Protein AF-A0A9D4ZAB7-F1 (afdb_monomer)

Structure (mmCIF, N/CA/C/O backbone):
data_AF-A0A9D4ZAB7-F1
#
_entry.id   AF-A0A9D4ZAB7-F1
#
loop_
_atom_site.group_PDB
_atom_site.id
_atom_site.type_symbol
_atom_site.label_atom_id
_atom_site.label_alt_id
_atom_site.label_comp_id
_atom_site.label_asym_id
_atom_site.label_entity_id
_atom_site.label_seq_id
_atom_site.pdbx_PDB_ins_code
_atom_site.Cartn_x
_atom_site.Cartn_y
_atom_site.Cartn_z
_atom_site.occupancy
_atom_site.B_iso_or_equiv
_atom_site.auth_seq_id
_atom_site.auth_comp_id
_atom_site.auth_asym_id
_atom_site.auth_atom_id
_atom_site.pdbx_PDB_model_num
ATOM 1 N N . MET A 1 1 ? -41.994 -11.475 63.947 1.00 34.88 1 MET A N 1
ATOM 2 C CA . MET A 1 1 ? -40.880 -10.696 64.528 1.00 34.88 1 MET A CA 1
ATOM 3 C C . MET A 1 1 ? -40.278 -9.906 63.387 1.00 34.88 1 MET A C 1
ATOM 5 O O . MET A 1 1 ? -39.705 -10.512 62.496 1.00 34.88 1 MET A O 1
ATOM 9 N N . ALA A 1 2 ? -40.555 -8.603 63.349 1.00 31.44 2 ALA A N 1
ATOM 10 C CA . ALA A 1 2 ? -40.115 -7.706 62.288 1.00 31.44 2 ALA A CA 1
ATOM 11 C C . ALA A 1 2 ? -38.599 -7.490 62.389 1.00 31.44 2 ALA A C 1
ATOM 13 O O . ALA A 1 2 ? -38.132 -6.945 63.389 1.00 31.44 2 ALA A O 1
ATOM 14 N N . ASN A 1 3 ? -37.846 -7.922 61.377 1.00 30.77 3 ASN A N 1
ATOM 15 C CA . ASN A 1 3 ? -36.471 -7.477 61.186 1.00 30.77 3 ASN A CA 1
ATOM 16 C C . ASN A 1 3 ? -36.508 -6.229 60.305 1.00 30.77 3 ASN A C 1
ATOM 18 O O . ASN A 1 3 ? -36.827 -6.286 59.123 1.00 30.77 3 ASN A O 1
ATOM 22 N N . LEU A 1 4 ? -36.239 -5.096 60.947 1.00 33.44 4 LEU A N 1
ATOM 23 C CA . LEU A 1 4 ? -36.088 -3.780 60.345 1.00 33.44 4 LEU A CA 1
ATOM 24 C C . LEU A 1 4 ? -34.862 -3.783 59.420 1.00 33.44 4 LEU A C 1
ATOM 26 O O . LEU A 1 4 ? -33.733 -3.722 59.906 1.00 33.44 4 LEU A O 1
ATOM 30 N N . TYR A 1 5 ? -35.076 -3.811 58.105 1.00 29.80 5 TYR A N 1
ATOM 31 C CA . TYR A 1 5 ? -34.064 -3.368 57.148 1.00 29.80 5 TYR A CA 1
ATOM 32 C C . TYR A 1 5 ? -34.005 -1.840 57.202 1.00 29.80 5 TYR A C 1
ATOM 34 O O . TYR A 1 5 ? -34.910 -1.133 56.762 1.00 29.80 5 TYR A O 1
ATOM 42 N N . ARG A 1 6 ? -32.954 -1.326 57.837 1.00 33.47 6 ARG A N 1
ATOM 43 C CA . ARG A 1 6 ? -32.611 0.096 57.833 1.00 33.47 6 ARG A CA 1
ATOM 44 C C . ARG A 1 6 ? -32.004 0.418 56.459 1.00 33.47 6 ARG A C 1
ATOM 46 O O . ARG A 1 6 ? -31.072 -0.271 56.056 1.00 33.47 6 ARG A O 1
ATOM 53 N N . ARG A 1 7 ? -32.532 1.438 55.764 1.00 29.78 7 ARG A N 1
ATOM 54 C CA . ARG A 1 7 ? -31.947 1.995 54.525 1.00 29.78 7 ARG A CA 1
ATOM 55 C C . ARG A 1 7 ? -30.437 2.237 54.721 1.00 29.78 7 ARG A C 1
ATOM 57 O O . ARG A 1 7 ? -30.099 2.882 55.721 1.00 29.78 7 ARG A O 1
ATOM 64 N N . PRO A 1 8 ? -29.560 1.752 53.825 1.00 35.28 8 PRO A N 1
ATOM 65 C CA . PRO A 1 8 ? -28.149 2.124 53.828 1.00 35.28 8 PRO A CA 1
ATOM 66 C C . PRO A 1 8 ? -28.011 3.632 53.596 1.00 35.28 8 PRO A C 1
ATOM 68 O O . PRO A 1 8 ? -28.782 4.225 52.842 1.00 35.28 8 PRO A O 1
ATOM 71 N N . HIS A 1 9 ? -27.085 4.250 54.321 1.00 37.75 9 HIS A N 1
ATOM 72 C CA . HIS A 1 9 ? -26.728 5.657 54.175 1.00 37.75 9 HIS A CA 1
ATOM 73 C C . HIS A 1 9 ? -25.913 5.826 52.882 1.00 37.75 9 HIS A C 1
ATOM 75 O O . HIS A 1 9 ? -25.066 4.988 52.594 1.00 37.75 9 HIS A O 1
ATOM 81 N N . GLU A 1 10 ? -26.137 6.919 52.148 1.00 41.62 10 GLU A N 1
ATOM 82 C CA . GLU A 1 10 ? -25.509 7.282 50.856 1.00 41.62 10 GLU A CA 1
ATOM 83 C C . GLU A 1 10 ? -23.966 7.459 50.894 1.00 41.62 10 GLU A C 1
ATOM 85 O O . GLU A 1 10 ? -23.386 7.969 49.943 1.00 41.62 10 GLU A O 1
ATOM 90 N N . GLU A 1 11 ? -23.284 7.065 51.975 1.00 37.72 11 GLU A N 1
ATOM 91 C CA . GLU A 1 11 ? -21.828 7.217 52.145 1.00 37.72 11 GLU A CA 1
ATOM 92 C C . GLU A 1 11 ? -21.040 5.914 51.881 1.00 37.72 11 GLU A C 1
ATOM 94 O O . GLU A 1 11 ? -19.825 5.979 51.725 1.00 37.72 11 GLU A O 1
ATOM 99 N N . ASP A 1 12 ? -21.703 4.751 51.763 1.00 39.78 12 ASP A N 1
ATOM 100 C CA . ASP A 1 12 ? -21.044 3.442 51.553 1.00 39.78 12 ASP A CA 1
ATOM 101 C C . ASP A 1 12 ? -20.919 3.028 50.059 1.00 39.78 12 ASP A C 1
ATOM 103 O O . ASP A 1 12 ? -20.204 2.075 49.735 1.00 39.78 12 ASP A O 1
ATOM 107 N N . ASP A 1 13 ? -21.588 3.732 49.133 1.00 41.53 13 ASP A N 1
ATOM 108 C CA . ASP A 1 13 ? -21.605 3.394 47.694 1.00 41.53 13 ASP A CA 1
ATOM 109 C C . ASP A 1 13 ? -20.303 3.783 46.958 1.00 41.53 13 ASP A C 1
ATOM 111 O O . ASP A 1 13 ? -19.893 3.096 46.017 1.00 41.53 13 ASP A O 1
ATOM 115 N N . ASP A 1 14 ? -19.605 4.834 47.408 1.00 41.25 14 ASP A N 1
ATOM 116 C CA . ASP A 1 14 ? -18.337 5.283 46.803 1.00 41.25 14 ASP A CA 1
ATOM 117 C C . ASP A 1 14 ? -17.169 4.322 47.116 1.00 41.25 14 ASP A C 1
ATOM 119 O O . ASP A 1 14 ? -16.325 4.056 46.252 1.00 41.25 14 ASP A O 1
ATOM 123 N N . ASP A 1 15 ? -17.149 3.723 48.314 1.00 42.16 15 ASP A N 1
ATOM 124 C CA . ASP A 1 15 ? -16.131 2.738 48.714 1.00 42.16 15 ASP A CA 1
ATOM 125 C C . ASP A 1 15 ? -16.318 1.390 47.987 1.00 42.16 15 ASP A C 1
ATOM 127 O O . ASP A 1 15 ? -15.343 0.714 47.633 1.00 42.16 15 ASP A O 1
ATOM 131 N N . LEU A 1 16 ? -17.567 1.014 47.686 1.00 42.59 16 LEU A N 1
ATOM 132 C CA . LEU A 1 16 ? -17.892 -0.199 46.934 1.00 42.59 16 LEU A CA 1
ATOM 133 C C . LEU A 1 16 ? -17.507 -0.070 45.451 1.00 42.59 16 LEU A C 1
ATOM 135 O O . LEU A 1 16 ? -16.937 -1.003 44.881 1.00 42.59 16 LEU A O 1
ATOM 139 N N . TYR A 1 17 ? -17.751 1.095 44.841 1.00 40.97 17 TYR A N 1
ATOM 140 C CA . TYR A 1 17 ? -17.340 1.392 43.465 1.00 40.97 17 TYR A CA 1
ATOM 141 C C . TYR A 1 17 ? -15.807 1.456 43.330 1.00 40.97 17 TYR A C 1
ATOM 143 O O . TYR A 1 17 ? -15.235 0.939 42.365 1.00 40.97 17 TYR A O 1
ATOM 151 N N . GLY A 1 18 ? -15.117 2.004 44.337 1.00 41.97 18 GLY A N 1
ATOM 152 C CA . GLY A 1 18 ? -13.653 2.001 44.417 1.00 41.97 18 GLY A CA 1
ATOM 153 C C . GLY A 1 18 ? -13.039 0.597 44.496 1.00 41.97 18 GLY A C 1
ATOM 154 O O . GLY A 1 18 ? -12.065 0.304 43.797 1.00 41.97 18 GLY A O 1
ATOM 155 N N . SER A 1 19 ? -13.638 -0.308 45.279 1.00 43.97 19 SER A N 1
ATOM 156 C CA . SER A 1 19 ? -13.201 -1.710 45.359 1.00 43.97 19 SER A CA 1
ATOM 157 C C . SER A 1 19 ? -13.446 -2.472 44.045 1.00 43.97 19 SER A C 1
ATOM 159 O O . SER A 1 19 ? -12.606 -3.269 43.631 1.00 43.97 19 SER A O 1
ATOM 161 N N . GLN A 1 20 ? -14.547 -2.180 43.341 1.00 47.34 20 GLN A N 1
ATOM 162 C CA . GLN A 1 20 ? -14.883 -2.775 42.036 1.00 47.34 20 GLN A CA 1
ATOM 163 C C . GLN A 1 20 ? -13.917 -2.344 40.923 1.00 47.34 20 GLN A C 1
ATOM 165 O O . GLN A 1 20 ? -13.524 -3.167 40.096 1.00 47.34 20 GLN A O 1
ATOM 170 N N . MET A 1 21 ? -13.496 -1.074 40.918 1.00 45.97 21 MET A N 1
ATOM 171 C CA . MET A 1 21 ? -12.481 -0.582 39.981 1.00 45.97 21 MET A CA 1
ATOM 172 C C . MET A 1 21 ? -11.118 -1.238 40.244 1.00 45.97 21 MET A C 1
ATOM 174 O O . MET A 1 21 ? -10.445 -1.653 39.308 1.00 45.97 21 MET A O 1
ATOM 178 N N . SER A 1 22 ? -10.756 -1.426 41.517 1.00 43.94 22 SER A N 1
ATOM 179 C CA . SER A 1 22 ? -9.507 -2.084 41.929 1.00 43.94 22 SER A CA 1
ATOM 180 C C . SER A 1 22 ? -9.435 -3.567 41.518 1.00 43.94 22 SER A C 1
ATOM 182 O O . SER A 1 22 ? -8.392 -4.042 41.059 1.00 43.94 22 SER A O 1
ATOM 184 N N . GLU A 1 23 ? -10.542 -4.313 41.622 1.00 49.28 23 GLU A N 1
ATOM 185 C CA . GLU A 1 23 ? -10.611 -5.715 41.175 1.00 49.28 23 GLU A CA 1
ATOM 186 C C . GLU A 1 23 ? -10.553 -5.846 39.641 1.00 49.28 23 GLU A C 1
ATOM 188 O O . GLU A 1 23 ? -9.895 -6.751 39.120 1.00 49.28 23 GLU A O 1
ATOM 193 N N . LEU A 1 24 ? -11.175 -4.917 38.907 1.00 46.34 24 LEU A N 1
ATOM 194 C CA . LEU A 1 24 ? -11.111 -4.856 37.442 1.00 46.34 24 LEU A CA 1
ATOM 195 C C . LEU A 1 24 ? -9.728 -4.433 36.933 1.00 46.34 24 LEU A C 1
ATOM 197 O O . LEU A 1 24 ? -9.219 -5.037 35.986 1.00 46.34 24 LEU A O 1
ATOM 201 N N . ASP A 1 25 ? -9.089 -3.465 37.589 1.00 45.31 25 ASP A N 1
ATOM 202 C CA . ASP A 1 25 ? -7.707 -3.073 37.309 1.00 45.31 25 ASP A CA 1
ATOM 203 C C . ASP A 1 25 ? -6.749 -4.238 37.590 1.00 45.31 25 ASP A C 1
ATOM 205 O O . ASP A 1 25 ? -5.852 -4.504 36.792 1.00 45.31 25 ASP A O 1
ATOM 209 N N . SER A 1 26 ? -6.987 -5.016 38.651 1.00 48.25 26 SER A N 1
ATOM 210 C CA . SER A 1 26 ? -6.209 -6.226 38.956 1.00 48.25 26 SER A CA 1
ATOM 211 C C . SER A 1 26 ? -6.360 -7.306 37.877 1.00 48.25 26 SER A C 1
ATOM 213 O O . SER A 1 26 ? -5.376 -7.933 37.480 1.00 48.25 26 SER A O 1
ATOM 215 N N . ALA A 1 27 ? -7.569 -7.495 37.341 1.00 47.50 27 ALA A N 1
ATOM 216 C CA . ALA A 1 27 ? -7.814 -8.408 36.224 1.00 47.50 27 ALA A CA 1
ATOM 217 C C . ALA A 1 27 ? -7.171 -7.918 34.909 1.00 47.50 27 ALA A C 1
ATOM 219 O O . ALA A 1 27 ? -6.653 -8.722 34.130 1.00 47.50 27 ALA A O 1
ATOM 220 N N . PHE A 1 28 ? -7.147 -6.602 34.676 1.00 45.28 28 PHE A N 1
ATOM 221 C CA . PHE A 1 28 ? -6.477 -5.989 33.527 1.00 45.28 28 PHE A CA 1
ATOM 222 C C . PHE A 1 28 ? -4.947 -6.091 33.627 1.00 45.28 28 PHE A C 1
ATOM 224 O O . PHE A 1 28 ? -4.280 -6.425 32.644 1.00 45.28 28 PHE A O 1
ATOM 231 N N . MET A 1 29 ? -4.384 -5.886 34.822 1.00 45.59 29 MET A N 1
ATOM 232 C CA . MET A 1 29 ? -2.961 -6.109 35.090 1.00 45.59 29 MET A CA 1
ATOM 233 C C . MET A 1 29 ? -2.573 -7.574 34.867 1.00 45.59 29 MET A C 1
ATOM 235 O O . MET A 1 29 ? -1.572 -7.834 34.203 1.00 45.59 29 MET A O 1
ATOM 239 N N . ALA A 1 30 ? -3.411 -8.528 35.286 1.00 47.19 30 ALA A N 1
ATOM 240 C CA . ALA A 1 30 ? -3.191 -9.945 34.996 1.00 47.19 30 ALA A CA 1
ATOM 241 C C . ALA A 1 30 ? -3.172 -10.238 33.480 1.00 47.19 30 ALA A C 1
ATOM 243 O O . ALA A 1 30 ? -2.363 -11.038 33.013 1.00 47.19 30 ALA A O 1
ATOM 244 N N . GLN A 1 31 ? -4.002 -9.557 32.681 1.00 46.34 31 GLN A N 1
ATOM 245 C CA . GLN A 1 31 ? -3.993 -9.678 31.216 1.00 46.34 31 GLN A CA 1
ATOM 246 C C . GLN A 1 31 ? -2.713 -9.111 30.578 1.00 46.34 31 GLN A C 1
ATOM 248 O O . GLN A 1 31 ? -2.164 -9.715 29.654 1.00 46.34 31 GLN A O 1
ATOM 253 N N . SER A 1 32 ? -2.197 -7.998 31.107 1.00 54.28 32 SER A N 1
ATOM 254 C CA . SER A 1 32 ? -0.889 -7.444 30.729 1.00 54.28 32 SER A CA 1
ATOM 255 C C . SER A 1 32 ? 0.265 -8.389 31.095 1.00 54.28 32 SER A C 1
ATOM 257 O O . SER A 1 32 ? 1.216 -8.532 30.320 1.00 54.28 32 SER A O 1
ATOM 259 N N . ASP A 1 33 ? 0.171 -9.078 32.234 1.00 57.03 33 ASP A N 1
ATOM 260 C CA . ASP A 1 33 ? 1.158 -10.069 32.668 1.00 57.03 33 ASP A CA 1
ATOM 261 C C . ASP A 1 33 ? 1.167 -11.307 31.762 1.00 57.03 33 ASP A C 1
ATOM 263 O O . ASP A 1 33 ? 2.241 -11.830 31.455 1.00 57.03 33 ASP A O 1
ATOM 267 N N . PHE A 1 34 ? 0.010 -11.737 31.243 1.00 56.88 34 PHE A N 1
ATOM 268 C CA . PHE A 1 34 ? -0.057 -12.794 30.225 1.00 56.88 34 PHE A CA 1
ATOM 269 C C . PHE A 1 34 ? 0.621 -12.378 28.908 1.00 56.88 34 PHE A C 1
ATOM 271 O O . PHE A 1 34 ? 1.378 -13.165 28.333 1.00 56.88 34 PHE A O 1
ATOM 278 N N . ASP A 1 35 ? 0.424 -11.136 28.456 1.00 62.47 35 ASP A N 1
ATOM 279 C CA . ASP A 1 35 ? 1.089 -10.593 27.261 1.00 62.47 35 ASP A CA 1
ATOM 280 C C . ASP A 1 35 ? 2.603 -10.405 27.462 1.00 62.47 35 ASP A C 1
ATOM 282 O O . ASP A 1 35 ? 3.397 -10.536 26.522 1.00 62.47 35 ASP A O 1
ATOM 286 N N . LEU A 1 36 ? 3.037 -10.089 28.684 1.00 62.62 36 LEU A N 1
ATOM 287 C CA . LEU A 1 36 ? 4.451 -10.028 29.049 1.00 62.62 36 LEU A CA 1
ATOM 288 C C . LEU A 1 36 ? 5.075 -11.430 29.098 1.00 62.62 36 LEU A C 1
ATOM 290 O O . LEU A 1 36 ? 6.142 -11.636 28.518 1.00 62.62 36 LEU A O 1
ATOM 294 N N . ALA A 1 37 ? 4.397 -12.400 29.715 1.00 66.12 37 ALA A N 1
ATOM 295 C CA . ALA A 1 37 ? 4.835 -13.792 29.770 1.00 66.12 37 ALA A CA 1
ATOM 296 C C . ALA A 1 37 ? 4.964 -14.400 28.366 1.00 66.12 37 ALA A C 1
ATOM 298 O O . ALA A 1 37 ? 5.976 -15.029 28.059 1.00 66.12 37 ALA A O 1
ATOM 299 N N . TYR A 1 38 ? 3.997 -14.134 27.481 1.00 65.75 38 TYR A N 1
ATOM 300 C CA . TYR A 1 38 ? 4.046 -14.562 26.082 1.00 65.75 38 TYR A CA 1
ATOM 301 C C . TYR A 1 38 ? 5.245 -13.964 25.329 1.00 65.75 38 TYR A C 1
ATOM 303 O O . TYR A 1 38 ? 5.939 -14.673 24.598 1.00 65.75 38 TYR A O 1
ATOM 311 N N . ARG A 1 39 ? 5.536 -12.670 25.531 1.00 70.31 39 ARG A N 1
ATOM 312 C CA . ARG A 1 39 ? 6.704 -12.007 24.926 1.00 70.31 39 ARG A CA 1
ATOM 313 C C . ARG A 1 39 ? 8.025 -12.585 25.426 1.00 70.31 39 ARG A C 1
ATOM 315 O O . ARG A 1 39 ? 8.909 -12.825 24.608 1.00 70.31 39 ARG A O 1
ATOM 322 N N . LEU A 1 40 ? 8.143 -12.843 26.728 1.00 78.38 40 LEU A N 1
ATOM 323 C CA . LEU A 1 40 ? 9.333 -13.462 27.316 1.00 78.38 40 LEU A CA 1
ATOM 324 C C . LEU A 1 40 ? 9.549 -14.881 26.774 1.00 78.38 40 LEU A C 1
ATOM 326 O O . LEU A 1 40 ? 10.653 -15.204 26.345 1.00 78.38 40 LEU A O 1
ATOM 330 N N . GLN A 1 41 ? 8.489 -15.690 26.684 1.00 73.62 41 GLN A N 1
ATOM 331 C CA . GLN A 1 41 ? 8.556 -17.027 26.083 1.00 73.62 41 GLN A CA 1
ATOM 332 C C . GLN A 1 41 ? 8.960 -16.996 24.605 1.00 73.62 41 GLN A C 1
ATOM 334 O O . GLN A 1 41 ? 9.738 -17.839 24.155 1.00 73.62 41 GLN A O 1
ATOM 339 N N . LEU A 1 42 ? 8.454 -16.027 23.838 1.00 77.19 42 LEU A N 1
ATOM 340 C CA . LEU A 1 42 ? 8.834 -15.853 22.438 1.00 77.19 42 LEU A CA 1
ATOM 341 C C . LEU A 1 42 ? 10.309 -15.447 22.304 1.00 77.19 42 LEU A C 1
ATOM 343 O O . LEU A 1 42 ? 11.006 -15.945 21.421 1.00 77.19 42 LEU A O 1
ATOM 347 N N . GLU A 1 43 ? 10.801 -14.571 23.180 1.00 75.06 43 GLU A N 1
ATOM 348 C CA . GLU A 1 43 ? 12.205 -14.157 23.190 1.00 75.06 43 GLU A CA 1
ATOM 349 C C . GLU A 1 43 ? 13.142 -15.313 23.573 1.00 75.06 43 GLU A C 1
ATOM 351 O O . GLU A 1 43 ? 14.173 -15.504 22.925 1.00 75.06 43 GLU A O 1
ATOM 356 N N . GLU A 1 44 ? 12.768 -16.129 24.562 1.00 74.19 44 GLU A N 1
ATOM 357 C CA . GLU A 1 44 ? 13.503 -17.343 24.935 1.00 74.19 44 GLU A CA 1
ATOM 358 C C . GLU A 1 44 ? 13.557 -18.354 23.784 1.00 74.19 44 GLU A C 1
ATOM 360 O O . GLU A 1 44 ? 14.633 -18.862 23.467 1.00 74.19 44 GLU A O 1
ATOM 365 N N . ALA A 1 45 ? 12.437 -18.589 23.094 1.00 72.31 45 ALA A N 1
ATOM 366 C CA . ALA A 1 45 ? 12.393 -19.476 21.932 1.00 72.31 45 ALA A CA 1
ATOM 367 C C . ALA A 1 45 ? 13.288 -18.975 20.781 1.00 72.31 45 ALA A C 1
ATOM 369 O O . ALA A 1 45 ? 14.002 -19.755 20.147 1.00 72.31 45 ALA A O 1
ATOM 370 N N . LEU A 1 46 ? 13.301 -17.661 20.530 1.00 73.75 46 LEU A N 1
ATOM 371 C CA . LEU A 1 46 ? 14.172 -17.044 19.524 1.00 73.75 46 LEU A CA 1
ATOM 372 C C . LEU A 1 46 ? 15.655 -17.099 19.920 1.00 73.75 46 LEU A C 1
ATOM 374 O O . LEU A 1 46 ? 16.518 -17.235 19.047 1.00 73.75 46 LEU A O 1
ATOM 378 N N . ARG A 1 47 ? 15.965 -17.008 21.219 1.00 76.62 47 ARG A N 1
ATOM 379 C CA . ARG A 1 47 ? 17.329 -17.137 21.747 1.00 76.62 47 ARG A CA 1
ATOM 380 C C . ARG A 1 47 ? 17.837 -18.575 21.623 1.00 76.62 47 ARG A C 1
ATOM 382 O O . ARG A 1 47 ? 18.917 -18.765 21.071 1.00 76.62 47 ARG A O 1
ATOM 389 N N . ALA A 1 48 ? 17.028 -19.563 22.004 1.00 72.06 48 ALA A N 1
ATOM 390 C CA . ALA A 1 48 ? 17.348 -20.983 21.847 1.00 72.06 48 ALA A CA 1
ATOM 391 C C . ALA A 1 48 ? 17.614 -21.353 20.375 1.00 72.06 48 ALA A C 1
ATOM 393 O O . ALA A 1 48 ? 18.605 -22.004 20.054 1.00 72.06 48 ALA A O 1
ATOM 394 N N . SER A 1 49 ? 16.798 -20.837 19.449 1.00 72.75 49 SER A N 1
ATOM 395 C CA . SER A 1 49 ? 16.978 -21.085 18.012 1.00 72.75 49 SER A CA 1
ATOM 396 C C . SER A 1 49 ? 18.253 -20.437 17.435 1.00 72.75 49 SER A C 1
ATOM 398 O O . SER A 1 49 ? 18.845 -20.943 16.481 1.00 72.75 49 SER A O 1
ATOM 400 N N . ARG A 1 50 ? 18.731 -19.332 18.031 1.00 73.06 50 ARG A N 1
ATOM 401 C CA . ARG A 1 50 ? 20.030 -18.717 17.694 1.00 73.06 50 ARG A CA 1
ATOM 402 C C . ARG A 1 50 ? 21.223 -19.505 18.234 1.00 73.06 50 ARG A C 1
ATOM 404 O O . ARG A 1 50 ? 22.270 -19.507 17.590 1.00 73.06 50 ARG A O 1
ATOM 411 N N . GLU A 1 51 ? 21.075 -20.146 19.388 1.00 66.62 51 GLU A N 1
ATOM 412 C CA . GLU A 1 51 ? 22.112 -20.988 19.992 1.00 66.62 51 GLU A CA 1
ATOM 413 C C . GLU A 1 51 ? 22.297 -22.297 19.205 1.00 66.62 51 GLU A C 1
ATOM 415 O O . GLU A 1 51 ? 23.435 -22.694 18.946 1.00 66.62 51 GLU A O 1
ATOM 420 N N . GLU A 1 52 ? 21.212 -22.888 18.688 1.00 57.22 52 GLU A N 1
ATOM 421 C CA . GLU A 1 52 ? 21.266 -24.041 17.770 1.00 57.22 52 GLU A CA 1
ATOM 422 C C . GLU A 1 52 ? 21.973 -23.721 16.441 1.00 57.22 52 GLU A C 1
ATOM 424 O O . GLU A 1 52 ? 22.665 -24.569 15.883 1.00 57.22 52 GLU A O 1
ATOM 429 N N . GLN A 1 53 ? 21.872 -22.486 15.937 1.00 57.00 53 GLN A N 1
ATOM 430 C CA . GLN A 1 53 ? 22.560 -22.070 14.706 1.00 57.00 53 GLN A CA 1
ATOM 431 C C . GLN A 1 53 ? 24.064 -21.799 14.889 1.00 57.00 53 GLN A C 1
ATOM 433 O O . GLN A 1 53 ? 24.788 -21.713 13.895 1.00 57.00 53 GLN A O 1
ATOM 438 N N . GLN A 1 54 ? 24.551 -21.657 16.127 1.00 51.44 54 GLN A N 1
ATOM 439 C CA . GLN A 1 54 ? 25.974 -21.428 16.420 1.00 51.44 54 GLN A CA 1
ATOM 440 C C . GLN A 1 54 ? 26.756 -22.721 16.688 1.00 51.44 54 GLN A C 1
ATOM 442 O O . GLN A 1 54 ? 27.987 -22.712 16.608 1.00 51.44 54 GLN A O 1
ATOM 447 N N . GLN A 1 55 ? 26.075 -23.842 16.934 1.00 46.88 55 GLN A N 1
ATOM 448 C CA . GLN A 1 55 ? 26.698 -25.162 17.004 1.00 46.88 55 GLN A CA 1
ATOM 449 C C . GLN A 1 55 ? 26.649 -25.829 15.622 1.00 46.88 55 GLN A C 1
ATOM 451 O O . GLN A 1 55 ? 25.673 -26.467 15.240 1.00 46.88 55 GLN A O 1
ATOM 456 N N . GLY A 1 56 ? 27.721 -25.659 14.840 1.00 44.91 56 GLY A N 1
ATOM 457 C CA . GLY A 1 56 ? 27.932 -26.431 13.609 1.00 44.91 56 GLY A CA 1
ATOM 458 C C . GLY A 1 56 ? 27.954 -27.947 13.881 1.00 44.91 56 GLY A C 1
ATOM 459 O O . GLY A 1 56 ? 28.204 -28.358 15.018 1.00 44.91 56 GLY A O 1
ATOM 460 N N . PRO A 1 57 ? 27.714 -28.790 12.857 1.00 44.59 57 PRO A N 1
ATOM 461 C CA . PRO A 1 57 ? 27.450 -30.213 13.035 1.00 44.59 57 PRO A CA 1
ATOM 462 C C . PRO A 1 57 ? 28.693 -30.896 13.611 1.00 44.59 57 PRO A C 1
ATOM 464 O O . PRO A 1 57 ? 29.680 -31.111 12.910 1.00 44.59 57 PRO A O 1
ATOM 467 N N . SER A 1 58 ? 28.645 -31.206 14.902 1.00 40.50 58 SER A N 1
ATOM 468 C CA . SER A 1 58 ? 29.649 -32.022 15.574 1.00 40.50 58 SER A CA 1
ATOM 469 C C . SER A 1 58 ? 29.055 -33.414 15.743 1.00 40.50 58 SER A C 1
ATOM 471 O O . SER A 1 58 ? 28.036 -33.582 16.407 1.00 40.50 58 SER A O 1
ATOM 473 N N . ASP A 1 59 ? 29.681 -34.361 15.050 1.00 45.47 59 ASP A N 1
ATOM 474 C CA . ASP A 1 59 ? 29.491 -35.813 15.044 1.00 45.47 59 ASP A CA 1
ATOM 475 C C . ASP A 1 59 ? 28.755 -36.383 16.276 1.00 45.47 59 ASP A C 1
ATOM 477 O O . ASP A 1 59 ? 29.312 -36.482 17.370 1.00 45.47 59 ASP A O 1
ATOM 481 N N . LEU A 1 60 ? 27.502 -36.813 16.089 1.00 39.72 60 LEU A N 1
ATOM 482 C CA . LEU A 1 60 ? 26.749 -37.597 17.073 1.00 39.72 60 LEU A CA 1
ATOM 483 C C . LEU A 1 60 ? 26.503 -39.012 16.547 1.00 39.72 60 LEU A C 1
ATOM 485 O O . LEU A 1 60 ? 25.377 -39.426 16.278 1.00 39.72 60 LEU A O 1
ATOM 489 N N . THR A 1 61 ? 27.577 -39.792 16.465 1.00 43.12 61 THR A N 1
ATOM 490 C CA . THR A 1 61 ? 27.502 -41.251 16.599 1.00 43.12 61 THR A CA 1
ATOM 491 C C . THR A 1 61 ? 28.189 -41.664 17.893 1.00 43.12 61 THR A C 1
ATOM 493 O O . THR A 1 61 ? 29.287 -42.210 17.889 1.00 43.12 61 THR A O 1
ATOM 496 N N . HIS A 1 62 ? 27.536 -41.405 19.022 1.00 43.81 62 HIS A N 1
ATOM 497 C CA . HIS A 1 62 ? 27.778 -42.163 20.244 1.00 43.81 62 HIS A CA 1
ATOM 498 C C . HIS A 1 62 ? 26.436 -42.396 20.934 1.00 43.81 62 HIS A C 1
ATOM 500 O O . HIS A 1 62 ? 25.900 -41.535 21.624 1.00 43.81 62 HIS A O 1
ATOM 506 N N . VAL A 1 63 ? 25.869 -43.579 20.692 1.00 45.66 63 VAL A N 1
ATOM 507 C CA . VAL A 1 63 ? 24.755 -44.112 21.477 1.00 45.66 63 VAL A CA 1
ATOM 508 C C . VAL A 1 63 ? 25.308 -44.373 22.878 1.00 45.66 63 VAL A C 1
ATOM 510 O O . VAL A 1 63 ? 26.021 -45.352 23.100 1.00 45.66 63 VAL A O 1
ATOM 513 N N . ALA A 1 64 ? 25.059 -43.446 23.800 1.00 41.97 64 ALA A N 1
ATOM 514 C CA . ALA A 1 64 ? 25.348 -43.623 25.214 1.00 41.97 64 ALA A CA 1
ATOM 515 C C . ALA A 1 64 ? 24.247 -44.504 25.820 1.00 41.97 64 ALA A C 1
ATOM 517 O O . ALA A 1 64 ? 23.129 -44.057 26.054 1.00 41.97 64 ALA A O 1
ATOM 518 N N . ASP A 1 65 ? 24.551 -45.788 26.006 1.00 48.81 65 ASP A N 1
ATOM 519 C CA . ASP A 1 65 ? 23.657 -46.766 26.634 1.00 48.81 65 ASP A CA 1
ATOM 520 C C . ASP A 1 65 ? 24.094 -47.014 28.092 1.00 48.81 65 ASP A C 1
ATOM 522 O O . ASP A 1 65 ? 24.378 -48.138 28.508 1.00 48.81 65 ASP A O 1
ATOM 526 N N . SER A 1 66 ? 24.222 -45.928 28.866 1.00 61.47 66 SER A N 1
ATOM 527 C CA . SER A 1 66 ? 24.516 -45.980 30.303 1.00 61.47 66 SER A CA 1
ATOM 528 C C . SER A 1 66 ? 23.216 -46.087 31.122 1.00 61.47 66 SER A C 1
ATOM 530 O O . SER A 1 66 ? 22.236 -45.398 30.823 1.00 61.47 66 SER A O 1
ATOM 532 N N . PRO A 1 67 ? 23.172 -46.900 32.197 1.00 59.34 67 PRO A N 1
ATOM 533 C CA . PRO A 1 67 ? 22.040 -46.950 33.129 1.00 59.34 67 PRO A CA 1
ATOM 534 C C . PRO A 1 67 ? 21.674 -45.583 33.733 1.00 59.34 67 PRO A C 1
ATOM 536 O O . PRO A 1 67 ? 20.510 -45.343 34.057 1.00 59.34 67 PRO A O 1
ATOM 539 N N . GLU A 1 68 ? 22.654 -44.687 33.866 1.00 59.19 68 GLU A N 1
ATOM 540 C CA . GLU A 1 68 ? 22.475 -43.342 34.422 1.00 59.19 68 GLU A CA 1
ATOM 541 C C . GLU A 1 68 ? 21.715 -42.422 33.452 1.00 59.19 68 GLU A C 1
ATOM 543 O O . GLU A 1 68 ? 20.806 -41.707 33.877 1.00 59.19 68 GLU A O 1
ATOM 548 N N . ASP A 1 69 ? 21.974 -42.535 32.144 1.00 53.66 69 ASP A N 1
ATOM 549 C CA . ASP A 1 69 ? 21.287 -41.760 31.100 1.00 53.66 69 ASP A CA 1
ATOM 550 C C . ASP A 1 69 ? 19.811 -42.166 30.972 1.00 53.66 69 ASP A C 1
ATOM 552 O O . ASP A 1 69 ? 18.933 -41.320 30.791 1.00 53.66 69 ASP A O 1
ATOM 556 N N . ARG A 1 70 ? 19.497 -43.457 31.168 1.00 60.06 70 ARG A N 1
ATOM 557 C CA . ARG A 1 70 ? 18.106 -43.949 31.228 1.00 60.06 70 ARG A CA 1
ATOM 558 C C . ARG A 1 70 ? 17.369 -43.453 32.474 1.00 60.06 70 ARG A C 1
ATOM 560 O O . ARG A 1 70 ? 16.181 -43.140 32.396 1.00 60.06 70 ARG A O 1
ATOM 567 N N . SER A 1 71 ? 18.059 -43.357 33.612 1.00 70.00 71 SER A N 1
ATOM 568 C CA . SER A 1 71 ? 17.493 -42.802 34.848 1.00 70.00 71 SER A CA 1
ATOM 569 C C . SER A 1 71 ? 17.205 -41.303 34.719 1.00 70.00 71 SER A C 1
ATOM 571 O O . SER A 1 71 ? 16.173 -40.834 35.200 1.00 70.00 71 SER A O 1
ATOM 573 N N . LEU A 1 72 ? 18.093 -40.559 34.055 1.00 67.19 72 LEU A N 1
ATOM 574 C CA . LEU A 1 72 ? 17.907 -39.140 33.745 1.00 67.19 72 LEU A CA 1
ATOM 575 C C . LEU A 1 72 ? 16.762 -38.927 32.747 1.00 67.19 72 LEU A C 1
ATOM 577 O O . LEU A 1 72 ? 15.886 -38.105 32.993 1.00 67.19 72 LEU A O 1
ATOM 581 N N . ALA A 1 73 ? 16.685 -39.710 31.670 1.00 68.56 73 ALA A N 1
ATOM 582 C CA . ALA A 1 73 ? 15.573 -39.622 30.720 1.00 68.56 73 ALA A CA 1
ATOM 583 C C . ALA A 1 73 ? 14.210 -39.888 31.392 1.00 68.56 73 ALA A C 1
ATOM 585 O O . ALA A 1 73 ? 13.241 -39.162 31.164 1.00 68.56 73 ALA A O 1
ATOM 586 N N . PHE A 1 74 ? 14.142 -40.882 32.284 1.00 73.00 74 PHE A N 1
ATOM 587 C CA . PHE A 1 74 ? 12.928 -41.180 33.045 1.00 73.00 74 PHE A CA 1
ATOM 588 C C . PHE A 1 74 ? 12.572 -40.076 34.056 1.00 73.00 74 PHE A C 1
ATOM 590 O O . PHE A 1 74 ? 11.390 -39.799 34.274 1.00 73.00 74 PHE A O 1
ATOM 597 N N . SER A 1 75 ? 13.558 -39.414 34.671 1.00 75.75 75 SER A N 1
ATOM 598 C CA . SER A 1 75 ? 13.299 -38.293 35.585 1.00 75.75 75 SER A CA 1
ATOM 599 C C . SER A 1 75 ? 12.786 -37.057 34.840 1.00 75.75 75 SER A C 1
ATOM 601 O O . SER A 1 75 ? 11.808 -36.455 35.286 1.00 75.75 75 SER A O 1
ATOM 603 N N . PHE A 1 76 ? 13.348 -36.744 33.667 1.00 72.62 76 PHE A N 1
ATOM 604 C CA . PHE A 1 76 ? 12.851 -35.683 32.785 1.00 72.62 76 PHE A CA 1
ATOM 605 C C . PHE A 1 76 ? 11.412 -35.946 32.330 1.00 72.62 76 PHE A C 1
ATOM 607 O O . PHE A 1 76 ? 10.564 -35.060 32.435 1.00 72.62 76 PHE A O 1
ATOM 614 N N . GLN A 1 77 ? 11.097 -37.177 31.920 1.00 78.50 77 GLN A N 1
ATOM 615 C CA . GLN A 1 77 ? 9.743 -37.534 31.495 1.00 78.50 77 GLN A CA 1
ATOM 616 C C . GLN A 1 77 ? 8.721 -37.436 32.643 1.00 78.50 77 GLN A C 1
ATOM 618 O O . GLN A 1 77 ? 7.600 -36.966 32.443 1.00 78.50 77 GLN A O 1
ATOM 623 N N . ASN A 1 78 ? 9.101 -37.820 33.868 1.00 75.94 78 ASN A N 1
ATOM 624 C CA . ASN A 1 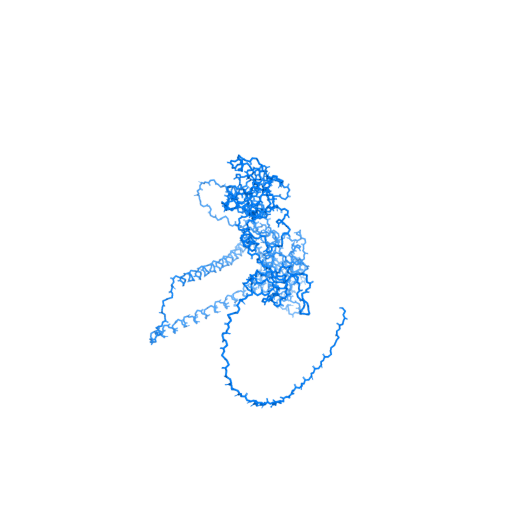78 ? 8.243 -37.647 35.046 1.00 75.94 78 ASN A CA 1
ATOM 625 C C . ASN A 1 78 ? 8.052 -36.177 35.431 1.00 75.94 78 ASN A C 1
ATOM 627 O O . ASN A 1 78 ? 6.957 -35.792 35.851 1.00 75.94 78 ASN A O 1
ATOM 631 N N . LEU A 1 79 ? 9.088 -35.350 35.282 1.00 82.12 79 LEU A N 1
ATOM 632 C CA . LEU A 1 79 ? 8.993 -33.912 35.513 1.00 82.12 79 LEU A CA 1
ATOM 633 C C . LEU A 1 79 ? 8.033 -33.262 34.507 1.00 82.12 79 LEU A C 1
ATOM 635 O O . LEU A 1 79 ? 7.180 -32.464 34.894 1.00 82.12 79 LEU A O 1
ATOM 639 N N . GLU A 1 80 ? 8.103 -33.658 33.238 1.00 79.44 80 GLU A N 1
ATOM 640 C CA . GLU A 1 80 ? 7.224 -33.149 32.186 1.00 79.44 80 GLU A CA 1
ATOM 641 C C . GLU A 1 80 ? 5.763 -33.589 32.370 1.00 79.44 80 GLU A C 1
ATOM 643 O O . GLU A 1 80 ? 4.849 -32.766 32.270 1.00 79.44 80 GLU A O 1
ATOM 648 N N . LEU A 1 81 ? 5.533 -34.849 32.755 1.00 80.12 81 LEU A N 1
ATOM 649 C CA . LEU A 1 81 ? 4.212 -35.345 33.160 1.00 80.12 81 LEU A CA 1
ATOM 650 C C . LEU A 1 81 ? 3.653 -34.575 34.363 1.00 80.12 81 LEU A C 1
ATOM 652 O O . LEU A 1 81 ? 2.463 -34.262 34.400 1.00 80.12 81 LEU A O 1
ATOM 656 N N . SER A 1 82 ? 4.501 -34.248 35.340 1.00 82.38 82 SER A N 1
ATOM 657 C CA . SER A 1 82 ? 4.107 -33.472 36.522 1.00 82.38 82 SER A CA 1
ATOM 658 C C . SER A 1 82 ? 3.735 -32.038 36.144 1.00 82.38 82 SER A C 1
ATOM 660 O O . SER A 1 82 ? 2.687 -31.550 36.568 1.00 82.38 82 SER A O 1
ATOM 662 N N . ARG A 1 83 ? 4.519 -31.400 35.264 1.00 82.31 83 ARG A N 1
ATOM 663 C CA . ARG A 1 83 ? 4.227 -30.065 34.722 1.00 82.31 83 ARG A CA 1
ATOM 664 C C . ARG A 1 83 ? 2.907 -30.044 33.952 1.00 82.31 83 ARG A C 1
ATOM 666 O O . ARG A 1 83 ? 2.093 -29.153 34.170 1.00 82.31 83 ARG A O 1
ATOM 673 N N . SER A 1 84 ? 2.663 -31.042 33.101 1.00 74.50 84 SER A N 1
ATOM 674 C CA . SER A 1 84 ? 1.418 -31.151 32.329 1.00 74.50 84 SER A CA 1
ATOM 675 C C . SER A 1 84 ? 0.192 -31.345 33.231 1.00 74.50 84 SER A C 1
ATOM 677 O O . SER A 1 84 ? -0.832 -30.687 33.044 1.00 74.50 84 SER A O 1
ATOM 679 N N . ARG A 1 85 ? 0.304 -32.182 34.273 1.00 82.38 85 ARG A N 1
ATOM 680 C CA . ARG A 1 85 ? -0.757 -32.351 35.282 1.00 82.38 85 ARG A CA 1
ATOM 681 C C . ARG A 1 85 ? -1.038 -31.061 36.045 1.00 82.38 85 ARG A C 1
ATOM 683 O O . ARG A 1 85 ? -2.201 -30.755 36.296 1.00 82.38 85 ARG A O 1
ATOM 690 N N . GLN A 1 86 ? 0.004 -30.312 36.396 1.00 81.62 86 GLN A N 1
ATOM 691 C CA . GLN A 1 86 ? -0.144 -29.042 37.098 1.00 81.62 86 GLN A CA 1
ATOM 692 C C . GLN A 1 86 ? -0.824 -27.986 36.218 1.00 81.62 86 GLN A C 1
ATOM 694 O O . GLN A 1 86 ? -1.798 -27.388 36.656 1.00 81.62 86 GLN A O 1
ATOM 699 N N . GLN A 1 87 ? -0.429 -27.866 34.948 1.00 75.50 87 GLN A N 1
ATOM 700 C CA . GLN A 1 87 ? -1.096 -26.986 33.979 1.00 75.50 87 GLN A CA 1
ATOM 701 C C . GLN A 1 87 ? -2.584 -27.324 33.799 1.00 75.50 87 GLN A C 1
ATOM 703 O O . GLN A 1 87 ? -3.419 -26.424 33.747 1.00 75.50 87 GLN A O 1
ATOM 708 N N . ALA A 1 88 ? -2.939 -28.612 33.743 1.00 75.38 88 ALA A N 1
ATOM 709 C CA . ALA A 1 88 ? -4.337 -29.032 33.657 1.00 75.38 88 ALA A CA 1
ATOM 710 C C . ALA A 1 88 ? -5.136 -28.675 34.925 1.00 75.38 88 ALA A C 1
ATOM 712 O O . ALA A 1 88 ? -6.284 -28.238 34.829 1.00 75.38 88 ALA A O 1
ATOM 713 N N . ALA A 1 89 ? -4.534 -28.827 36.110 1.00 81.94 89 ALA A N 1
ATOM 714 C CA . ALA A 1 89 ? -5.154 -28.446 37.378 1.00 81.94 89 ALA A CA 1
ATOM 715 C C . ALA A 1 89 ? -5.333 -26.923 37.498 1.00 81.94 89 ALA A C 1
ATOM 717 O O . ALA A 1 89 ? -6.386 -26.462 37.938 1.00 81.94 89 ALA A O 1
ATOM 718 N N . ASP A 1 90 ? -4.338 -26.149 37.064 1.00 74.00 90 ASP A N 1
ATOM 719 C CA . ASP A 1 90 ? -4.386 -24.686 37.045 1.00 74.00 90 ASP A CA 1
ATOM 720 C C . ASP A 1 90 ? -5.468 -24.182 36.086 1.00 74.00 90 ASP A C 1
ATOM 722 O O . ASP A 1 90 ? -6.290 -23.350 36.470 1.00 74.00 90 ASP A O 1
ATOM 726 N N . PHE A 1 91 ? -5.557 -24.764 34.887 1.00 66.44 91 PHE A N 1
ATOM 727 C CA . PHE A 1 91 ? -6.626 -24.468 33.933 1.00 66.44 91 PHE A CA 1
ATOM 728 C C . PHE A 1 91 ? -8.017 -24.788 34.498 1.00 66.44 91 PHE A C 1
ATOM 730 O O . PHE A 1 91 ? -8.950 -23.993 34.358 1.00 66.44 91 PHE A O 1
ATOM 737 N N . HIS A 1 92 ? -8.169 -25.936 35.164 1.00 75.19 92 HIS A N 1
ATOM 738 C CA . HIS A 1 92 ? -9.439 -26.323 35.775 1.00 75.19 92 HIS A CA 1
ATOM 739 C C . HIS A 1 92 ? -9.857 -25.353 36.886 1.00 75.19 92 HIS A C 1
ATOM 741 O O . HIS A 1 92 ? -11.008 -24.926 36.927 1.00 75.19 92 HIS A O 1
ATOM 747 N N . ARG A 1 93 ? -8.914 -24.953 37.746 1.00 73.44 93 ARG A N 1
ATOM 748 C CA . ARG A 1 93 ? -9.145 -23.987 38.826 1.00 73.44 93 ARG A CA 1
ATOM 749 C C . ARG A 1 93 ? -9.517 -22.603 38.295 1.00 73.44 93 ARG A C 1
ATOM 751 O O . ARG A 1 93 ? -10.507 -22.044 38.750 1.00 73.44 93 ARG A O 1
ATOM 758 N N . MET A 1 94 ? -8.797 -22.103 37.293 1.00 60.62 94 MET A N 1
ATOM 759 C CA . MET A 1 94 ? -9.124 -20.843 36.615 1.00 60.62 94 MET A CA 1
ATOM 760 C C . MET A 1 94 ? -10.529 -20.888 35.993 1.00 60.62 94 MET A C 1
ATOM 762 O O . MET A 1 94 ? -11.290 -19.929 36.082 1.00 60.62 94 MET A O 1
ATOM 766 N N . THR A 1 95 ? -10.905 -22.022 35.394 1.00 54.72 95 THR A N 1
ATOM 767 C CA . THR A 1 95 ? -12.242 -22.205 34.807 1.00 54.72 95 THR A CA 1
ATOM 768 C C . THR A 1 95 ? -13.336 -22.164 35.878 1.00 54.72 95 THR A C 1
ATOM 770 O O . THR A 1 95 ? -14.338 -21.480 35.690 1.00 54.72 95 THR A O 1
ATOM 773 N N . GLN A 1 96 ? -13.135 -22.848 37.010 1.00 63.53 96 GLN A N 1
ATOM 774 C CA . GLN A 1 96 ? -14.079 -22.833 38.135 1.00 63.53 96 GLN A CA 1
ATOM 775 C C . GLN A 1 96 ? -14.220 -21.439 38.761 1.00 63.53 96 GLN A C 1
ATOM 777 O O . GLN A 1 96 ? -15.324 -21.019 39.100 1.00 63.53 96 GLN A O 1
ATOM 782 N N . GLU A 1 97 ? -13.112 -20.715 38.916 1.00 57.84 97 GLU A N 1
ATOM 783 C CA . GLU A 1 97 ? -13.121 -19.353 39.450 1.00 57.84 97 GLU A CA 1
ATOM 784 C C . GLU A 1 97 ? -13.855 -18.387 38.511 1.00 57.84 97 GLU A C 1
ATOM 786 O O . GLU A 1 97 ? -14.700 -17.613 38.958 1.00 57.84 97 GLU A O 1
ATOM 791 N N . SER A 1 98 ? -13.617 -18.499 37.202 1.00 48.88 98 SER A N 1
ATOM 792 C CA . SER A 1 98 ? -14.337 -17.733 36.180 1.00 48.88 98 SER A CA 1
ATOM 793 C C . SER A 1 98 ? -15.846 -18.016 36.195 1.00 48.88 98 SER A C 1
ATOM 795 O O . SER A 1 98 ? -16.646 -17.085 36.109 1.00 48.88 98 SER A O 1
ATOM 797 N N . GLU A 1 99 ? -16.254 -19.278 36.364 1.00 55.25 99 GLU A N 1
ATOM 798 C CA . GLU A 1 99 ? -17.669 -19.658 36.492 1.00 55.25 99 GLU A CA 1
ATOM 799 C C . GLU A 1 99 ? -18.312 -19.084 37.760 1.00 55.25 99 GLU A C 1
ATOM 801 O O . GLU A 1 99 ? -19.438 -18.584 37.709 1.00 55.25 99 GLU A O 1
ATOM 806 N N . ARG A 1 100 ? -17.585 -19.087 38.882 1.00 68.81 100 ARG A N 1
ATOM 807 C CA . ARG A 1 100 ? -18.043 -18.477 40.133 1.00 68.81 100 ARG A CA 1
ATOM 808 C C . ARG A 1 100 ? -18.228 -16.964 39.989 1.00 68.81 100 ARG A C 1
ATOM 810 O O . ARG A 1 100 ? -19.281 -16.455 40.366 1.00 68.81 100 ARG A O 1
ATOM 817 N N . LEU A 1 101 ? -17.245 -16.264 39.420 1.00 54.09 101 LEU A N 1
ATOM 818 C CA . LEU A 1 101 ? -17.317 -14.819 39.170 1.00 54.09 101 LEU A CA 1
ATOM 819 C C . LEU A 1 101 ? -18.482 -14.467 38.238 1.00 54.09 101 LEU A C 1
ATOM 821 O O . LEU A 1 101 ? -19.204 -13.502 38.480 1.00 54.09 101 LEU A O 1
ATOM 825 N N . HIS A 1 102 ? -18.719 -15.278 37.205 1.00 54.84 102 HIS A N 1
ATOM 826 C CA . HIS A 1 102 ? -19.857 -15.096 36.307 1.00 54.84 102 HIS A CA 1
ATOM 827 C C . HIS A 1 102 ? -21.201 -15.220 37.039 1.00 54.84 102 HIS A C 1
ATOM 829 O O . HIS A 1 102 ? -22.092 -14.389 36.852 1.00 54.84 102 HIS A O 1
ATOM 835 N N . GLN A 1 103 ? -21.350 -16.238 37.891 1.00 59.72 103 GLN A N 1
ATOM 836 C CA . GLN A 1 103 ? -22.564 -16.418 38.682 1.00 59.72 103 GLN A CA 1
ATOM 837 C C . GLN A 1 103 ? -22.782 -15.238 39.637 1.00 59.72 103 GLN A C 1
ATOM 839 O O . GLN A 1 103 ? -23.895 -14.734 39.740 1.00 59.72 103 GLN A O 1
ATOM 844 N N . GLU A 1 104 ? -21.721 -14.748 40.272 1.00 64.56 104 GLU A N 1
ATOM 845 C CA . GLU A 1 104 ? -21.775 -13.602 41.178 1.00 64.56 104 GLU A CA 1
ATOM 846 C C . GLU A 1 104 ? -22.153 -12.292 40.466 1.00 64.56 104 GLU A C 1
ATOM 848 O O . GLU A 1 104 ? -22.997 -11.547 40.962 1.00 64.56 104 GLU A O 1
ATOM 853 N N . LEU A 1 105 ? -21.622 -12.036 39.265 1.00 55.34 105 LEU A N 1
ATOM 854 C CA . LEU A 1 105 ? -22.026 -10.889 38.442 1.00 55.34 105 LEU A CA 1
ATOM 855 C C . LEU A 1 105 ? -23.502 -10.962 38.036 1.00 55.34 105 LEU A C 1
ATOM 857 O O . LEU A 1 105 ? -24.199 -9.949 38.069 1.00 55.34 105 LEU A O 1
ATOM 861 N N . ARG A 1 106 ? -24.000 -12.160 37.703 1.00 61.88 106 ARG A N 1
ATOM 862 C CA . ARG A 1 106 ? -25.420 -12.371 37.387 1.00 61.88 106 ARG A CA 1
ATOM 863 C C . ARG A 1 106 ? -26.318 -12.080 38.592 1.00 61.88 106 ARG A C 1
ATOM 865 O O . ARG A 1 106 ? -27.353 -11.442 38.419 1.00 61.88 106 ARG A O 1
ATOM 872 N N . LEU A 1 107 ? -25.917 -12.515 39.789 1.00 62.19 107 LEU A N 1
ATOM 873 C CA . LEU A 1 107 ? -26.625 -12.208 41.038 1.00 62.19 107 LEU A CA 1
ATOM 874 C C . LEU A 1 107 ? -26.658 -10.698 41.302 1.00 62.19 107 LEU A C 1
ATOM 876 O O . LEU A 1 107 ? -27.717 -10.143 41.560 1.00 62.19 107 LEU A O 1
ATOM 880 N N . ARG A 1 108 ? -25.525 -10.007 41.153 1.00 60.22 108 ARG A N 1
ATOM 881 C CA . ARG A 1 108 ? -25.449 -8.558 41.396 1.00 60.22 108 ARG A CA 1
ATOM 882 C C . ARG A 1 108 ? -26.261 -7.736 40.398 1.00 60.22 108 ARG A C 1
ATOM 884 O O . ARG A 1 108 ? -26.941 -6.799 40.801 1.00 60.22 108 ARG A O 1
ATOM 891 N N . ALA A 1 109 ? -26.223 -8.087 39.112 1.00 55.50 109 ALA A N 1
ATOM 892 C CA . ALA A 1 109 ? -27.041 -7.424 38.094 1.00 55.50 109 ALA A CA 1
ATOM 893 C C . ALA A 1 109 ? -28.541 -7.596 38.382 1.00 55.50 109 ALA A C 1
ATOM 895 O O . ALA A 1 109 ? -29.328 -6.663 38.216 1.00 55.50 109 ALA A O 1
ATOM 896 N N . HIS A 1 110 ? -28.926 -8.778 38.867 1.00 65.25 110 HIS A N 1
ATOM 897 C CA . HIS A 1 110 ? -30.277 -9.038 39.336 1.00 65.25 110 HIS A CA 1
ATOM 898 C C . HIS A 1 110 ? -30.639 -8.177 40.557 1.00 65.25 110 HIS A C 1
ATOM 900 O O . HIS A 1 110 ? -31.673 -7.512 40.549 1.00 65.25 110 HIS A O 1
ATOM 906 N N . ASP A 1 111 ? -29.791 -8.148 41.584 1.00 61.59 111 ASP A N 1
ATOM 907 C CA . ASP A 1 111 ? -30.063 -7.398 42.814 1.00 61.59 111 ASP A CA 1
ATOM 908 C C . ASP A 1 111 ? -30.173 -5.893 42.542 1.00 61.59 111 ASP A C 1
ATOM 910 O O . ASP A 1 111 ? -31.051 -5.226 43.089 1.00 61.59 111 ASP A O 1
ATOM 914 N N . ALA A 1 112 ? -29.361 -5.372 41.618 1.00 61.88 112 ALA A N 1
ATOM 915 C CA . ALA A 1 112 ? -29.473 -4.000 41.135 1.00 61.88 112 ALA A CA 1
ATOM 916 C C . ALA A 1 112 ? -30.826 -3.739 40.447 1.00 61.88 112 ALA A C 1
ATOM 918 O O . ALA A 1 112 ? -31.479 -2.730 40.722 1.00 61.88 112 ALA A O 1
ATOM 919 N N . LYS A 1 113 ? -31.293 -4.672 39.604 1.00 57.22 113 LYS A N 1
ATOM 920 C CA . LYS A 1 113 ? -32.612 -4.595 38.951 1.00 57.22 113 LYS A CA 1
ATOM 921 C C . LYS A 1 113 ? -33.753 -4.612 39.968 1.00 57.22 113 LYS A C 1
ATOM 923 O O . LYS A 1 113 ? -34.711 -3.845 39.851 1.00 57.22 113 LYS A O 1
ATOM 928 N N . PHE A 1 114 ? -33.654 -5.478 40.972 1.00 66.50 114 PHE A N 1
ATOM 929 C CA . PHE A 1 114 ? -34.641 -5.572 42.039 1.00 66.50 114 PHE A CA 1
ATOM 930 C C . PHE A 1 114 ? -34.681 -4.283 42.869 1.00 66.50 114 PHE A C 1
ATOM 932 O O . PHE A 1 114 ? -35.755 -3.726 43.082 1.00 66.50 114 PHE A O 1
ATOM 939 N N . ALA A 1 115 ? -33.518 -3.746 43.246 1.00 67.31 115 ALA A N 1
ATOM 940 C CA . ALA A 1 115 ? -33.410 -2.478 43.961 1.00 67.31 115 ALA A CA 1
ATOM 941 C C . ALA A 1 115 ? -34.003 -1.300 43.168 1.00 67.31 115 ALA A C 1
ATOM 943 O O . ALA A 1 115 ? -34.710 -0.469 43.737 1.00 67.31 115 ALA A O 1
ATOM 944 N N . GLN A 1 116 ? -33.777 -1.244 41.852 1.00 65.44 116 GLN A N 1
ATOM 945 C CA . GLN A 1 116 ? -34.395 -0.230 40.998 1.00 65.44 116 GLN A CA 1
ATOM 946 C C . GLN A 1 116 ? -35.923 -0.368 40.967 1.00 65.44 116 GLN A C 1
ATOM 948 O O . GLN A 1 116 ? -36.630 0.620 41.144 1.00 65.44 116 GLN A O 1
ATOM 953 N N . THR A 1 117 ? -36.429 -1.594 40.816 1.00 67.81 117 THR A N 1
ATOM 954 C CA . THR A 1 117 ? -37.875 -1.871 40.819 1.00 67.81 117 THR A CA 1
ATOM 955 C C . THR A 1 117 ? -38.515 -1.439 42.141 1.00 67.81 117 THR A C 1
ATOM 957 O O . THR A 1 117 ? -39.574 -0.818 42.145 1.00 67.81 117 THR A O 1
ATOM 960 N N . LEU A 1 118 ? -37.846 -1.697 43.270 1.00 69.69 118 LEU A N 1
ATOM 961 C CA . LEU A 1 118 ? -38.287 -1.235 44.588 1.00 69.69 118 LEU A CA 1
ATOM 962 C C . LEU A 1 118 ? -38.331 0.292 44.704 1.00 69.69 118 LEU A C 1
ATOM 964 O O . LEU A 1 118 ? -39.238 0.821 45.337 1.00 69.69 118 LEU A O 1
ATOM 968 N N . ASN A 1 119 ? -37.376 1.002 44.100 1.00 71.12 119 ASN A N 1
ATOM 969 C CA . ASN A 1 119 ? -37.342 2.466 44.128 1.00 71.12 119 ASN A CA 1
ATOM 970 C C . ASN A 1 119 ? -38.444 3.115 43.274 1.00 71.12 119 ASN A C 1
ATOM 972 O O . ASN A 1 119 ? -38.815 4.261 43.528 1.00 71.12 119 ASN A O 1
ATOM 976 N N . GLU A 1 120 ? -38.950 2.409 42.263 1.00 71.12 120 GLU A N 1
ATOM 977 C CA . GLU A 1 120 ? -40.013 2.886 41.371 1.00 71.12 120 GLU A CA 1
ATOM 978 C C . GLU A 1 120 ? -41.428 2.603 41.914 1.00 71.12 120 GLU A C 1
ATOM 980 O O . GLU A 1 120 ? -42.394 3.237 41.482 1.00 71.12 120 GLU A O 1
ATOM 985 N N . LEU A 1 121 ? -41.562 1.693 42.885 1.00 72.31 121 LEU A N 1
ATOM 986 C CA . LEU A 1 121 ? -42.829 1.360 43.537 1.00 72.31 121 LEU A CA 1
ATOM 987 C C . LEU A 1 121 ? -43.193 2.403 44.605 1.00 72.31 121 LEU A C 1
ATOM 989 O O . LEU A 1 121 ? -42.375 2.786 45.439 1.00 72.31 121 LEU A O 1
ATOM 993 N N . ASN A 1 122 ? -44.447 2.859 44.602 1.00 75.88 122 ASN A N 1
ATOM 994 C CA . ASN A 1 122 ? -44.976 3.721 45.661 1.00 75.88 122 ASN A CA 1
ATOM 995 C C . ASN A 1 122 ? -45.559 2.885 46.820 1.00 75.88 122 ASN A C 1
ATOM 997 O O . ASN A 1 122 ? -45.892 1.712 46.648 1.00 75.88 122 ASN A O 1
ATOM 1001 N N . ASP A 1 123 ? -45.722 3.498 47.999 1.00 74.31 123 ASP A N 1
ATOM 1002 C CA . ASP A 1 123 ? -46.181 2.806 49.218 1.00 74.31 123 ASP A CA 1
ATOM 1003 C C . ASP A 1 123 ? -47.547 2.108 49.043 1.00 74.31 123 ASP A C 1
ATOM 1005 O O . ASP A 1 123 ? -47.792 1.058 49.631 1.00 74.31 123 ASP A O 1
ATOM 1009 N N . SER A 1 124 ? -48.429 2.653 48.193 1.00 74.50 124 SER A N 1
ATOM 1010 C CA . SER A 1 124 ? -49.745 2.065 47.901 1.00 74.50 124 SER A CA 1
ATOM 1011 C C . SER A 1 124 ? -49.642 0.795 47.052 1.00 74.50 124 SER A C 1
ATOM 1013 O O . SER A 1 124 ? -50.415 -0.142 47.256 1.00 74.50 124 SER A O 1
ATOM 1015 N N . ASP A 1 125 ? -48.717 0.766 46.094 1.00 67.44 125 ASP A N 1
ATOM 1016 C CA . ASP A 1 125 ? -48.468 -0.393 45.239 1.00 67.44 125 ASP A CA 1
ATOM 1017 C C . ASP A 1 125 ? -47.768 -1.500 46.043 1.00 67.44 125 ASP A C 1
ATOM 1019 O O . ASP A 1 125 ? -48.146 -2.671 45.942 1.00 67.44 125 ASP A O 1
ATOM 1023 N N . TRP A 1 126 ? -46.836 -1.123 46.926 1.00 68.12 126 TRP A N 1
ATOM 1024 C CA . TRP A 1 126 ? -46.167 -2.032 47.861 1.00 68.12 126 TRP A CA 1
ATOM 1025 C C . TRP A 1 126 ? -47.142 -2.701 48.841 1.00 68.12 126 TRP A C 1
ATOM 1027 O O . TRP A 1 126 ? -47.105 -3.919 48.997 1.00 68.12 126 TRP A O 1
ATOM 1037 N N . ASP A 1 127 ? -48.075 -1.952 49.435 1.00 68.62 127 ASP A N 1
ATOM 1038 C CA . ASP A 1 127 ? -49.088 -2.511 50.346 1.00 68.62 127 ASP A CA 1
ATOM 1039 C C . ASP A 1 127 ? -50.040 -3.508 49.655 1.00 68.62 127 ASP A C 1
ATOM 1041 O O . ASP A 1 127 ? -50.641 -4.362 50.309 1.00 68.62 127 ASP A O 1
ATOM 1045 N N . SER A 1 128 ? -50.197 -3.410 48.330 1.00 66.25 128 SER A N 1
ATOM 1046 C CA . SER A 1 128 ? -51.092 -4.278 47.556 1.00 66.25 128 SER A CA 1
ATOM 1047 C C . SER A 1 128 ? -50.409 -5.521 46.973 1.00 66.25 128 SER A C 1
ATOM 1049 O O . SER A 1 128 ? -51.067 -6.549 46.775 1.00 66.25 128 SER A O 1
ATOM 1051 N N . HIS A 1 129 ? -49.108 -5.435 46.678 1.00 63.41 129 HIS A N 1
ATOM 1052 C CA . HIS A 1 129 ? -48.384 -6.429 45.880 1.00 63.41 129 HIS A CA 1
ATOM 1053 C C . HIS A 1 129 ? -47.002 -6.810 46.441 1.00 63.41 129 HIS A C 1
ATOM 1055 O O . HIS A 1 129 ? -46.357 -7.688 45.878 1.00 63.41 129 HIS A O 1
ATOM 1061 N N . GLY A 1 130 ? -46.546 -6.218 47.550 1.00 61.19 130 GLY A N 1
ATOM 1062 C CA . GLY A 1 130 ? -45.221 -6.478 48.137 1.00 61.19 130 GLY A CA 1
ATOM 1063 C C . GLY A 1 130 ? -45.023 -7.921 48.615 1.00 61.19 130 GLY A C 1
ATOM 1064 O O . GLY A 1 130 ? -43.921 -8.457 48.530 1.00 61.19 130 GLY A O 1
ATOM 1065 N N . ASP A 1 131 ? -46.108 -8.592 49.016 1.00 60.34 131 ASP A N 1
ATOM 1066 C CA . ASP A 1 131 ? -46.107 -10.018 49.381 1.00 60.34 131 ASP A CA 1
ATOM 1067 C C . ASP A 1 131 ? -46.067 -10.963 48.155 1.00 60.34 131 ASP A C 1
ATOM 1069 O O . ASP A 1 131 ? -45.923 -12.175 48.317 1.00 60.34 131 ASP A O 1
ATOM 1073 N N . LEU A 1 132 ? -46.201 -10.428 46.930 1.00 55.84 132 LEU A N 1
ATOM 1074 C CA . LEU A 1 132 ? -46.121 -11.160 45.655 1.00 55.84 132 LEU A CA 1
ATOM 1075 C C . LEU A 1 132 ? -44.754 -11.010 44.964 1.00 55.84 132 LEU A C 1
ATOM 1077 O O . LEU A 1 132 ? -44.610 -11.421 43.813 1.00 55.84 132 LEU A O 1
ATOM 1081 N N . CYS A 1 133 ? -43.747 -10.432 45.629 1.00 53.31 133 CYS A N 1
ATOM 1082 C CA . CYS A 1 133 ? -42.367 -10.498 45.150 1.00 53.31 133 CYS A CA 1
ATOM 1083 C C . CYS A 1 133 ? -41.874 -11.954 45.232 1.00 53.31 133 CYS A C 1
ATOM 1085 O O . CYS A 1 133 ? -41.323 -12.384 46.244 1.00 53.31 133 CYS A O 1
ATOM 1087 N N . GLU A 1 134 ? -42.132 -12.730 44.179 1.00 51.47 134 GLU A N 1
ATOM 1088 C CA . GLU A 1 134 ? -41.656 -14.106 44.041 1.00 51.47 134 GLU A CA 1
ATOM 1089 C C . GLU A 1 134 ? -40.123 -14.160 43.963 1.00 51.47 134 GLU A C 1
ATOM 1091 O O . GLU A 1 134 ? -39.481 -13.274 43.396 1.00 51.47 134 GLU A O 1
ATOM 1096 N N . ASP A 1 135 ? -39.552 -15.235 44.519 1.00 46.41 135 ASP A N 1
ATOM 1097 C CA . ASP A 1 135 ? -38.145 -15.597 44.356 1.00 46.41 135 ASP A CA 1
ATOM 1098 C C . ASP A 1 135 ? -37.833 -15.771 42.850 1.00 46.41 135 ASP A C 1
ATOM 1100 O O . ASP A 1 135 ? -38.351 -16.691 42.202 1.00 46.41 135 ASP A O 1
ATOM 1104 N N . PRO A 1 136 ? -36.988 -14.911 42.259 1.00 48.72 136 PRO A N 1
ATOM 1105 C CA . PRO A 1 136 ? -36.747 -14.892 40.821 1.00 48.72 136 PRO A CA 1
ATOM 1106 C C . PRO A 1 136 ? -35.937 -16.099 40.321 1.00 48.72 136 PRO A C 1
ATOM 1108 O O . PRO A 1 136 ? -35.823 -16.288 39.109 1.00 48.72 136 PRO A O 1
ATOM 1111 N N . PHE A 1 137 ? -35.428 -16.970 41.207 1.00 41.44 137 PHE A N 1
ATOM 1112 C CA . PHE A 1 137 ? -34.822 -18.244 40.799 1.00 41.44 137 PHE A CA 1
ATOM 1113 C C . PHE A 1 137 ? -35.841 -19.327 40.415 1.00 41.44 137 PHE A C 1
ATOM 1115 O O . PHE A 1 137 ? -35.450 -20.313 39.782 1.00 41.44 137 PHE A O 1
ATOM 1122 N N . GLU A 1 138 ? -37.133 -19.169 40.731 1.00 44.84 138 GLU A N 1
ATOM 1123 C CA . GLU A 1 138 ? -38.169 -20.124 40.304 1.00 44.84 138 GLU A CA 1
ATOM 1124 C C . GLU A 1 138 ? -38.854 -19.743 38.976 1.00 44.84 138 GLU A C 1
ATOM 1126 O O . GLU A 1 138 ? -39.320 -20.633 38.255 1.00 44.84 138 GLU A O 1
ATOM 1131 N N . ALA A 1 139 ? -38.860 -18.460 38.592 1.00 44.00 139 ALA A N 1
ATOM 1132 C CA . ALA A 1 139 ? -39.627 -17.975 37.439 1.00 44.00 139 ALA A CA 1
ATOM 1133 C C . ALA A 1 139 ? -38.965 -18.224 36.064 1.00 44.00 139 ALA A C 1
ATOM 1135 O O . ALA A 1 139 ? -39.664 -18.339 35.056 1.00 44.00 139 ALA A O 1
ATOM 1136 N N . ASP A 1 140 ? -37.644 -18.412 35.998 1.00 46.03 140 ASP A N 1
ATOM 1137 C CA . ASP A 1 140 ? -36.899 -18.460 34.723 1.00 46.03 140 ASP A CA 1
ATOM 1138 C C . ASP A 1 140 ? -36.873 -19.851 34.044 1.00 46.03 140 ASP A C 1
ATOM 1140 O O . ASP A 1 140 ? -36.131 -20.104 33.096 1.00 46.03 140 ASP A O 1
ATOM 1144 N N . ARG A 1 141 ? -37.695 -20.805 34.508 1.00 44.69 141 ARG A N 1
ATOM 1145 C CA . ARG A 1 141 ? -37.792 -22.155 33.912 1.00 44.69 141 ARG A CA 1
ATOM 1146 C C . ARG A 1 141 ? -38.775 -22.272 32.738 1.00 44.69 141 ARG A C 1
ATOM 1148 O O . ARG A 1 141 ? -38.984 -23.388 32.258 1.00 44.69 141 ARG A O 1
ATOM 1155 N N . LYS A 1 142 ? -39.408 -21.180 32.285 1.00 41.75 142 LYS A N 1
ATOM 1156 C CA . LYS A 1 142 ? -40.488 -21.238 31.275 1.00 41.75 142 LYS A CA 1
ATOM 1157 C C . LYS A 1 142 ? -40.389 -20.299 30.073 1.00 41.75 142 LYS A C 1
ATOM 1159 O O . LYS A 1 142 ? -41.275 -20.389 29.225 1.00 41.75 142 LYS A O 1
ATOM 1164 N N . ASP A 1 143 ? -39.327 -19.516 29.914 1.00 44.84 143 ASP A N 1
ATOM 1165 C CA . ASP A 1 143 ? -39.052 -18.891 28.619 1.00 44.84 143 ASP A CA 1
ATOM 1166 C C . ASP A 1 143 ? -38.135 -19.800 27.797 1.00 44.84 143 ASP A C 1
ATOM 1168 O O . ASP A 1 143 ? -36.950 -19.967 28.066 1.00 44.84 143 ASP A O 1
ATOM 1172 N N . ASN A 1 144 ? -38.707 -20.430 26.766 1.00 51.00 144 ASN A N 1
ATOM 1173 C CA . ASN A 1 144 ? -37.998 -21.299 25.816 1.00 51.00 144 ASN A CA 1
ATOM 1174 C C . ASN A 1 144 ? -36.981 -20.545 24.936 1.00 51.00 144 ASN A C 1
ATOM 1176 O O . ASN A 1 144 ? -36.472 -21.125 23.977 1.00 51.00 144 ASN A O 1
ATOM 1180 N N . ASN A 1 145 ? -36.722 -19.264 25.208 1.00 56.66 145 ASN A N 1
ATOM 1181 C CA . ASN A 1 145 ? -35.802 -18.454 24.435 1.00 56.66 145 ASN A CA 1
ATOM 1182 C C . ASN A 1 145 ? -34.657 -17.985 25.345 1.00 56.66 145 ASN A C 1
ATOM 1184 O O . ASN A 1 145 ? -34.912 -17.270 26.313 1.00 56.66 145 ASN A O 1
ATOM 1188 N N . PRO A 1 146 ? -33.409 -18.395 25.075 1.00 63.88 146 PRO A N 1
ATOM 1189 C CA . PRO A 1 146 ? -32.262 -17.949 25.854 1.00 63.88 146 PRO A CA 1
ATOM 1190 C C . PRO A 1 146 ? -32.128 -16.414 25.796 1.00 63.88 146 PRO A C 1
ATOM 1192 O O . PRO A 1 146 ? -32.450 -15.812 24.768 1.00 63.88 146 PRO A O 1
ATOM 1195 N N . PRO A 1 147 ? -31.663 -15.765 26.880 1.00 70.56 147 PRO A N 1
ATOM 1196 C CA . PRO A 1 147 ? -31.563 -14.311 26.939 1.00 70.56 147 PRO A CA 1
ATOM 1197 C C . PRO A 1 147 ? -30.576 -13.784 25.889 1.00 70.56 147 PRO A C 1
ATOM 1199 O O . PRO A 1 147 ? -29.440 -14.258 25.800 1.00 70.56 147 PRO A O 1
ATOM 1202 N N . THR A 1 148 ? -31.009 -12.789 25.110 1.00 82.69 148 THR A N 1
ATOM 1203 C CA . THR A 1 148 ? -30.169 -12.093 24.126 1.00 82.69 148 THR A CA 1
ATOM 1204 C C . THR A 1 148 ? -29.455 -10.918 24.782 1.00 82.69 148 THR A C 1
ATOM 1206 O O . THR A 1 148 ? -30.089 -10.056 25.389 1.00 82.69 148 THR A O 1
ATOM 1209 N N . PHE A 1 149 ? -28.139 -10.858 24.612 1.00 87.50 149 PHE A N 1
ATOM 1210 C CA . PHE A 1 149 ? -27.283 -9.792 25.117 1.00 87.50 149 PHE A CA 1
ATOM 1211 C C . PHE A 1 149 ? -26.968 -8.790 24.012 1.00 87.50 149 PHE A C 1
ATOM 1213 O O . PHE A 1 149 ? -26.795 -9.154 22.848 1.00 87.50 149 PHE A O 1
ATOM 1220 N N . LYS A 1 150 ? -26.865 -7.515 24.374 1.00 92.44 150 LYS A N 1
ATOM 1221 C CA . LYS A 1 150 ? -26.574 -6.424 23.444 1.00 92.44 150 LYS A CA 1
ATOM 1222 C C . LYS A 1 150 ? -25.136 -5.968 23.632 1.00 92.44 150 LYS A C 1
ATOM 1224 O O . LYS A 1 150 ? -24.690 -5.784 24.759 1.00 92.44 150 LYS A O 1
ATOM 1229 N N . VAL A 1 151 ? -24.410 -5.723 22.546 1.00 95.81 151 VAL A N 1
ATOM 1230 C CA . VAL A 1 151 ? -23.102 -5.057 22.608 1.00 95.81 151 VAL A CA 1
ATOM 1231 C C . VAL A 1 151 ? -23.077 -3.856 21.686 1.00 95.81 151 VAL A C 1
ATOM 1233 O O . VAL A 1 151 ? -23.373 -3.971 20.502 1.00 95.81 151 VAL A O 1
ATOM 1236 N N . TYR A 1 152 ? -22.702 -2.699 22.211 1.00 97.12 152 TYR A N 1
ATOM 1237 C CA . TYR A 1 152 ? -22.539 -1.477 21.434 1.00 97.12 152 TYR A CA 1
ATOM 1238 C C . TYR A 1 152 ? -21.059 -1.161 21.338 1.00 97.12 152 TYR A C 1
ATOM 1240 O O . TYR A 1 152 ? -20.375 -1.126 22.357 1.00 97.12 152 TYR A O 1
ATOM 1248 N N . VAL A 1 153 ? -20.557 -0.935 20.124 1.00 97.38 153 VAL A N 1
ATOM 1249 C CA . VAL A 1 153 ? -19.120 -0.737 19.881 1.00 97.38 153 VAL A CA 1
ATOM 1250 C C . VAL A 1 153 ? -18.865 0.548 19.112 1.00 97.38 153 VAL A C 1
ATOM 1252 O O . VAL A 1 153 ? -19.602 0.883 18.187 1.00 97.38 153 VAL A O 1
ATOM 1255 N N . SER A 1 154 ? -17.815 1.274 19.482 1.00 95.94 154 SER A N 1
ATOM 1256 C CA . SER A 1 154 ? -17.378 2.484 18.786 1.00 95.94 154 SER A CA 1
ATOM 1257 C C . SER A 1 154 ? -15.864 2.647 18.905 1.00 95.94 154 SER A C 1
ATOM 1259 O O . SER A 1 154 ? -15.226 2.177 19.847 1.00 95.94 154 SER A O 1
ATOM 1261 N N . SER A 1 155 ? -15.274 3.361 17.949 1.00 93.75 155 SER A N 1
ATOM 1262 C CA . SER A 1 155 ? -13.869 3.759 18.008 1.00 93.75 155 SER A CA 1
ATOM 1263 C C . SER A 1 155 ? -13.683 5.257 17.784 1.00 93.75 155 SER A C 1
ATOM 1265 O O . SER A 1 155 ? -14.414 5.920 17.025 1.00 93.75 155 SER A O 1
ATOM 1267 N N . VAL A 1 156 ? -12.648 5.797 18.413 1.00 90.75 156 VAL A N 1
ATOM 1268 C CA . VAL A 1 156 ? -12.182 7.166 18.215 1.00 90.75 156 VAL A CA 1
ATOM 1269 C C . VAL A 1 156 ? -10.753 7.100 17.719 1.00 90.75 156 VAL A C 1
ATOM 1271 O O . VAL A 1 156 ? -9.930 6.366 18.250 1.00 90.75 156 VAL A O 1
ATOM 1274 N N . VAL A 1 157 ? -10.481 7.869 16.673 1.00 88.88 157 VAL A N 1
ATOM 1275 C CA . VAL A 1 157 ? -9.127 8.131 16.205 1.00 88.88 157 VAL A CA 1
ATOM 1276 C C . VAL A 1 157 ? -8.978 9.636 16.243 1.00 88.88 157 VAL A C 1
ATOM 1278 O O . VAL A 1 157 ? -9.728 10.335 15.557 1.00 88.88 157 VAL A O 1
ATOM 1281 N N . SER A 1 158 ? -8.076 10.118 17.088 1.00 77.69 158 SER A N 1
ATOM 1282 C CA . SER A 1 158 ? -7.722 11.527 17.159 1.00 77.69 158 SER A CA 1
ATOM 1283 C C . SER A 1 158 ? -6.362 11.738 16.517 1.00 77.69 158 SER A C 1
ATOM 1285 O O . SER A 1 158 ? -5.470 10.894 16.596 1.00 77.69 158 SER A O 1
ATOM 1287 N N . SER A 1 159 ? -6.222 12.878 15.857 1.00 65.62 159 SER A N 1
ATOM 1288 C CA . SER A 1 159 ? -4.960 13.362 15.313 1.00 65.62 159 SER A CA 1
ATOM 1289 C C . SER A 1 159 ? -4.666 14.721 15.939 1.00 65.62 159 SER A C 1
ATOM 1291 O O . SER A 1 159 ? -4.662 15.746 15.257 1.00 65.62 159 SER A O 1
ATOM 1293 N N . GLU A 1 160 ? -4.501 14.740 17.257 1.00 49.47 160 GLU A N 1
ATOM 1294 C CA . GLU A 1 160 ? -4.094 15.933 17.997 1.00 49.47 160 GLU A CA 1
ATOM 1295 C C . GLU A 1 160 ? -2.576 15.895 18.226 1.00 49.47 160 GLU A C 1
ATOM 1297 O O . GLU A 1 160 ? -1.998 14.844 18.498 1.00 49.47 160 GLU A O 1
ATOM 1302 N N . ASN A 1 161 ? -1.912 17.044 18.071 1.00 40.16 161 ASN A N 1
ATOM 1303 C CA . ASN A 1 161 ? -0.497 17.250 18.413 1.00 40.16 161 ASN A CA 1
ATOM 1304 C C . ASN A 1 161 ? 0.486 16.187 17.894 1.00 40.16 161 ASN A C 1
ATOM 1306 O O . ASN A 1 161 ? 1.330 15.696 18.639 1.00 40.16 161 ASN A O 1
ATOM 1310 N N . ALA A 1 162 ? 0.419 15.846 16.608 1.00 45.72 162 ALA A N 1
ATOM 1311 C CA . ALA A 1 162 ? 1.406 14.957 15.993 1.00 45.72 162 ALA A CA 1
ATOM 1312 C C . ALA A 1 162 ? 1.399 13.482 16.474 1.00 45.72 162 ALA A C 1
ATOM 1314 O O . ALA A 1 162 ? 2.284 12.714 16.085 1.00 45.72 162 ALA A O 1
ATOM 1315 N N . PHE A 1 163 ? 0.390 13.049 17.247 1.00 49.97 163 PHE A N 1
ATOM 1316 C CA . PHE A 1 163 ? 0.213 11.656 17.678 1.00 49.97 163 PHE A CA 1
ATOM 1317 C C . PHE A 1 163 ? -1.166 11.109 17.264 1.00 49.97 163 PHE A C 1
ATOM 1319 O O . PHE A 1 163 ? -2.196 11.713 17.554 1.00 49.97 163 PHE A O 1
ATOM 1326 N N . VAL A 1 164 ? -1.195 10.002 16.501 1.00 62.12 164 VAL A N 1
ATOM 1327 C CA . VAL A 1 164 ? -2.458 9.330 16.155 1.00 62.12 164 VAL A CA 1
ATOM 1328 C C . VAL A 1 164 ? -2.763 8.393 17.303 1.00 62.12 164 VAL A C 1
ATOM 1330 O O . VAL A 1 164 ? -2.264 7.264 17.341 1.00 62.12 164 VAL A O 1
ATOM 1333 N N . SER A 1 165 ? -3.556 8.888 18.241 1.00 77.94 165 SER A N 1
ATOM 1334 C CA . SER A 1 165 ? -4.139 8.068 19.284 1.00 77.94 165 SER A CA 1
ATOM 1335 C C . SER A 1 165 ? -5.432 7.470 18.748 1.00 77.94 165 SER A C 1
ATOM 1337 O O . SER A 1 165 ? -6.280 8.142 18.152 1.00 77.94 165 SER A O 1
ATOM 1339 N N . ALA A 1 166 ? -5.566 6.166 18.922 1.00 88.38 166 ALA A N 1
ATOM 1340 C CA . ALA A 1 166 ? -6.805 5.473 18.663 1.00 88.38 166 ALA A CA 1
ATOM 1341 C C . ALA A 1 166 ? -7.224 4.774 19.945 1.00 88.38 166 ALA A C 1
ATOM 1343 O O . ALA A 1 166 ? -6.392 4.338 20.737 1.00 88.38 166 ALA A O 1
ATOM 1344 N N . ALA A 1 167 ? -8.522 4.691 20.154 1.00 91.81 167 ALA A N 1
ATOM 1345 C CA . ALA A 1 167 ? -9.086 4.012 21.295 1.00 91.81 167 ALA A CA 1
ATOM 1346 C C . ALA A 1 167 ? -10.432 3.417 20.910 1.00 91.81 167 ALA A C 1
ATOM 1348 O O . ALA A 1 167 ? -11.132 3.911 20.014 1.00 91.81 167 ALA A O 1
ATOM 1349 N N . VAL A 1 168 ? -10.773 2.328 21.581 1.00 94.88 168 VAL A N 1
ATOM 1350 C CA . VAL A 1 168 ? -12.030 1.622 21.386 1.00 94.88 168 VAL A CA 1
ATOM 1351 C C . VAL A 1 168 ? -12.821 1.620 22.675 1.00 94.88 168 VAL A C 1
ATOM 1353 O O . VAL A 1 168 ? -12.269 1.551 23.775 1.00 94.88 168 VAL A O 1
ATOM 1356 N N . GLY A 1 169 ? -14.130 1.721 22.502 1.00 94.31 169 GLY A N 1
ATOM 1357 C CA . GLY A 1 169 ? -15.108 1.646 23.562 1.00 94.31 169 GLY A CA 1
ATOM 1358 C C . GLY A 1 169 ? -16.160 0.620 23.192 1.00 94.31 169 GLY A C 1
ATOM 1359 O O . GLY A 1 169 ? -16.624 0.593 22.047 1.00 94.31 169 GLY A O 1
ATOM 1360 N N . ALA A 1 170 ? -16.537 -0.212 24.152 1.00 96.00 170 ALA A N 1
ATOM 1361 C CA . ALA A 1 170 ? -17.675 -1.100 24.002 1.00 96.00 170 ALA A CA 1
ATOM 1362 C C . ALA A 1 170 ? -18.454 -1.193 25.309 1.00 96.00 170 ALA A C 1
ATOM 1364 O O . ALA A 1 170 ? -17.864 -1.138 26.381 1.00 96.00 170 ALA A O 1
ATOM 1365 N N . VAL A 1 171 ? -19.768 -1.341 25.220 1.00 93.56 171 VAL A N 1
ATOM 1366 C CA . VAL A 1 171 ? -20.624 -1.614 26.376 1.00 93.56 171 VAL A CA 1
ATOM 1367 C C . VAL A 1 171 ? -21.452 -2.853 26.085 1.00 93.56 171 VAL A C 1
ATOM 1369 O O . VAL A 1 171 ? -22.032 -2.970 25.004 1.00 93.56 171 VAL A O 1
ATOM 1372 N N . VAL A 1 172 ? -21.473 -3.781 27.036 1.00 88.38 172 VAL A N 1
ATOM 1373 C CA . VAL A 1 172 ? -22.321 -4.971 26.993 1.00 88.38 172 VAL A CA 1
ATOM 1374 C C . VAL A 1 172 ? -23.482 -4.779 27.953 1.00 88.38 172 VAL A C 1
ATOM 1376 O O . VAL A 1 172 ? -23.279 -4.397 29.107 1.00 88.38 172 VAL A O 1
ATOM 1379 N N . MET A 1 173 ? -24.684 -5.065 27.471 1.00 84.25 173 MET A N 1
ATOM 1380 C CA . MET A 1 173 ? -25.933 -4.969 28.212 1.00 84.25 173 MET A CA 1
ATOM 1381 C C . MET A 1 173 ? -26.734 -6.267 28.109 1.00 84.25 173 MET A C 1
ATOM 1383 O O . MET A 1 173 ? -26.592 -7.029 27.148 1.00 84.25 173 MET A O 1
ATOM 1387 N N . ASP A 1 174 ? -27.586 -6.512 29.097 1.00 78.56 174 ASP A N 1
ATOM 1388 C CA . ASP A 1 174 ? -28.559 -7.601 29.058 1.00 78.56 174 ASP A CA 1
ATOM 1389 C C . ASP A 1 174 ? -29.779 -7.243 28.178 1.00 78.56 174 ASP A C 1
ATOM 1391 O O . ASP A 1 174 ? -29.820 -6.213 27.494 1.00 78.56 174 ASP A O 1
ATOM 1395 N N . SER A 1 175 ? -30.804 -8.099 28.180 1.00 76.69 175 SER A N 1
ATOM 1396 C CA . SER A 1 175 ? -32.046 -7.860 27.435 1.00 76.69 175 SER A CA 1
ATOM 1397 C C . SER A 1 175 ? -32.861 -6.664 27.953 1.00 76.69 175 SER A C 1
ATOM 1399 O O . SER A 1 175 ? -33.748 -6.193 27.241 1.00 76.69 175 SER A O 1
ATOM 1401 N N . HIS A 1 176 ? -32.570 -6.176 29.163 1.00 70.88 176 HIS A N 1
ATOM 1402 C CA . HIS A 1 176 ? -33.256 -5.078 29.850 1.00 70.88 176 HIS A CA 1
ATOM 1403 C C . HIS A 1 176 ? -32.454 -3.767 29.839 1.00 70.88 176 HIS A C 1
ATOM 1405 O O . HIS A 1 176 ? -32.793 -2.852 30.582 1.00 70.88 176 HIS A O 1
ATOM 1411 N N . ASP A 1 177 ? -31.410 -3.672 29.008 1.00 75.81 177 ASP A N 1
ATOM 1412 C CA . ASP A 1 177 ? -30.526 -2.502 28.903 1.00 75.81 177 ASP A CA 1
ATOM 1413 C C . ASP A 1 177 ? -29.724 -2.202 30.187 1.00 75.81 177 ASP A C 1
ATOM 1415 O O . ASP A 1 177 ? -29.234 -1.089 30.388 1.00 75.81 177 ASP A O 1
ATOM 1419 N N . ILE A 1 178 ? -29.525 -3.214 31.040 1.00 75.81 178 ILE A N 1
ATOM 1420 C CA . ILE A 1 178 ? -28.659 -3.124 32.218 1.00 75.81 178 ILE A CA 1
ATOM 1421 C C . ILE A 1 178 ? -27.216 -3.365 31.787 1.00 75.81 178 ILE A C 1
ATOM 1423 O O . ILE A 1 178 ? -26.897 -4.379 31.164 1.00 75.81 178 ILE A O 1
ATOM 1427 N N . VAL A 1 179 ? -26.326 -2.437 32.143 1.00 79.19 179 VAL A N 1
ATOM 1428 C CA . VAL A 1 179 ? -24.894 -2.511 31.830 1.00 79.19 179 VAL A CA 1
ATOM 1429 C C . VAL A 1 179 ? -24.240 -3.636 32.623 1.00 79.19 179 VAL A C 1
ATOM 1431 O O . VAL A 1 179 ? -24.197 -3.604 33.848 1.00 79.19 179 VAL A O 1
ATOM 1434 N N . MET A 1 180 ? -23.691 -4.614 31.906 1.00 78.12 180 MET A N 1
ATOM 1435 C CA . MET A 1 180 ? -22.966 -5.741 32.492 1.00 78.12 180 MET A CA 1
ATOM 1436 C C . MET A 1 180 ? -21.458 -5.500 32.513 1.00 78.12 180 MET A C 1
ATOM 1438 O O . MET A 1 180 ? -20.785 -5.879 33.466 1.00 78.12 180 MET A O 1
ATOM 1442 N N . THR A 1 181 ? -20.912 -4.881 31.461 1.00 80.81 181 THR A N 1
ATOM 1443 C CA . THR A 1 181 ? -19.498 -4.487 31.427 1.00 80.81 181 THR A CA 1
ATOM 1444 C C . THR A 1 181 ? -19.246 -3.334 30.459 1.00 80.81 181 THR A C 1
ATOM 1446 O O . THR A 1 181 ? -19.939 -3.174 29.448 1.00 80.81 181 THR A O 1
ATOM 1449 N N . GLU A 1 182 ? -18.219 -2.544 30.762 1.00 88.88 182 GLU A N 1
ATOM 1450 C CA . GLU A 1 182 ? -17.721 -1.451 29.937 1.00 88.88 182 GLU A CA 1
ATOM 1451 C C . GLU A 1 182 ? -16.255 -1.701 29.576 1.00 88.88 182 GLU A C 1
ATOM 1453 O O . GLU A 1 182 ? -15.419 -1.976 30.431 1.00 88.88 182 GLU A O 1
ATOM 1458 N N . ILE A 1 183 ? -15.923 -1.543 28.300 1.00 89.06 183 ILE A N 1
ATOM 1459 C CA . ILE A 1 183 ? -14.580 -1.738 27.768 1.00 89.06 183 ILE A CA 1
ATOM 1460 C C . ILE A 1 183 ? -14.023 -0.383 27.365 1.00 89.06 183 ILE A C 1
ATOM 1462 O O . ILE A 1 183 ? -14.619 0.330 26.554 1.00 89.06 183 ILE A O 1
ATOM 1466 N N . ARG A 1 184 ? -12.845 -0.064 27.898 1.00 92.19 184 ARG A N 1
ATOM 1467 C CA . ARG A 1 184 ? -12.046 1.116 27.568 1.00 92.19 184 ARG A CA 1
ATOM 1468 C C . ARG A 1 184 ? -10.654 0.639 27.196 1.00 92.19 184 ARG A C 1
ATOM 1470 O O . ARG A 1 184 ? -9.881 0.272 28.071 1.00 92.19 184 ARG A O 1
ATOM 1477 N N . LYS A 1 185 ? -10.334 0.603 25.904 1.00 87.69 185 LYS A N 1
ATOM 1478 C CA . LYS A 1 185 ? -9.032 0.096 25.459 1.00 87.69 185 LYS A CA 1
ATOM 1479 C C . LYS A 1 185 ? -8.336 1.109 24.553 1.00 87.69 185 LYS A C 1
ATOM 1481 O O . LYS A 1 185 ? -8.808 1.333 23.432 1.00 87.69 185 LYS A O 1
ATOM 1486 N N . PRO A 1 186 ? -7.229 1.733 24.998 1.00 88.25 186 PRO A N 1
ATOM 1487 C CA . PRO A 1 186 ? -6.363 2.448 24.080 1.00 88.25 186 PRO A CA 1
ATOM 1488 C C . PRO A 1 186 ? -5.767 1.452 23.082 1.00 88.25 186 PRO A C 1
ATOM 1490 O O . PRO A 1 186 ? -5.460 0.310 23.420 1.00 88.25 186 PRO A O 1
ATOM 1493 N N . LEU A 1 187 ? -5.639 1.875 21.832 1.00 84.81 187 LEU A N 1
ATOM 1494 C CA . LEU A 1 187 ? -4.961 1.112 20.797 1.00 84.81 187 LEU A CA 1
ATOM 1495 C C . LEU A 1 187 ? -3.534 1.636 20.632 1.00 84.81 187 LEU A C 1
ATOM 1497 O O . LEU A 1 187 ? -3.291 2.843 20.740 1.00 84.81 187 LEU A O 1
ATOM 1501 N N . ASP A 1 188 ? -2.617 0.725 20.317 1.00 69.94 188 ASP A N 1
ATOM 1502 C CA . ASP A 1 188 ? -1.220 1.051 20.035 1.00 69.94 188 ASP A CA 1
ATOM 1503 C C . ASP A 1 188 ? -1.086 2.046 18.872 1.00 69.94 188 ASP A C 1
ATOM 1505 O O . ASP A 1 188 ? -1.963 2.176 18.010 1.00 69.94 188 ASP A O 1
ATOM 1509 N N . SER A 1 189 ? 0.030 2.778 18.844 1.00 66.25 189 SER A N 1
ATOM 1510 C CA . SER A 1 189 ? 0.212 3.913 17.935 1.00 66.25 189 SER A CA 1
ATOM 1511 C C . SER A 1 189 ? 0.069 3.541 16.447 1.00 66.25 189 SER A C 1
ATOM 1513 O O . SER A 1 189 ? 0.605 2.533 15.985 1.00 66.25 189 SER A O 1
ATOM 1515 N N . ALA A 1 190 ? -0.607 4.427 15.700 1.00 63.31 190 ALA A N 1
ATOM 1516 C CA . ALA A 1 190 ? -0.889 4.386 14.255 1.00 63.31 190 ALA A CA 1
ATOM 1517 C C . ALA A 1 190 ? -1.887 3.303 13.770 1.00 63.31 190 ALA A C 1
ATOM 1519 O O . ALA A 1 190 ? -1.640 2.547 12.821 1.00 63.31 190 ALA A O 1
ATOM 1520 N N . VAL A 1 191 ? -3.091 3.281 14.355 1.00 75.44 191 VAL A N 1
ATOM 1521 C CA . VAL A 1 191 ? -4.244 2.531 13.822 1.00 75.44 191 VAL A CA 1
ATOM 1522 C C . VAL A 1 191 ? -5.194 3.460 13.055 1.00 75.44 191 VAL A C 1
ATOM 1524 O O . VAL A 1 191 ? -5.737 4.416 13.599 1.00 75.44 191 VAL A O 1
ATOM 1527 N N . GLY A 1 192 ? -5.432 3.168 11.772 1.00 81.50 192 GLY A N 1
ATOM 1528 C CA . GLY A 1 192 ? -6.415 3.899 10.962 1.00 81.50 192 GLY A CA 1
ATOM 1529 C C . GLY A 1 192 ? -7.866 3.583 11.353 1.00 81.50 192 GLY A C 1
ATOM 1530 O O . GLY A 1 192 ? -8.160 2.479 11.807 1.00 81.50 192 GLY A O 1
ATOM 1531 N N . LYS A 1 193 ? -8.796 4.516 11.095 1.00 88.69 193 LYS A N 1
ATOM 1532 C CA . LYS A 1 193 ? -10.212 4.434 11.521 1.00 88.69 193 LYS A CA 1
ATOM 1533 C C . LYS A 1 193 ? -10.902 3.105 11.194 1.00 88.69 193 LYS A C 1
ATOM 1535 O O . LYS A 1 193 ? -11.499 2.509 12.078 1.00 88.69 193 LYS A O 1
ATOM 1540 N N . ALA A 1 194 ? -10.769 2.599 9.967 1.00 88.00 194 ALA A N 1
ATOM 1541 C CA . ALA A 1 194 ? -11.377 1.319 9.590 1.00 88.00 194 ALA A CA 1
ATOM 1542 C C . ALA A 1 194 ? -10.854 0.143 10.434 1.00 88.00 194 ALA A C 1
ATOM 1544 O O . ALA A 1 194 ? -11.626 -0.727 10.815 1.00 88.00 194 ALA A O 1
ATOM 1545 N N . ALA A 1 195 ? -9.553 0.114 10.740 1.00 90.25 195 ALA A N 1
ATOM 1546 C CA . ALA A 1 195 ? -8.975 -0.924 11.590 1.00 90.25 195 ALA A CA 1
ATOM 1547 C C . ALA A 1 195 ? -9.395 -0.750 13.058 1.00 90.25 195 ALA A C 1
ATOM 1549 O O . ALA A 1 195 ? -9.699 -1.746 13.704 1.00 90.25 195 ALA A O 1
ATOM 1550 N N . ALA A 1 196 ? -9.480 0.490 13.551 1.00 91.50 196 ALA A N 1
AT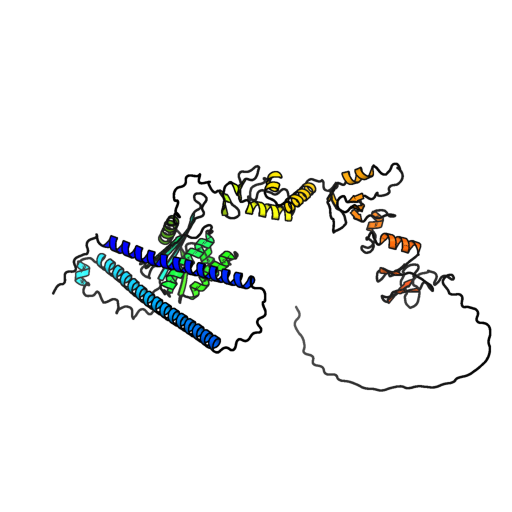OM 1551 C CA . ALA A 1 196 ? -9.977 0.786 14.894 1.00 91.50 196 ALA A CA 1
ATOM 1552 C C . ALA A 1 196 ? -11.448 0.359 15.070 1.00 91.50 196 ALA A C 1
ATOM 1554 O O . ALA A 1 196 ? -11.804 -0.181 16.110 1.00 91.50 196 ALA A O 1
ATOM 1555 N N . ASP A 1 197 ? -12.287 0.523 14.042 1.00 94.06 197 ASP A N 1
ATOM 1556 C CA . ASP A 1 197 ? -13.682 0.054 14.058 1.00 94.06 197 ASP A CA 1
ATOM 1557 C C . ASP A 1 197 ? -13.786 -1.472 14.151 1.00 94.06 197 ASP A C 1
ATOM 1559 O O . ASP A 1 197 ? -14.596 -1.991 14.916 1.00 94.06 197 ASP A O 1
ATOM 1563 N N . TYR A 1 198 ? -12.944 -2.201 13.411 1.00 95.31 198 TYR A N 1
ATOM 1564 C CA . TYR A 1 198 ? -12.854 -3.655 13.557 1.00 95.31 198 TYR A CA 1
ATOM 1565 C C . TYR A 1 198 ? -12.381 -4.052 14.956 1.00 95.31 198 TYR A C 1
ATOM 1567 O O . TYR A 1 198 ? -12.961 -4.946 15.561 1.00 95.31 198 TYR A O 1
ATOM 1575 N N . MET A 1 199 ? -11.349 -3.385 15.476 1.00 94.69 199 MET A N 1
ATOM 1576 C CA . MET A 1 199 ? -10.813 -3.658 16.811 1.00 94.69 199 MET A CA 1
ATOM 1577 C C . MET A 1 199 ? -11.837 -3.376 17.917 1.00 94.69 199 MET A C 1
ATOM 1579 O O . MET A 1 199 ? -11.864 -4.110 18.897 1.00 94.69 199 MET A O 1
ATOM 1583 N N . ALA A 1 200 ? -12.712 -2.378 17.752 1.00 95.88 200 ALA A N 1
ATOM 1584 C CA . ALA A 1 200 ? -13.802 -2.118 18.691 1.00 95.88 200 ALA A CA 1
ATOM 1585 C C . ALA A 1 200 ? -14.815 -3.268 18.723 1.00 95.88 200 ALA A C 1
ATOM 1587 O O . ALA A 1 200 ? -15.209 -3.714 19.799 1.00 95.88 200 ALA A O 1
ATOM 1588 N N . LEU A 1 201 ? -15.193 -3.782 17.546 1.00 97.50 201 LEU A N 1
ATOM 1589 C CA . LEU A 1 201 ? -16.075 -4.943 17.446 1.00 97.50 201 LEU A CA 1
ATOM 1590 C C . LEU A 1 201 ? -15.433 -6.200 18.046 1.00 97.50 201 LEU A C 1
ATOM 1592 O O . LEU A 1 201 ? -16.084 -6.906 18.807 1.00 97.50 201 LEU A O 1
ATOM 1596 N N . ILE A 1 202 ? -14.156 -6.446 17.743 1.00 96.38 202 ILE A N 1
ATOM 1597 C CA . ILE A 1 202 ? -13.394 -7.573 18.294 1.00 96.38 202 ILE A CA 1
ATOM 1598 C C . ILE A 1 202 ? -13.352 -7.492 19.821 1.00 96.38 202 ILE A C 1
ATOM 1600 O O . ILE A 1 202 ? -13.732 -8.458 20.469 1.00 96.38 202 ILE A O 1
ATOM 1604 N N . ALA A 1 203 ? -12.991 -6.338 20.392 1.00 93.75 203 ALA A N 1
ATOM 1605 C CA . ALA A 1 203 ? -12.922 -6.161 21.842 1.00 93.75 203 ALA A CA 1
ATOM 1606 C C . ALA A 1 203 ? -14.279 -6.422 22.524 1.00 93.75 203 ALA A C 1
ATOM 1608 O O . ALA A 1 203 ? -14.340 -7.128 23.529 1.00 93.75 203 ALA A O 1
ATOM 1609 N N . GLY A 1 204 ? -15.377 -5.914 21.950 1.00 93.44 204 GLY A N 1
ATOM 1610 C CA . GLY A 1 204 ? -16.729 -6.194 22.444 1.00 93.44 204 GLY A CA 1
ATOM 1611 C C . GLY A 1 204 ? -17.091 -7.683 22.382 1.00 93.44 204 GLY A C 1
ATOM 1612 O O . GLY A 1 204 ? -17.610 -8.238 23.347 1.00 93.44 204 GLY A O 1
ATOM 1613 N N . MET A 1 205 ? -16.783 -8.354 21.267 1.00 95.19 205 MET A N 1
ATOM 1614 C CA . MET A 1 205 ? -17.047 -9.788 21.090 1.00 95.19 205 MET A CA 1
ATOM 1615 C C . MET A 1 205 ? -16.175 -10.667 21.993 1.00 95.19 205 MET A C 1
ATOM 1617 O O . MET A 1 205 ? -16.653 -11.680 22.493 1.00 95.19 205 MET A O 1
ATOM 1621 N N . GLU A 1 206 ? -14.918 -10.299 22.230 1.00 90.50 206 GLU A N 1
ATOM 1622 C CA . GLU A 1 206 ? -14.030 -11.007 23.156 1.00 90.50 206 GLU A CA 1
ATOM 1623 C C . GLU A 1 206 ? -14.586 -10.987 24.581 1.00 90.50 206 GLU A C 1
ATOM 1625 O O . GLU A 1 206 ? -14.653 -12.042 25.211 1.00 90.50 206 GLU A O 1
ATOM 1630 N N . ALA A 1 207 ? -15.074 -9.837 25.059 1.00 84.38 207 ALA A N 1
ATOM 1631 C CA . ALA A 1 207 ? -15.709 -9.751 26.374 1.00 84.38 207 ALA A CA 1
ATOM 1632 C C . ALA A 1 207 ? -16.957 -10.640 26.476 1.00 84.38 207 ALA A C 1
ATOM 1634 O O . ALA A 1 207 ? -17.124 -11.360 27.458 1.00 84.38 207 ALA A O 1
ATOM 1635 N N . LEU A 1 208 ? -17.803 -10.654 25.442 1.00 86.62 208 LEU A N 1
ATOM 1636 C CA . LEU A 1 208 ? -18.978 -11.532 25.384 1.00 86.62 208 LEU A CA 1
ATOM 1637 C C . LEU A 1 208 ? -18.601 -13.020 25.438 1.00 86.62 208 LEU A C 1
ATOM 1639 O O . LEU A 1 208 ? -19.251 -13.796 26.139 1.00 86.62 208 LEU A O 1
ATOM 1643 N N . VAL A 1 209 ? -17.538 -13.417 24.730 1.00 84.81 209 VAL A N 1
ATOM 1644 C CA . VAL A 1 209 ? -17.018 -14.794 24.753 1.00 84.81 209 VAL A CA 1
ATOM 1645 C C . VAL A 1 209 ? -16.485 -15.153 26.140 1.00 84.81 209 VAL A C 1
ATOM 1647 O O . VAL A 1 209 ? -16.781 -16.240 26.633 1.00 84.81 209 VAL A O 1
ATOM 1650 N N . VAL A 1 210 ? -15.735 -14.252 26.783 1.00 79.38 210 VAL A N 1
ATOM 1651 C CA . VAL A 1 210 ? -15.224 -14.448 28.152 1.00 79.38 210 VAL A CA 1
ATOM 1652 C C . VAL A 1 210 ? -16.375 -14.612 29.146 1.00 79.38 210 VAL A C 1
ATOM 1654 O O . VAL A 1 210 ? -16.336 -15.505 29.988 1.00 79.38 210 VAL A O 1
ATOM 1657 N N . MET A 1 211 ? -17.444 -13.828 28.995 1.00 74.81 211 MET A N 1
ATOM 1658 C CA . MET A 1 211 ? -18.654 -13.931 29.816 1.00 74.81 211 MET A CA 1
ATOM 1659 C C . MET A 1 211 ? -19.592 -15.080 29.407 1.00 74.81 211 MET A C 1
ATOM 1661 O O . MET A 1 211 ? -20.662 -15.213 29.993 1.00 74.81 211 MET A O 1
ATOM 1665 N N . ARG A 1 212 ? -19.224 -15.906 28.414 1.00 77.44 212 ARG A N 1
ATOM 1666 C CA . ARG A 1 212 ? -20.030 -17.027 27.889 1.00 77.44 212 ARG A CA 1
ATOM 1667 C C . ARG A 1 212 ? -21.457 -16.634 27.473 1.00 77.44 212 ARG A C 1
ATOM 1669 O O . ARG A 1 212 ? -22.395 -17.414 27.623 1.00 77.44 212 ARG A O 1
ATOM 1676 N N . MET A 1 213 ? -21.624 -15.435 26.921 1.00 81.75 213 MET A N 1
ATOM 1677 C CA . MET A 1 213 ? -22.901 -14.979 26.368 1.00 81.75 213 MET A CA 1
ATOM 1678 C C . MET A 1 213 ? -23.089 -15.564 24.969 1.00 81.75 213 MET A C 1
ATOM 1680 O O . MET A 1 213 ? -22.284 -15.295 24.085 1.00 81.75 213 MET A O 1
ATOM 1684 N N . LEU A 1 214 ? -24.123 -16.387 24.770 1.00 80.12 214 LEU A N 1
ATOM 1685 C CA . LEU A 1 214 ? -24.279 -17.204 23.555 1.00 80.12 214 LEU A CA 1
ATOM 1686 C C . LEU A 1 214 ? -25.182 -16.578 22.480 1.00 80.12 214 LEU A C 1
ATOM 1688 O O . LEU A 1 214 ? -25.022 -16.905 21.306 1.00 80.12 214 LEU A O 1
ATOM 1692 N N . HIS A 1 215 ? -26.101 -15.687 22.865 1.00 86.19 215 HIS A N 1
ATOM 1693 C CA . HIS A 1 215 ? -27.045 -15.008 21.970 1.00 86.19 215 HIS A CA 1
ATOM 1694 C C . HIS A 1 215 ? -26.768 -13.508 22.000 1.00 86.19 215 HIS A C 1
ATOM 1696 O O . HIS A 1 215 ? -26.906 -12.882 23.049 1.00 86.19 215 HIS A O 1
ATOM 1702 N N . VAL A 1 216 ? -26.330 -12.941 20.876 1.00 92.81 216 VAL A N 1
ATOM 1703 C CA . VAL A 1 216 ? -25.745 -11.596 20.829 1.00 92.81 216 VAL A CA 1
ATOM 1704 C C . VAL A 1 216 ? -26.330 -10.756 19.697 1.00 92.81 216 VAL A C 1
ATOM 1706 O O . VAL A 1 216 ? -26.256 -11.137 18.528 1.00 92.81 216 VAL A O 1
ATOM 1709 N N . ASP A 1 217 ? -26.775 -9.550 20.040 1.00 94.75 217 ASP A N 1
ATOM 1710 C CA . ASP A 1 217 ? -27.057 -8.462 19.106 1.00 94.75 217 ASP A CA 1
ATOM 1711 C C . ASP A 1 217 ? -25.955 -7.390 19.204 1.00 94.75 217 ASP A C 1
ATOM 1713 O O . ASP A 1 217 ? -25.828 -6.669 20.194 1.00 94.75 217 ASP A O 1
ATOM 1717 N N . ALA A 1 218 ? -25.135 -7.270 18.159 1.00 96.88 218 ALA A N 1
ATOM 1718 C CA . ALA A 1 218 ? -24.043 -6.308 18.072 1.00 96.88 218 ALA A CA 1
ATOM 1719 C C . ALA A 1 218 ? -24.455 -5.047 17.304 1.00 96.88 218 ALA A C 1
ATOM 1721 O O . ALA A 1 218 ? -24.768 -5.103 16.116 1.00 96.88 218 ALA A O 1
ATOM 1722 N N . PHE A 1 219 ? -24.387 -3.893 17.956 1.00 97.38 219 PHE A N 1
ATOM 1723 C CA . PHE A 1 219 ? -24.714 -2.577 17.418 1.00 97.38 219 PHE A CA 1
ATOM 1724 C C . PHE A 1 219 ? -23.431 -1.825 17.042 1.00 97.38 219 PHE A C 1
ATOM 1726 O O . PHE A 1 219 ? -22.616 -1.452 17.889 1.00 97.38 219 PHE A O 1
ATOM 1733 N N . ILE A 1 220 ? -23.244 -1.623 15.739 1.00 96.56 220 ILE A N 1
ATOM 1734 C CA . ILE A 1 220 ? -22.020 -1.101 15.122 1.00 96.56 220 ILE A CA 1
ATOM 1735 C C . ILE A 1 220 ? -22.319 0.274 14.518 1.00 96.56 220 ILE A C 1
ATOM 1737 O O . ILE A 1 220 ? -23.275 0.410 13.759 1.00 96.56 220 ILE A O 1
ATOM 1741 N N . ASP A 1 221 ? -21.481 1.280 14.785 1.00 92.62 221 ASP A N 1
ATOM 1742 C CA . ASP A 1 221 ? -21.634 2.639 14.230 1.00 92.62 221 ASP A CA 1
ATOM 1743 C C . ASP A 1 221 ? -20.827 2.889 12.935 1.00 92.62 221 ASP A C 1
ATOM 1745 O O . ASP A 1 221 ? -20.904 3.957 12.319 1.00 92.62 221 ASP A O 1
ATOM 1749 N N . SER A 1 222 ? -20.066 1.887 12.485 1.00 92.81 222 SER A N 1
ATOM 1750 C CA . SER A 1 222 ? -19.265 1.917 11.259 1.00 92.81 222 SER A CA 1
ATOM 1751 C C . SER A 1 222 ? -19.953 1.187 10.106 1.00 92.81 222 SER A C 1
ATOM 1753 O O . SER A 1 222 ? -19.965 -0.045 10.029 1.00 92.81 222 SER A O 1
ATOM 1755 N N . VAL A 1 223 ? -2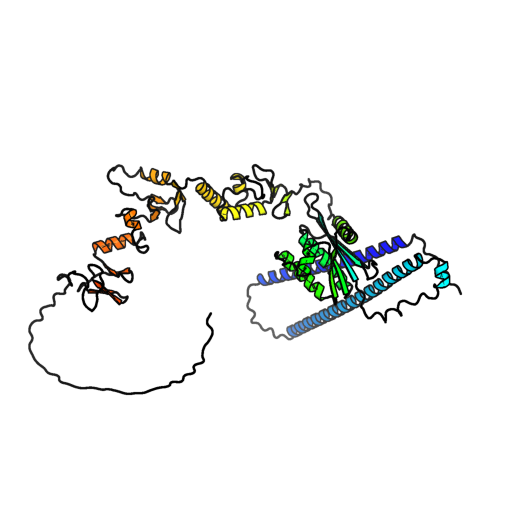0.464 1.960 9.140 1.00 89.56 223 VAL A N 1
ATOM 1756 C CA . VAL A 1 223 ? -21.110 1.452 7.911 1.00 89.56 223 VAL A CA 1
ATOM 1757 C C . VAL A 1 223 ? -20.197 0.489 7.145 1.00 89.56 223 VAL A C 1
ATOM 1759 O O . VAL A 1 223 ? -20.666 -0.503 6.583 1.00 89.56 223 VAL A O 1
ATOM 1762 N N . LEU A 1 224 ? -18.891 0.773 7.116 1.00 91.62 224 LEU A N 1
ATOM 1763 C CA . LEU A 1 224 ? -17.902 -0.061 6.435 1.00 91.62 224 LEU A CA 1
ATOM 1764 C C . LEU A 1 224 ? -17.812 -1.445 7.085 1.00 91.62 224 LEU A C 1
ATOM 1766 O O . LEU A 1 224 ? -17.956 -2.449 6.388 1.00 91.62 224 LEU A O 1
ATOM 1770 N N . VAL A 1 225 ? -17.581 -1.486 8.402 1.00 93.94 225 VAL A N 1
ATOM 1771 C CA . VAL A 1 225 ? -17.417 -2.740 9.150 1.00 93.94 225 VAL A CA 1
ATOM 1772 C C . VAL A 1 225 ? -18.709 -3.543 9.119 1.00 93.94 225 VAL A C 1
ATOM 1774 O O . VAL A 1 225 ? -18.672 -4.716 8.764 1.00 93.94 225 VAL A O 1
ATOM 1777 N N . TYR A 1 226 ? -19.859 -2.905 9.356 1.00 95.62 226 TYR A N 1
ATOM 1778 C CA . TYR A 1 226 ? -21.163 -3.560 9.266 1.00 95.62 226 TYR A CA 1
ATOM 1779 C C . TYR A 1 226 ? -21.376 -4.261 7.913 1.00 95.62 226 TYR A C 1
ATOM 1781 O O . TYR A 1 226 ? -21.697 -5.450 7.870 1.00 95.62 226 TYR A O 1
ATOM 1789 N N . ASN A 1 227 ? -21.157 -3.567 6.788 1.00 91.00 227 ASN A N 1
ATOM 1790 C CA . ASN A 1 227 ? -21.368 -4.159 5.461 1.00 91.00 227 ASN A CA 1
ATOM 1791 C C . ASN A 1 227 ? -20.348 -5.256 5.120 1.00 91.00 227 ASN A C 1
ATOM 1793 O O . ASN A 1 227 ? -20.654 -6.155 4.336 1.00 91.00 227 ASN A O 1
ATOM 1797 N N . GLN A 1 228 ? -19.139 -5.195 5.674 1.00 92.69 228 GLN A N 1
ATOM 1798 C CA . GLN A 1 228 ? -18.117 -6.216 5.449 1.00 92.69 228 GLN A CA 1
ATOM 1799 C C . GLN A 1 228 ? -18.366 -7.473 6.297 1.00 92.69 228 GLN A C 1
ATOM 1801 O O . GLN A 1 228 ? -18.323 -8.578 5.759 1.00 92.69 228 GLN A O 1
ATOM 1806 N N . VAL A 1 229 ? -18.732 -7.316 7.573 1.00 93.31 229 VAL A N 1
ATOM 1807 C CA . VAL A 1 229 ? -19.072 -8.424 8.488 1.00 93.31 229 VAL A CA 1
ATOM 1808 C C . VAL A 1 229 ? -20.348 -9.143 8.042 1.00 93.31 229 VAL A C 1
ATOM 1810 O O . VAL A 1 229 ? -20.393 -10.370 8.003 1.00 93.31 229 VAL A O 1
ATOM 1813 N N . THR A 1 230 ? -21.356 -8.400 7.575 1.00 92.19 230 THR A N 1
ATOM 1814 C CA . THR A 1 230 ? -22.579 -8.975 6.973 1.00 92.19 230 THR A CA 1
ATOM 1815 C C . THR A 1 230 ? -22.369 -9.517 5.550 1.00 92.19 230 THR A C 1
ATOM 1817 O O . THR A 1 230 ? -23.329 -9.906 4.886 1.00 92.19 230 THR A O 1
ATOM 1820 N N . ARG A 1 231 ? -21.119 -9.553 5.057 1.00 89.69 231 ARG A N 1
ATOM 1821 C CA . ARG A 1 231 ? -20.706 -10.047 3.728 1.00 89.69 231 ARG A CA 1
ATOM 1822 C C . ARG A 1 231 ? -21.344 -9.335 2.529 1.00 89.69 231 ARG A C 1
ATOM 1824 O O . ARG A 1 231 ? -21.255 -9.829 1.406 1.00 89.69 231 ARG A O 1
ATOM 1831 N N . ARG A 1 232 ? -21.938 -8.156 2.726 1.00 88.38 232 ARG A N 1
ATOM 1832 C CA . ARG A 1 232 ? -22.480 -7.329 1.637 1.00 88.38 232 ARG A CA 1
ATOM 1833 C C . ARG A 1 232 ? -21.364 -6.714 0.799 1.00 88.38 232 ARG A C 1
ATOM 1835 O O . ARG A 1 232 ? -21.507 -6.589 -0.416 1.00 88.38 232 ARG A O 1
ATOM 1842 N N . TRP A 1 233 ? -20.252 -6.328 1.426 1.00 90.44 233 TRP A N 1
ATOM 1843 C CA . TRP A 1 233 ? -19.105 -5.699 0.764 1.00 90.44 233 TRP A CA 1
ATOM 1844 C C . TRP A 1 233 ? -17.841 -6.558 0.871 1.00 90.44 233 TRP A C 1
ATOM 1846 O O . TRP A 1 233 ? -17.528 -7.106 1.924 1.00 90.44 233 TRP A O 1
ATOM 1856 N N . LYS A 1 234 ? -17.059 -6.628 -0.215 1.00 86.12 234 LYS A N 1
ATOM 1857 C CA . LYS A 1 234 ? -15.773 -7.348 -0.235 1.00 86.12 234 LYS A CA 1
ATOM 1858 C C . LYS A 1 234 ? -14.671 -6.550 0.469 1.00 86.12 234 LYS A C 1
ATOM 1860 O O . LYS A 1 234 ? -14.485 -5.362 0.196 1.00 86.12 234 LYS A O 1
ATOM 1865 N N . VAL A 1 235 ? -13.871 -7.224 1.295 1.00 89.31 235 VAL A N 1
ATOM 1866 C CA . VAL A 1 235 ? -12.696 -6.634 1.956 1.00 89.31 235 VAL A CA 1
ATOM 1867 C C . VAL A 1 235 ? -11.478 -6.723 1.032 1.00 89.31 235 VAL A C 1
ATOM 1869 O O . VAL A 1 235 ? -10.995 -7.814 0.735 1.00 89.31 235 VAL A O 1
ATOM 1872 N N . ARG A 1 236 ? -10.976 -5.578 0.549 1.00 81.06 236 ARG A N 1
ATOM 1873 C CA . ARG A 1 236 ? -9.834 -5.524 -0.392 1.00 81.06 236 ARG A CA 1
ATOM 1874 C C . ARG A 1 236 ? -8.465 -5.437 0.288 1.00 81.06 236 ARG A C 1
ATOM 1876 O O . ARG A 1 236 ? -7.485 -5.932 -0.253 1.00 81.06 236 ARG A O 1
ATOM 1883 N N . SER A 1 237 ? -8.386 -4.776 1.442 1.00 80.75 237 SER A N 1
ATOM 1884 C CA . SER A 1 237 ? -7.122 -4.578 2.161 1.00 80.75 237 SER A CA 1
ATOM 1885 C C . SER A 1 237 ? -6.724 -5.842 2.916 1.00 80.75 237 SER A C 1
ATOM 1887 O O . SER A 1 237 ? -7.511 -6.333 3.722 1.00 80.75 237 SER A O 1
ATOM 1889 N N . ARG A 1 238 ? -5.486 -6.319 2.723 1.00 81.50 238 ARG A N 1
ATOM 1890 C CA . ARG A 1 238 ? -4.950 -7.506 3.415 1.00 81.50 238 ARG A CA 1
ATOM 1891 C C . ARG A 1 238 ? -4.994 -7.366 4.941 1.00 81.50 238 ARG A C 1
ATOM 1893 O O . ARG A 1 238 ? -5.348 -8.315 5.625 1.00 81.50 238 ARG A O 1
ATOM 1900 N N . ARG A 1 239 ? -4.706 -6.172 5.480 1.00 83.44 239 ARG A N 1
ATOM 1901 C CA . ARG A 1 239 ? -4.782 -5.904 6.931 1.00 83.44 239 ARG A CA 1
ATOM 1902 C C . ARG A 1 239 ? -6.217 -6.007 7.455 1.00 83.44 239 ARG A C 1
ATOM 1904 O O . ARG A 1 239 ? -6.442 -6.599 8.501 1.00 83.44 239 ARG A O 1
ATOM 1911 N N . LEU A 1 240 ? -7.186 -5.456 6.722 1.00 87.81 240 LEU A N 1
ATOM 1912 C CA . LEU A 1 240 ? -8.598 -5.542 7.114 1.00 87.81 240 LEU A CA 1
ATOM 1913 C C . LEU A 1 240 ? -9.166 -6.951 6.918 1.00 87.81 240 LEU A C 1
ATOM 1915 O O . LEU A 1 240 ? -10.068 -7.332 7.648 1.00 87.81 240 LEU A O 1
ATOM 1919 N N . GLN A 1 241 ? -8.642 -7.730 5.966 1.00 88.06 241 GLN A N 1
ATOM 1920 C CA . GLN A 1 241 ? -9.025 -9.134 5.799 1.00 88.06 241 GLN A CA 1
ATOM 1921 C C . GLN A 1 241 ? -8.696 -9.945 7.053 1.00 88.06 241 GLN A C 1
ATOM 1923 O O . GLN A 1 241 ? -9.552 -10.697 7.494 1.00 88.06 241 GLN A O 1
ATOM 1928 N N . VAL A 1 242 ? -7.518 -9.748 7.660 1.00 91.75 242 VAL A N 1
ATOM 1929 C CA . VAL A 1 242 ? -7.145 -10.428 8.915 1.00 91.75 242 VAL A CA 1
ATOM 1930 C C . VAL A 1 242 ? -8.135 -10.101 10.036 1.00 91.75 242 VAL A C 1
ATOM 1932 O O . VAL A 1 242 ? -8.673 -11.013 10.655 1.00 91.75 242 VAL A O 1
ATOM 1935 N N . LEU A 1 243 ? -8.438 -8.816 10.245 1.00 93.69 243 LEU A N 1
ATOM 1936 C CA . LEU A 1 243 ? -9.391 -8.383 11.276 1.00 93.69 243 LEU A CA 1
ATOM 1937 C C . LEU A 1 243 ? -10.817 -8.882 10.997 1.00 93.69 243 LEU A C 1
ATOM 1939 O O . LEU A 1 243 ? -11.519 -9.317 11.903 1.00 93.69 243 LEU A O 1
ATOM 1943 N N . CYS A 1 244 ? -11.245 -8.863 9.733 1.00 93.88 244 CYS A N 1
ATOM 1944 C CA . CYS A 1 244 ? -12.537 -9.410 9.341 1.00 93.88 244 CYS A CA 1
ATOM 1945 C C . CYS A 1 244 ? -12.601 -10.916 9.611 1.00 93.88 244 CYS A C 1
ATOM 1947 O O . CYS A 1 244 ? -13.607 -11.381 10.132 1.00 93.88 244 CYS A O 1
ATOM 1949 N N . THR A 1 245 ? -11.545 -11.676 9.306 1.00 93.19 245 THR A N 1
ATOM 1950 C CA . THR A 1 245 ? -11.473 -13.109 9.624 1.00 93.19 245 THR A CA 1
ATOM 1951 C C . THR A 1 245 ? -11.598 -13.348 11.128 1.00 93.19 245 THR A C 1
ATOM 1953 O O . THR A 1 245 ? -12.408 -14.182 11.520 1.00 93.19 245 THR A O 1
ATOM 1956 N N . GLN A 1 246 ? -10.902 -12.569 11.964 1.00 96.25 246 GLN A N 1
ATOM 1957 C CA . GLN A 1 246 ? -11.015 -12.661 13.427 1.00 96.25 246 GLN A CA 1
ATOM 1958 C C . GLN A 1 246 ? -12.451 -12.430 13.918 1.00 96.25 246 GLN A C 1
ATOM 1960 O O . GLN A 1 246 ? -12.959 -13.210 14.721 1.00 96.25 246 GLN A O 1
ATOM 1965 N N . VAL A 1 247 ? -13.149 -11.416 13.390 1.00 96.44 247 VAL A N 1
ATOM 1966 C CA . VAL A 1 247 ? -14.571 -11.191 13.709 1.00 96.44 247 VAL A CA 1
ATOM 1967 C C . VAL A 1 247 ? -15.423 -12.402 13.326 1.00 96.44 247 VAL A C 1
ATOM 1969 O O . VAL A 1 247 ? -16.268 -12.823 14.109 1.00 96.44 247 VAL A O 1
ATOM 1972 N N . MET A 1 248 ? -15.202 -13.000 12.152 1.00 94.25 248 MET A N 1
ATOM 1973 C CA . MET A 1 248 ? -15.972 -14.176 11.721 1.00 94.25 248 MET A CA 1
ATOM 1974 C C . MET A 1 248 ? -15.679 -15.417 12.576 1.00 94.25 248 MET A C 1
ATOM 1976 O O . MET A 1 248 ? -16.577 -16.224 12.814 1.00 94.25 248 MET A O 1
ATOM 1980 N N . GLU A 1 249 ? -14.443 -15.579 13.048 1.00 94.00 249 GLU A N 1
ATOM 1981 C CA . GLU A 1 249 ? -14.059 -16.653 13.967 1.00 94.00 249 GLU A CA 1
ATOM 1982 C C . GLU A 1 249 ? -14.699 -16.484 15.346 1.00 94.00 249 GLU A C 1
ATOM 1984 O O . GLU A 1 249 ? -15.197 -17.464 15.902 1.00 94.00 249 GLU A O 1
ATOM 1989 N N . LEU A 1 250 ? -14.738 -15.255 15.873 1.00 94.31 250 LEU A N 1
ATOM 1990 C CA . LEU A 1 250 ? -15.448 -14.931 17.111 1.00 94.31 250 LEU A CA 1
ATOM 1991 C C . LEU A 1 250 ? -16.958 -15.117 16.952 1.00 94.31 250 LEU A C 1
ATOM 1993 O O . LEU A 1 250 ? -17.582 -15.716 17.820 1.00 94.31 250 LEU A O 1
ATOM 1997 N N . ALA A 1 251 ? -17.536 -14.695 15.823 1.00 94.06 251 ALA A N 1
ATOM 1998 C CA . ALA A 1 251 ? -18.965 -14.849 15.552 1.00 94.06 251 ALA A CA 1
ATOM 1999 C C . ALA A 1 251 ? -19.414 -16.319 15.612 1.00 94.06 251 ALA A C 1
ATOM 2001 O O . ALA A 1 251 ? -20.510 -16.611 16.072 1.00 94.06 251 ALA A O 1
ATOM 2002 N N . ARG A 1 252 ? -18.545 -17.257 15.203 1.00 92.38 252 ARG A N 1
ATOM 2003 C CA . ARG A 1 252 ? -18.803 -18.707 15.256 1.00 92.38 252 ARG A CA 1
ATOM 2004 C C . ARG A 1 252 ? -18.813 -19.280 16.682 1.00 92.38 252 ARG A C 1
ATOM 2006 O O . ARG A 1 252 ? -19.201 -20.431 16.857 1.00 92.38 252 ARG A O 1
ATOM 2013 N N . LYS A 1 253 ? -18.344 -18.528 17.683 1.00 90.44 253 LYS A N 1
ATOM 2014 C CA . LYS A 1 253 ? -18.387 -18.935 19.098 1.00 90.44 253 LYS A CA 1
ATOM 2015 C C . LYS A 1 253 ? -19.742 -18.644 19.755 1.00 90.44 253 LYS A C 1
ATOM 2017 O O . LYS A 1 253 ? -19.981 -19.150 20.845 1.00 90.44 253 LYS A O 1
ATOM 2022 N N . PHE A 1 254 ? -20.602 -17.860 19.106 1.00 89.56 254 PHE A N 1
ATOM 2023 C CA . PHE A 1 254 ? -21.964 -17.583 19.553 1.00 89.56 254 PHE A CA 1
ATOM 2024 C C . PHE A 1 254 ? -22.948 -18.565 18.908 1.00 89.56 254 PHE A C 1
ATOM 2026 O O . PHE A 1 254 ? -22.779 -18.941 17.747 1.00 89.56 254 PHE A O 1
ATOM 2033 N N . GLU A 1 255 ? -23.987 -18.963 19.643 1.00 88.69 255 GLU A N 1
ATOM 2034 C CA . GLU A 1 255 ? -25.108 -19.735 19.088 1.00 88.69 255 GLU A CA 1
ATOM 2035 C C . GLU A 1 255 ? -25.951 -18.859 18.155 1.00 88.69 255 GLU A C 1
ATOM 2037 O O . GLU A 1 255 ? -26.376 -19.307 17.088 1.00 88.69 255 GLU A O 1
ATOM 2042 N N . GLN A 1 256 ? -26.107 -17.580 18.509 1.00 89.94 256 GLN A N 1
ATOM 2043 C CA . GLN A 1 256 ? -26.743 -16.572 17.673 1.00 89.94 256 GLN A CA 1
ATOM 2044 C C . GLN A 1 256 ? -25.953 -15.262 17.710 1.00 89.94 256 GLN A C 1
ATOM 2046 O O . GLN A 1 256 ? -25.631 -14.745 18.776 1.00 89.94 256 GLN A O 1
ATOM 2051 N N . PHE A 1 257 ? -25.669 -14.706 16.532 1.00 95.25 257 PHE A N 1
ATOM 2052 C CA . PHE A 1 257 ? -25.017 -13.408 16.383 1.00 95.25 257 PHE A CA 1
ATOM 2053 C C . PHE A 1 257 ? -25.710 -12.593 15.292 1.00 95.25 257 PHE A C 1
ATOM 2055 O O . PHE A 1 257 ? -25.699 -12.981 14.119 1.00 95.25 257 PHE A O 1
ATOM 2062 N N . HIS A 1 258 ? -26.269 -11.442 15.658 1.00 94.38 258 HIS A N 1
ATOM 2063 C CA . HIS A 1 258 ? -26.781 -10.466 14.703 1.00 94.38 258 HIS A CA 1
ATOM 2064 C C . HIS A 1 258 ? -25.963 -9.185 14.753 1.00 94.38 258 HIS A C 1
ATOM 2066 O O . HIS A 1 258 ? -25.721 -8.620 15.812 1.00 94.38 258 HIS A O 1
ATOM 2072 N N . ALA A 1 259 ? -25.577 -8.689 13.582 1.00 96.06 259 ALA A N 1
ATOM 2073 C CA . ALA A 1 259 ? -24.992 -7.365 13.452 1.00 96.06 259 ALA A CA 1
ATOM 2074 C C . ALA A 1 259 ? -26.077 -6.366 13.036 1.00 96.06 259 ALA A C 1
ATOM 2076 O O . ALA A 1 259 ? -26.781 -6.588 12.048 1.00 96.06 259 ALA A O 1
ATOM 2077 N N . ASN A 1 260 ? -26.148 -5.243 13.741 1.00 96.00 260 ASN A N 1
ATOM 2078 C CA . ASN A 1 260 ? -27.074 -4.138 13.535 1.00 96.00 260 ASN A CA 1
ATOM 2079 C C . ASN A 1 260 ? -26.276 -2.847 13.311 1.00 96.00 260 ASN A C 1
ATOM 2081 O O . ASN A 1 260 ? -25.314 -2.566 14.025 1.00 96.00 260 ASN A O 1
ATOM 2085 N N . LEU A 1 261 ? -26.654 -2.062 12.302 1.00 95.62 261 LEU A N 1
ATOM 2086 C CA . LEU A 1 261 ? -26.052 -0.752 12.046 1.00 95.62 261 LEU A CA 1
ATOM 2087 C C . LEU A 1 261 ? -26.838 0.309 12.811 1.00 95.62 261 LEU A C 1
ATOM 2089 O O . LEU A 1 261 ? -28.046 0.418 12.611 1.00 95.62 261 LEU A O 1
ATOM 2093 N N . VAL A 1 262 ? -26.153 1.114 13.618 1.00 92.69 262 VAL A N 1
ATOM 2094 C CA . VAL A 1 262 ? -26.764 2.223 14.365 1.00 92.69 262 VAL A CA 1
ATOM 2095 C C . VAL A 1 262 ? -26.114 3.559 14.015 1.00 92.69 262 VAL A C 1
ATOM 2097 O O . VAL A 1 262 ? -24.910 3.612 13.747 1.00 92.69 262 VAL A O 1
ATOM 2100 N N . PRO A 1 263 ? -26.871 4.668 14.009 1.00 82.38 263 PRO A N 1
ATOM 2101 C CA . PRO A 1 263 ? -26.291 5.998 13.929 1.00 82.38 263 PRO A CA 1
ATOM 2102 C C . PRO A 1 263 ? -25.353 6.264 15.108 1.00 82.38 263 PRO A C 1
ATOM 2104 O O . PRO A 1 263 ? -25.643 5.929 16.254 1.00 82.38 263 PRO A O 1
ATOM 2107 N N . ARG A 1 264 ? -24.249 6.967 14.850 1.00 80.50 264 ARG A N 1
ATOM 2108 C CA . ARG A 1 264 ? -23.273 7.316 15.894 1.00 80.50 264 ARG A CA 1
ATOM 2109 C C . ARG A 1 264 ? -23.867 8.154 17.039 1.00 80.50 264 ARG A C 1
ATOM 2111 O O . ARG A 1 264 ? -23.357 8.101 18.151 1.00 80.50 264 ARG A O 1
ATOM 2118 N N . SER A 1 265 ? -24.936 8.913 16.783 1.00 76.12 265 SER A N 1
ATOM 2119 C CA . SER A 1 265 ? -25.679 9.667 17.805 1.00 76.12 265 SER A CA 1
ATOM 2120 C C . SER A 1 265 ? -26.412 8.771 18.805 1.00 76.12 265 SER A C 1
ATOM 2122 O O . SER A 1 265 ? -26.549 9.152 19.962 1.00 76.12 265 SER A O 1
ATOM 2124 N N . GLU A 1 266 ? -26.857 7.593 18.367 1.00 79.31 266 GLU A N 1
ATOM 2125 C CA . GLU A 1 266 ? -27.565 6.599 19.185 1.00 79.31 266 GLU A CA 1
ATOM 2126 C C . GLU A 1 266 ? -26.592 5.647 19.900 1.00 79.31 266 GLU A C 1
ATOM 2128 O O . GLU A 1 266 ? -26.982 4.921 20.803 1.00 79.31 266 GLU A O 1
ATOM 2133 N N . ASN A 1 267 ? -25.303 5.697 19.545 1.00 90.94 267 ASN A N 1
ATOM 2134 C CA . ASN A 1 267 ? -24.223 4.945 20.180 1.00 90.94 267 ASN A CA 1
ATOM 2135 C C . ASN A 1 267 ? -23.335 5.845 21.068 1.00 90.94 267 ASN A C 1
ATOM 2137 O O . ASN A 1 267 ? -22.101 5.798 21.030 1.00 90.94 267 ASN A O 1
ATOM 2141 N N . SER A 1 268 ? -23.967 6.737 21.835 1.00 85.88 268 SER A N 1
ATOM 2142 C CA . SER A 1 268 ? -23.286 7.749 22.654 1.00 85.88 268 SER A CA 1
ATOM 2143 C C . SER A 1 268 ? -22.465 7.139 23.795 1.00 85.88 268 SER A C 1
ATOM 2145 O O . SER A 1 268 ? -21.401 7.663 24.129 1.00 85.88 268 SER A O 1
ATOM 2147 N N . HIS A 1 269 ? -22.914 6.011 24.349 1.00 89.62 269 HIS A N 1
ATOM 2148 C CA . HIS A 1 269 ? -22.261 5.317 25.459 1.00 89.62 269 HIS A CA 1
ATOM 2149 C C . HIS A 1 269 ? -20.930 4.693 25.039 1.00 89.62 269 HIS A C 1
ATOM 2151 O O . HIS A 1 269 ? -19.890 5.074 25.574 1.00 89.62 269 HIS A O 1
ATOM 2157 N N . ALA A 1 270 ? -20.913 3.819 24.027 1.00 91.69 270 ALA A N 1
ATOM 2158 C CA . ALA A 1 270 ? -19.660 3.233 23.545 1.00 91.69 270 ALA A CA 1
ATOM 2159 C C . ALA A 1 270 ? -18.710 4.309 22.990 1.00 91.69 270 ALA A C 1
ATOM 2161 O O . ALA A 1 270 ? -17.489 4.209 23.120 1.00 91.69 270 ALA A O 1
ATOM 2162 N N . LEU A 1 271 ? -19.256 5.384 22.408 1.00 90.69 271 LEU A N 1
ATOM 2163 C CA . LEU A 1 271 ? -18.469 6.535 21.975 1.00 90.69 271 LEU A CA 1
ATOM 2164 C C . LEU A 1 271 ? -17.810 7.276 23.144 1.00 90.69 271 LEU A C 1
ATOM 2166 O O . LEU A 1 271 ? -16.644 7.657 23.029 1.00 90.69 271 LEU A O 1
ATOM 2170 N N . ARG A 1 272 ? -18.531 7.486 24.250 1.00 91.88 272 ARG A N 1
ATOM 2171 C CA . ARG A 1 272 ? -17.987 8.069 25.482 1.00 91.88 272 ARG A CA 1
ATOM 2172 C C . ARG A 1 272 ? -16.836 7.212 26.011 1.00 91.88 272 ARG A C 1
ATOM 2174 O O . ARG A 1 272 ? -15.756 7.753 26.223 1.00 91.88 272 ARG A O 1
ATOM 2181 N N . LEU A 1 273 ? -17.022 5.893 26.096 1.00 91.88 273 LEU A N 1
ATOM 2182 C CA . LEU A 1 273 ? -15.980 4.951 26.531 1.00 91.88 273 LEU A CA 1
ATOM 2183 C C . LEU A 1 273 ? -14.728 5.014 25.649 1.00 91.88 273 LEU A C 1
ATOM 2185 O O . LEU A 1 273 ? -13.610 5.063 26.154 1.00 91.88 273 LEU A O 1
ATOM 2189 N N . ALA A 1 274 ? -14.904 5.091 24.327 1.00 91.56 274 ALA A N 1
ATOM 2190 C CA . ALA A 1 274 ? -13.791 5.223 23.390 1.00 91.56 274 ALA A CA 1
ATOM 2191 C C . ALA A 1 274 ? -13.024 6.548 23.570 1.00 91.56 274 ALA A C 1
ATOM 2193 O O . ALA A 1 274 ? -11.812 6.585 23.378 1.00 91.56 274 ALA A O 1
ATOM 2194 N N . ARG A 1 275 ? -13.709 7.643 23.928 1.00 88.81 275 ARG A N 1
ATOM 2195 C CA . ARG A 1 275 ? -13.065 8.935 24.225 1.00 88.81 275 ARG A CA 1
ATOM 2196 C C . ARG A 1 275 ? -12.324 8.900 25.556 1.00 88.81 275 ARG A C 1
ATOM 2198 O O . ARG A 1 275 ? -11.186 9.340 25.606 1.00 88.81 275 ARG A O 1
ATOM 2205 N N . GLU A 1 276 ? -12.935 8.343 26.598 1.00 87.88 276 GLU A N 1
ATOM 2206 C CA . GLU A 1 276 ? -12.297 8.162 27.908 1.00 87.88 276 GLU A CA 1
ATOM 2207 C C . GLU A 1 276 ? -11.010 7.339 27.776 1.00 87.88 276 GLU A C 1
ATOM 2209 O O . GLU A 1 276 ? -9.951 7.779 28.211 1.00 87.88 276 GLU A O 1
ATOM 2214 N N . ALA A 1 277 ? -11.064 6.211 27.062 1.00 87.56 277 ALA A N 1
ATOM 2215 C CA . ALA A 1 277 ? -9.908 5.355 26.793 1.00 87.56 277 ALA A CA 1
ATOM 2216 C C . ALA A 1 277 ? -8.759 6.066 26.056 1.00 87.56 277 ALA A C 1
ATOM 2218 O O . ALA A 1 277 ? -7.597 5.701 26.222 1.00 87.56 277 ALA A O 1
ATOM 2219 N N . LEU A 1 278 ? -9.063 7.096 25.263 1.00 82.88 278 LEU A N 1
ATOM 2220 C CA . LEU A 1 278 ? -8.056 7.914 24.590 1.00 82.88 278 LEU A CA 1
ATOM 2221 C C . LEU A 1 278 ? -7.224 8.742 25.581 1.00 82.88 278 LEU A C 1
ATOM 2223 O O . LEU A 1 278 ? -6.049 8.998 25.330 1.00 82.88 278 LEU A O 1
ATOM 2227 N N . HIS A 1 279 ? -7.832 9.144 26.699 1.00 74.62 279 HIS A N 1
ATOM 2228 C CA . HIS A 1 279 ? -7.194 9.907 27.772 1.00 74.62 279 HIS A CA 1
ATOM 2229 C C . HIS A 1 279 ? -6.477 9.016 28.799 1.00 74.62 279 HIS A C 1
ATOM 2231 O O . HIS A 1 279 ? -5.668 9.522 29.568 1.00 74.62 279 HIS A O 1
ATOM 2237 N N . LEU A 1 280 ? -6.744 7.703 28.790 1.00 67.56 280 LEU A N 1
ATOM 2238 C CA . LEU A 1 280 ? -6.140 6.710 29.687 1.00 67.56 280 LEU A CA 1
ATOM 2239 C C . LEU A 1 280 ? -4.791 6.158 29.190 1.00 67.56 280 LEU A C 1
ATOM 2241 O O . LEU A 1 280 ? -4.228 5.279 29.837 1.00 67.56 280 LEU A O 1
ATOM 2245 N N . GLN A 1 281 ? -4.250 6.632 28.058 1.00 55.47 281 GLN A N 1
ATOM 2246 C CA . GLN A 1 281 ? -2.900 6.226 27.654 1.00 55.47 281 GLN A CA 1
ATOM 2247 C C . GLN A 1 281 ? -1.888 6.677 28.720 1.00 55.47 281 GLN A C 1
ATOM 2249 O O . GLN A 1 281 ? -1.820 7.875 29.009 1.00 55.47 281 GLN A O 1
ATOM 2254 N N . PRO A 1 282 ? -1.106 5.755 29.313 1.00 41.72 282 PRO A N 1
ATOM 2255 C CA . PRO A 1 282 ? -0.163 6.116 30.352 1.00 41.72 282 PRO A CA 1
ATOM 2256 C C . PRO A 1 282 ? 0.868 7.088 29.784 1.00 41.72 282 PRO A C 1
ATOM 2258 O O . PRO A 1 282 ? 1.570 6.795 28.813 1.00 41.72 282 PRO A O 1
ATOM 2261 N N . ALA A 1 283 ? 0.975 8.246 30.432 1.00 37.94 283 ALA A N 1
ATOM 2262 C CA . ALA A 1 283 ? 2.206 9.009 30.449 1.00 37.94 283 ALA A CA 1
ATOM 2263 C C . ALA A 1 283 ? 3.289 8.086 31.027 1.00 37.94 283 ALA A C 1
ATOM 2265 O O . ALA A 1 283 ? 3.407 7.941 32.240 1.00 37.94 283 ALA A O 1
ATOM 2266 N N . SER A 1 284 ? 4.031 7.390 30.166 1.00 35.00 284 SER A N 1
ATOM 2267 C CA . SER A 1 284 ? 5.208 6.645 30.595 1.00 35.00 284 SER A CA 1
ATOM 2268 C C . SER A 1 284 ? 6.231 7.650 31.130 1.00 35.00 284 SER A C 1
ATOM 2270 O O . SER A 1 284 ? 6.800 8.415 30.353 1.00 35.00 284 SER A O 1
ATOM 2272 N N . GLU A 1 285 ? 6.375 7.676 32.454 1.00 36.06 285 GLU A N 1
ATOM 2273 C CA . GLU A 1 285 ? 7.518 8.144 33.246 1.00 36.06 285 GLU A CA 1
ATOM 2274 C C . GLU A 1 285 ? 8.478 9.122 32.545 1.00 36.06 285 GLU A C 1
ATOM 2276 O O . GLU A 1 285 ? 9.529 8.751 32.026 1.00 36.06 285 GLU A O 1
ATOM 2281 N N . THR A 1 286 ? 8.174 10.416 32.615 1.00 31.28 286 THR A N 1
ATOM 2282 C CA . THR A 1 286 ? 9.211 11.454 32.581 1.00 31.28 286 THR A CA 1
ATOM 2283 C C . THR A 1 286 ? 9.709 11.690 34.002 1.00 31.28 286 THR A C 1
ATOM 2285 O O . THR A 1 286 ? 9.123 12.482 34.740 1.00 31.28 286 THR A O 1
ATOM 2288 N N . GLN A 1 287 ? 10.799 11.019 34.382 1.00 39.38 287 GLN A N 1
ATOM 2289 C CA . GLN A 1 287 ? 11.728 11.613 35.340 1.00 39.38 287 GLN A CA 1
ATOM 2290 C C . GLN A 1 287 ? 12.509 12.733 34.650 1.00 39.38 287 GLN A C 1
ATOM 2292 O O . GLN A 1 287 ? 12.865 12.655 33.475 1.00 39.38 287 GLN A O 1
ATOM 2297 N N . GLU A 1 288 ? 12.725 13.792 35.419 1.00 41.00 288 GLU A N 1
ATOM 2298 C CA . GLU A 1 288 ? 13.417 15.022 35.072 1.00 41.00 288 GLU A CA 1
ATOM 2299 C C . GLU A 1 288 ? 14.711 14.791 34.276 1.00 41.00 288 GLU A C 1
ATOM 2301 O O . GLU A 1 288 ? 15.712 14.297 34.786 1.00 41.00 288 GLU A O 1
ATOM 2306 N N . SER A 1 289 ? 14.730 15.259 33.032 1.00 33.06 289 SER A N 1
ATOM 2307 C CA . SER A 1 289 ? 15.877 16.000 32.515 1.00 33.06 289 SER A CA 1
ATOM 2308 C C . SER A 1 289 ? 15.397 16.950 31.425 1.00 33.06 289 SER A C 1
ATOM 2310 O O . SER A 1 289 ? 14.771 16.585 30.436 1.00 33.06 289 SER A O 1
ATOM 2312 N N . THR A 1 290 ? 15.633 18.225 31.690 1.00 41.22 290 THR A N 1
ATOM 2313 C CA . THR A 1 290 ? 15.496 19.336 30.764 1.00 41.22 290 THR A CA 1
ATOM 2314 C C . THR A 1 290 ? 16.316 19.076 29.503 1.00 41.22 290 THR A C 1
ATOM 2316 O O . THR A 1 290 ? 17.535 19.151 29.573 1.00 41.22 290 THR A O 1
ATOM 2319 N N . GLU A 1 291 ? 15.665 18.834 28.367 1.00 33.12 291 GLU A N 1
ATOM 2320 C CA . GLU A 1 291 ? 16.154 19.186 27.028 1.00 33.12 291 GLU A CA 1
ATOM 2321 C C . GLU A 1 291 ? 14.984 19.099 26.030 1.00 33.12 291 GLU A C 1
ATOM 2323 O O . GLU A 1 291 ? 14.089 18.269 26.159 1.00 33.12 291 GLU A O 1
ATOM 2328 N N . ALA A 1 292 ? 14.918 20.065 25.115 1.00 37.75 292 ALA A N 1
ATOM 2329 C CA . ALA A 1 292 ? 13.734 20.453 24.352 1.00 37.75 292 ALA A CA 1
ATOM 2330 C C . ALA A 1 292 ? 12.973 19.283 23.690 1.00 37.75 292 ALA A C 1
ATOM 2332 O O . ALA A 1 292 ? 13.514 18.563 22.855 1.00 37.75 292 ALA A O 1
ATOM 2333 N N . ALA A 1 293 ? 11.679 19.156 24.003 1.00 41.06 293 ALA A N 1
ATOM 2334 C CA . ALA A 1 293 ? 10.755 18.287 23.283 1.00 41.06 293 ALA A CA 1
ATOM 2335 C C . ALA A 1 293 ? 10.631 18.764 21.826 1.00 41.06 293 ALA A C 1
ATOM 2337 O O . ALA A 1 293 ? 9.895 19.701 21.515 1.00 41.06 293 ALA A O 1
ATOM 2338 N N . GLU A 1 294 ? 11.389 18.144 20.926 1.00 48.62 294 GLU A N 1
ATOM 2339 C CA . GLU A 1 294 ? 11.289 18.398 19.493 1.00 48.62 294 GLU A CA 1
ATOM 2340 C C . GLU A 1 294 ? 9.904 17.975 18.990 1.00 48.62 294 GLU A C 1
ATOM 2342 O O . GLU A 1 294 ? 9.532 16.798 19.029 1.00 48.62 294 GLU A O 1
ATOM 2347 N N . ALA A 1 295 ? 9.132 18.955 18.517 1.00 57.94 295 ALA A N 1
ATOM 2348 C CA . ALA A 1 295 ? 7.846 18.747 17.867 1.00 57.94 295 ALA A CA 1
ATOM 2349 C C . ALA A 1 295 ? 7.985 17.728 16.722 1.00 57.94 295 ALA A C 1
ATOM 2351 O O . ALA A 1 295 ? 8.756 17.930 15.781 1.00 57.94 295 ALA A O 1
ATOM 2352 N N . LYS A 1 296 ? 7.244 16.620 16.807 1.00 66.88 296 LYS A N 1
ATOM 2353 C CA . LYS A 1 296 ? 7.149 15.635 15.723 1.00 66.88 296 LYS A CA 1
ATOM 2354 C C . LYS A 1 296 ? 6.200 16.170 14.641 1.00 66.88 296 LYS A C 1
ATOM 2356 O O . LYS A 1 296 ? 5.218 16.832 14.955 1.00 66.88 296 LYS A O 1
ATOM 2361 N N . GLU A 1 297 ? 6.478 15.891 13.371 1.00 78.38 297 GLU A N 1
ATOM 2362 C CA . GLU A 1 297 ? 5.612 16.212 12.229 1.00 78.38 297 GLU A CA 1
ATOM 2363 C C . GLU A 1 297 ? 5.075 14.911 11.608 1.00 78.38 297 GLU A C 1
ATOM 2365 O O . GLU A 1 297 ? 5.761 13.888 11.573 1.00 78.38 297 GLU A O 1
ATOM 2370 N N . PHE A 1 298 ? 3.839 14.923 11.106 1.00 81.31 298 PHE A N 1
ATOM 2371 C CA . PHE A 1 298 ? 3.233 13.745 10.480 1.00 81.31 298 PHE A CA 1
ATOM 2372 C C . PHE A 1 298 ? 3.495 13.667 8.985 1.00 81.31 298 PHE A C 1
ATOM 2374 O O . PHE A 1 298 ? 3.285 14.637 8.256 1.00 81.31 298 PHE A O 1
ATOM 2381 N N . CYS A 1 299 ? 3.835 12.473 8.497 1.00 85.06 299 CYS A N 1
ATOM 2382 C CA . CYS A 1 299 ? 3.917 12.228 7.063 1.00 85.06 299 CYS A CA 1
ATOM 2383 C C . CYS A 1 299 ? 2.538 11.901 6.453 1.00 85.06 299 CYS A C 1
ATOM 2385 O O . CYS A 1 299 ? 1.932 10.905 6.843 1.00 85.06 299 CYS A O 1
ATOM 2387 N N . PRO A 1 300 ? 2.079 12.617 5.407 1.00 83.81 300 PRO A N 1
ATOM 2388 C CA . PRO A 1 300 ? 0.809 12.324 4.729 1.00 83.81 300 PRO A CA 1
ATOM 2389 C C . PRO A 1 300 ? 0.748 10.987 3.963 1.00 83.81 300 PRO A C 1
ATOM 2391 O O . PRO A 1 300 ? -0.328 10.608 3.512 1.00 83.81 300 PRO A O 1
ATOM 2394 N N . ILE A 1 301 ? 1.882 10.299 3.757 1.00 84.31 301 ILE A N 1
ATOM 2395 C CA . ILE A 1 301 ? 1.959 9.047 2.978 1.00 84.31 301 ILE A CA 1
ATOM 2396 C C . ILE A 1 301 ? 1.839 7.823 3.894 1.00 84.31 301 ILE A C 1
ATOM 2398 O O . ILE A 1 301 ? 0.939 7.011 3.694 1.00 84.31 301 ILE A O 1
ATOM 2402 N N . CYS A 1 302 ? 2.723 7.681 4.891 1.00 83.31 302 CYS A N 1
ATOM 2403 C CA . CYS A 1 302 ? 2.652 6.567 5.847 1.00 83.31 302 CYS A CA 1
ATOM 2404 C C . CYS A 1 302 ? 1.763 6.851 7.061 1.00 83.31 302 CYS A C 1
ATOM 2406 O O . CYS A 1 302 ? 1.425 5.917 7.779 1.00 83.31 302 CYS A O 1
ATOM 2408 N N . LEU A 1 303 ? 1.372 8.112 7.281 1.00 81.62 303 LEU A N 1
ATOM 2409 C CA . LEU A 1 303 ? 0.578 8.556 8.432 1.00 81.62 303 LEU A CA 1
ATOM 2410 C C . LEU A 1 303 ? 1.275 8.328 9.789 1.00 81.62 303 LEU A C 1
ATOM 2412 O O . LEU A 1 303 ? 0.622 8.302 10.828 1.00 81.62 303 LEU A O 1
ATOM 2416 N N . GLU A 1 304 ? 2.605 8.193 9.786 1.00 74.19 304 GLU A N 1
ATOM 2417 C CA . GLU A 1 304 ? 3.438 8.075 10.987 1.00 74.19 304 GLU A CA 1
ATOM 2418 C C . GLU A 1 304 ? 4.028 9.436 11.387 1.00 74.19 304 GLU A C 1
ATOM 2420 O O . GLU A 1 304 ? 4.391 10.246 10.526 1.00 74.19 304 GLU A O 1
ATOM 2425 N N . GLY A 1 305 ? 4.150 9.677 12.696 1.00 71.75 305 GLY A N 1
ATOM 2426 C CA . GLY A 1 305 ? 4.832 10.848 13.252 1.00 71.75 305 GLY A CA 1
ATOM 2427 C C . GLY A 1 305 ? 6.345 10.648 13.250 1.00 71.75 305 GLY A C 1
ATOM 2428 O O . GLY A 1 305 ? 6.839 9.637 13.755 1.00 71.75 305 GLY A O 1
ATOM 2429 N N . LYS A 1 306 ? 7.081 11.601 12.682 1.00 80.88 306 LYS A N 1
ATOM 2430 C CA . LYS A 1 306 ? 8.544 11.588 12.583 1.00 80.88 306 LYS A CA 1
ATOM 2431 C C . LYS A 1 306 ? 9.124 12.856 13.186 1.00 80.88 306 LYS A C 1
ATOM 2433 O O . LYS A 1 306 ? 8.431 13.867 13.297 1.00 80.88 306 LYS A O 1
ATOM 2438 N N . LYS A 1 307 ? 10.386 12.817 13.613 1.00 80.75 307 LYS A N 1
ATOM 2439 C CA . LYS A 1 307 ? 11.065 14.046 14.055 1.00 80.75 307 LYS A CA 1
ATOM 2440 C C . LYS A 1 307 ? 11.176 15.018 12.879 1.00 80.75 307 LYS A C 1
ATOM 2442 O O . LYS A 1 307 ? 11.209 14.582 11.731 1.00 80.75 307 LYS A O 1
ATOM 2447 N N . LYS A 1 308 ? 11.275 16.321 13.146 1.00 79.81 308 LYS A N 1
ATOM 2448 C CA . LYS A 1 308 ? 11.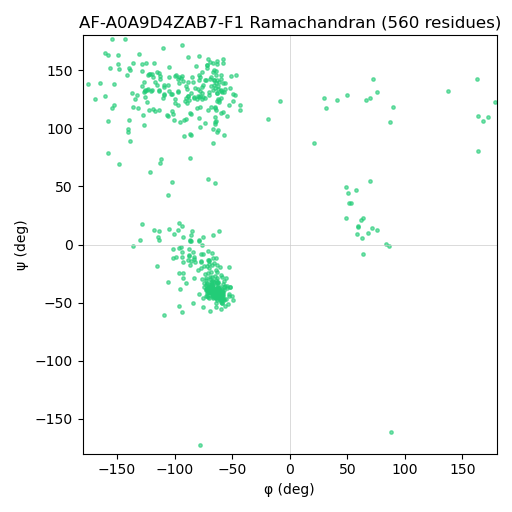447 17.328 12.087 1.00 79.81 308 LYS A CA 1
ATOM 2449 C C . LYS A 1 308 ? 12.646 17.024 11.175 1.00 79.81 308 LYS A C 1
ATOM 2451 O O . LYS A 1 308 ? 12.550 17.188 9.965 1.00 79.81 308 LYS A O 1
ATOM 2456 N N . ASP A 1 309 ? 13.722 16.484 11.738 1.00 84.81 309 ASP A N 1
ATOM 2457 C CA . ASP A 1 309 ? 14.935 16.104 11.000 1.00 84.81 309 ASP A CA 1
ATOM 2458 C C . ASP A 1 309 ? 14.753 14.864 10.109 1.00 84.81 309 ASP A C 1
ATOM 2460 O O . ASP A 1 309 ? 15.513 14.631 9.171 1.00 84.81 309 ASP A O 1
ATOM 2464 N N . GLU A 1 310 ? 13.716 14.071 10.370 1.00 86.50 310 GLU A N 1
ATOM 2465 C CA . GLU A 1 310 ? 13.322 12.915 9.563 1.00 86.50 310 GLU A CA 1
ATOM 2466 C C . GLU A 1 310 ? 12.277 13.286 8.498 1.00 86.50 310 GLU A C 1
ATOM 2468 O O . GLU A 1 310 ? 11.739 12.407 7.814 1.00 86.50 310 GLU A O 1
ATOM 2473 N N . MET A 1 311 ? 11.970 14.577 8.356 1.00 89.06 311 MET A N 1
ATOM 2474 C CA . MET A 1 311 ? 10.973 15.109 7.438 1.00 89.06 311 MET A CA 1
ATOM 2475 C C . MET A 1 311 ? 11.639 15.992 6.388 1.00 89.06 311 MET A C 1
ATOM 2477 O O . MET A 1 311 ? 12.506 16.814 6.665 1.00 89.06 311 MET A O 1
ATOM 2481 N N . LEU A 1 312 ? 11.209 15.825 5.142 1.00 91.88 312 LEU A N 1
ATOM 2482 C CA . LEU A 1 312 ? 11.655 16.619 4.011 1.00 91.88 312 LEU A CA 1
ATOM 2483 C C . LEU A 1 312 ? 10.488 17.451 3.487 1.00 91.88 312 LEU A C 1
ATOM 2485 O O . LEU A 1 312 ? 9.520 16.910 2.944 1.00 91.88 312 LEU A O 1
ATOM 2489 N N . GLN A 1 313 ? 10.611 18.772 3.593 1.00 92.44 313 GLN A N 1
ATOM 2490 C CA . GLN A 1 313 ? 9.720 19.711 2.918 1.00 92.44 313 GLN A CA 1
ATOM 2491 C C . GLN A 1 313 ? 10.143 19.878 1.455 1.00 92.44 313 GLN A C 1
ATOM 2493 O O . GLN A 1 313 ? 11.288 20.222 1.167 1.00 92.44 313 GLN A O 1
ATOM 2498 N N . VAL A 1 314 ? 9.233 19.658 0.506 1.00 90.31 314 VAL A N 1
ATOM 2499 C CA . VAL A 1 314 ? 9.545 19.745 -0.931 1.00 90.31 314 VAL A CA 1
ATOM 2500 C C . VAL A 1 314 ? 9.792 21.198 -1.352 1.00 90.31 314 VAL A C 1
ATOM 2502 O O . VAL A 1 314 ? 8.949 22.067 -1.129 1.00 90.31 314 VAL A O 1
ATOM 2505 N N . SER A 1 315 ? 10.920 21.455 -2.026 1.00 87.31 315 SER A N 1
ATOM 2506 C CA . SER A 1 315 ? 11.273 22.796 -2.517 1.00 87.31 315 SER A CA 1
ATOM 2507 C C . SER A 1 315 ? 10.177 23.353 -3.428 1.00 87.31 315 SER A C 1
ATOM 2509 O O . SER A 1 315 ? 9.713 22.678 -4.345 1.00 87.31 315 SER A O 1
ATOM 2511 N N . GLY A 1 316 ? 9.759 24.596 -3.184 1.00 83.94 316 GLY A N 1
ATOM 2512 C CA . GLY A 1 316 ? 8.708 25.257 -3.963 1.00 83.94 316 GLY A CA 1
ATOM 2513 C C . GLY A 1 316 ? 7.272 24.986 -3.492 1.00 83.94 316 GLY A C 1
ATOM 2514 O O . GLY A 1 316 ? 6.347 25.564 -4.059 1.00 83.94 316 GLY A O 1
ATOM 2515 N N . CYS A 1 317 ? 7.050 24.168 -2.453 1.00 91.19 317 CYS A N 1
ATOM 2516 C CA . CYS A 1 317 ? 5.749 24.065 -1.775 1.00 91.19 317 CYS A CA 1
ATOM 2517 C C . CYS A 1 317 ? 5.880 23.869 -0.250 1.00 91.19 317 CYS A C 1
ATOM 2519 O O . CYS A 1 317 ? 6.977 23.775 0.293 1.00 91.19 317 CYS A O 1
ATOM 2521 N N . LEU A 1 318 ? 4.742 23.837 0.452 1.00 86.88 318 LEU A N 1
ATOM 2522 C CA . LEU A 1 318 ? 4.667 23.647 1.909 1.00 86.88 318 LEU A CA 1
ATOM 2523 C C . LEU A 1 318 ? 4.386 22.187 2.314 1.00 86.88 318 LEU A C 1
ATOM 2525 O O . LEU A 1 318 ? 4.025 21.924 3.455 1.00 86.88 318 LEU A O 1
ATOM 2529 N N . HIS A 1 319 ? 4.502 21.234 1.385 1.00 89.81 319 HIS A N 1
ATOM 2530 C CA . HIS A 1 319 ? 4.233 19.825 1.672 1.00 89.81 319 HIS A CA 1
ATOM 2531 C C . HIS A 1 319 ? 5.492 19.129 2.199 1.00 89.81 319 HIS A C 1
ATOM 2533 O O . HIS A 1 319 ? 6.521 19.115 1.515 1.00 89.81 319 HIS A O 1
ATOM 2539 N N . SER A 1 320 ? 5.371 18.515 3.376 1.00 91.12 320 SER A N 1
ATOM 2540 C CA . SER A 1 320 ? 6.431 17.748 4.035 1.00 91.12 320 SER A CA 1
ATOM 2541 C C . SER A 1 320 ? 6.088 16.266 4.100 1.00 91.12 320 SER A C 1
ATOM 2543 O O . SER A 1 320 ? 4.937 15.884 4.312 1.00 91.12 320 SER A O 1
ATOM 2545 N N . PHE A 1 321 ? 7.098 15.422 3.921 1.00 93.19 321 PHE A N 1
ATOM 2546 C CA . PHE A 1 321 ? 6.968 13.968 3.957 1.00 93.19 321 PHE A CA 1
ATOM 2547 C C . PHE A 1 321 ? 8.152 13.369 4.702 1.00 93.19 321 PHE A C 1
ATOM 2549 O O . PHE A 1 321 ? 9.248 13.919 4.638 1.00 93.19 321 PHE A O 1
ATOM 2556 N N . CYS A 1 322 ? 7.968 12.229 5.364 1.00 92.12 322 CYS A N 1
ATOM 2557 C CA . CYS A 1 322 ? 9.096 11.569 6.003 1.00 92.12 322 CYS A CA 1
ATOM 2558 C C . CYS A 1 322 ? 10.100 11.069 4.967 1.00 92.12 322 CYS A C 1
ATOM 2560 O O . CYS A 1 322 ? 9.718 10.702 3.848 1.00 92.12 322 CYS A O 1
ATOM 2562 N N . LEU A 1 323 ? 11.373 11.019 5.365 1.00 92.38 323 LEU A N 1
ATOM 2563 C CA . LEU A 1 323 ? 12.478 10.579 4.518 1.00 92.38 323 LEU A CA 1
ATOM 2564 C C . LEU A 1 323 ? 12.201 9.206 3.898 1.00 92.38 323 LEU A C 1
ATOM 2566 O O . LEU A 1 323 ? 12.351 9.050 2.693 1.00 92.38 323 LEU A O 1
ATOM 2570 N N . SER A 1 324 ? 11.695 8.235 4.664 1.00 91.50 324 SER A N 1
ATOM 2571 C CA . SER A 1 324 ? 11.406 6.895 4.132 1.00 91.50 324 SER A CA 1
ATOM 2572 C C . SER A 1 324 ? 10.384 6.911 2.989 1.00 91.50 324 SER A C 1
ATOM 2574 O O . SER A 1 324 ? 10.617 6.304 1.943 1.00 91.50 324 SER A O 1
ATOM 2576 N N . CYS A 1 325 ? 9.279 7.648 3.139 1.00 92.00 325 CYS A N 1
ATOM 2577 C CA . CYS A 1 325 ? 8.240 7.715 2.111 1.00 92.00 325 CYS A CA 1
ATOM 2578 C C . CYS A 1 325 ? 8.683 8.499 0.879 1.00 92.00 325 CYS A C 1
ATOM 2580 O O . CYS A 1 325 ? 8.377 8.100 -0.246 1.00 92.00 325 CYS A O 1
ATOM 2582 N N . ILE A 1 326 ? 9.383 9.622 1.066 1.00 94.19 326 ILE A N 1
ATOM 2583 C CA . ILE A 1 326 ? 9.825 10.440 -0.066 1.00 94.19 326 ILE A CA 1
ATOM 2584 C C . ILE A 1 326 ? 10.961 9.773 -0.842 1.00 94.19 326 ILE A C 1
ATOM 2586 O O . ILE A 1 326 ? 10.971 9.867 -2.069 1.00 94.19 326 ILE A O 1
ATOM 2590 N N . VAL A 1 327 ? 11.847 9.036 -0.160 1.00 94.50 327 VAL A N 1
ATOM 2591 C CA . VAL A 1 327 ? 12.850 8.167 -0.793 1.00 94.50 327 VAL A CA 1
ATOM 2592 C C . VAL A 1 327 ? 12.152 7.123 -1.647 1.00 94.50 327 VAL A C 1
ATOM 2594 O O . VAL A 1 327 ? 12.380 7.079 -2.852 1.00 94.50 327 VAL A O 1
ATOM 2597 N N . GLN A 1 328 ? 11.236 6.349 -1.063 1.00 94.44 328 GLN A N 1
ATOM 2598 C CA . GLN A 1 328 ? 10.550 5.281 -1.787 1.00 94.44 328 GLN A CA 1
ATOM 2599 C C . GLN A 1 328 ? 9.751 5.815 -2.986 1.00 94.44 328 GLN A C 1
ATOM 2601 O O . GLN A 1 328 ? 9.784 5.235 -4.072 1.00 94.44 328 GLN A O 1
ATOM 2606 N N . HIS A 1 329 ? 9.062 6.950 -2.830 1.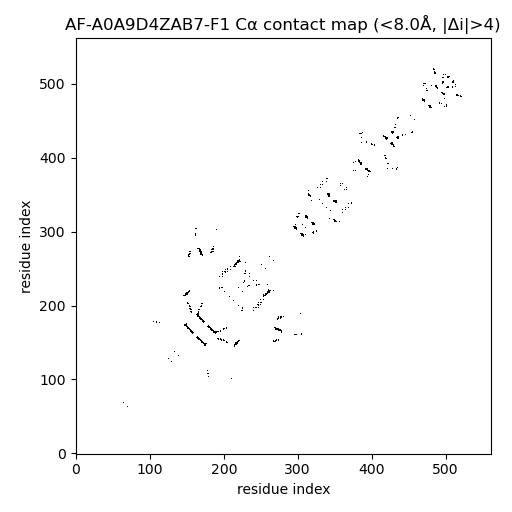00 94.44 329 HIS A N 1
ATOM 2607 C CA . HIS A 1 329 ? 8.375 7.614 -3.940 1.00 94.44 329 HIS A CA 1
ATOM 2608 C C . HIS A 1 329 ? 9.352 8.030 -5.041 1.00 94.44 329 HIS A C 1
ATOM 2610 O O . HIS A 1 329 ? 9.103 7.746 -6.214 1.00 94.44 329 HIS A O 1
ATOM 2616 N N . ALA A 1 330 ? 10.463 8.678 -4.685 1.00 93.75 330 ALA A N 1
ATOM 2617 C CA . ALA A 1 330 ? 11.465 9.104 -5.653 1.00 93.75 330 ALA A CA 1
ATOM 2618 C C . ALA A 1 330 ? 12.080 7.907 -6.394 1.00 93.75 330 ALA A C 1
ATOM 2620 O O . ALA A 1 330 ? 12.160 7.942 -7.620 1.00 93.75 330 ALA A O 1
ATOM 2621 N N . GLU A 1 331 ? 12.422 6.823 -5.694 1.00 94.12 331 GLU A N 1
ATOM 2622 C CA . GLU A 1 331 ? 12.943 5.589 -6.293 1.00 94.12 331 GLU A CA 1
ATOM 2623 C C . GLU A 1 331 ? 11.964 4.991 -7.309 1.00 94.12 331 GLU A C 1
ATOM 2625 O O . GLU A 1 331 ? 12.334 4.758 -8.461 1.00 94.12 331 GLU A O 1
ATOM 2630 N N . VAL A 1 332 ? 10.690 4.827 -6.934 1.00 93.75 332 VAL A N 1
ATOM 2631 C CA . VAL A 1 332 ? 9.653 4.284 -7.828 1.00 93.75 332 VAL A CA 1
ATOM 2632 C C . VAL A 1 332 ? 9.459 5.173 -9.059 1.00 93.75 332 VAL A C 1
ATOM 2634 O O . VAL A 1 332 ? 9.330 4.672 -10.179 1.00 93.75 332 VAL A O 1
ATOM 2637 N N . LYS A 1 333 ? 9.465 6.501 -8.890 1.00 92.44 333 LYS A N 1
ATOM 2638 C CA . LYS A 1 333 ? 9.310 7.452 -10.003 1.00 92.44 333 LYS A CA 1
ATOM 2639 C C . LYS A 1 333 ? 10.505 7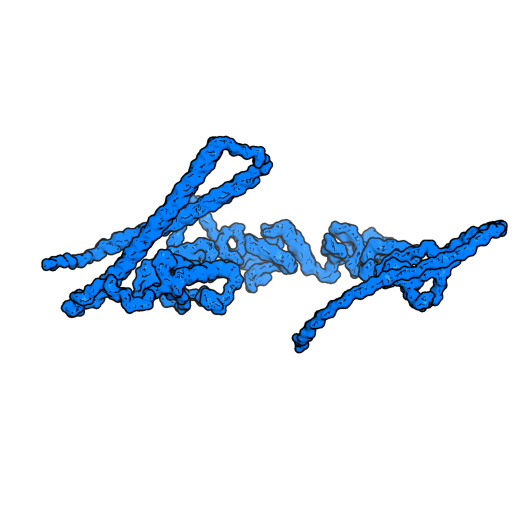.432 -10.947 1.00 92.44 333 LYS A C 1
ATOM 2641 O O . LYS A 1 333 ? 10.311 7.406 -12.163 1.00 92.44 333 LYS A O 1
ATOM 2646 N N . VAL A 1 334 ? 11.721 7.386 -10.408 1.00 92.69 334 VAL A N 1
ATOM 2647 C CA . VAL A 1 334 ? 12.959 7.273 -11.191 1.00 92.69 334 VAL A CA 1
ATOM 2648 C C . VAL A 1 334 ? 13.000 5.945 -11.943 1.00 92.69 334 VAL A C 1
ATOM 2650 O O . VAL A 1 334 ? 13.293 5.931 -13.140 1.00 92.69 334 VAL A O 1
ATOM 2653 N N . GLN A 1 335 ? 12.641 4.840 -11.285 1.00 89.31 335 GLN A N 1
ATOM 2654 C CA . GLN A 1 335 ? 12.562 3.519 -11.908 1.00 89.31 335 GLN A CA 1
ATOM 2655 C C . GLN A 1 335 ? 11.565 3.495 -13.072 1.00 89.31 335 GLN A C 1
ATOM 2657 O O . GLN A 1 335 ? 11.865 2.941 -14.128 1.00 89.31 335 GLN A O 1
ATOM 2662 N N . ALA A 1 336 ? 10.407 4.135 -12.901 1.00 86.81 336 ALA A N 1
ATOM 2663 C CA . ALA A 1 336 ? 9.379 4.253 -13.932 1.00 86.81 336 ALA A CA 1
ATOM 2664 C C . ALA A 1 336 ? 9.707 5.285 -15.033 1.00 86.81 336 ALA A C 1
ATOM 2666 O O . ALA A 1 336 ? 8.897 5.482 -15.937 1.00 86.81 336 ALA A O 1
ATOM 2667 N N . GLY A 1 337 ? 10.853 5.976 -14.964 1.00 86.56 337 GLY A N 1
ATOM 2668 C CA . GLY A 1 337 ? 11.238 7.018 -15.924 1.00 86.56 337 GLY A CA 1
ATOM 2669 C C . GLY A 1 337 ? 10.423 8.315 -15.817 1.00 86.56 337 GLY A C 1
ATOM 2670 O O . GLY A 1 337 ? 10.474 9.149 -16.716 1.00 86.56 337 GLY A O 1
ATOM 2671 N N . GLN A 1 338 ? 9.675 8.509 -14.729 1.00 87.44 338 GLN A N 1
ATOM 2672 C CA . GLN A 1 338 ? 8.841 9.689 -14.489 1.00 87.44 338 GLN A CA 1
ATOM 2673 C C . GLN A 1 338 ? 9.667 10.806 -13.836 1.00 87.44 338 GLN A C 1
ATOM 2675 O O . GLN A 1 338 ? 9.551 11.062 -12.636 1.00 87.44 338 GLN A O 1
ATOM 2680 N N . VAL A 1 339 ? 10.515 11.462 -14.633 1.00 90.12 339 VAL A N 1
ATOM 2681 C CA . VAL A 1 339 ? 11.382 12.570 -14.196 1.00 90.12 339 VAL A CA 1
ATOM 2682 C C . VAL A 1 339 ? 11.000 13.891 -14.890 1.00 90.12 339 VAL A C 1
ATOM 2684 O O . VAL A 1 339 ? 10.553 13.854 -16.037 1.00 90.12 339 VAL A O 1
ATOM 2687 N N . PRO A 1 340 ? 11.168 15.062 -14.242 1.00 90.50 340 PRO A N 1
ATOM 2688 C CA . PRO A 1 340 ? 11.609 15.269 -12.857 1.00 90.50 340 PRO A CA 1
ATOM 2689 C C . PRO A 1 340 ? 10.594 14.747 -11.824 1.00 90.50 340 PRO A C 1
ATOM 2691 O O . PRO A 1 340 ? 9.385 14.762 -12.062 1.00 90.50 340 PRO A O 1
ATOM 2694 N N . VAL A 1 341 ? 11.091 14.278 -10.673 1.00 92.88 341 VAL A N 1
ATOM 2695 C CA . VAL A 1 341 ? 10.252 13.684 -9.619 1.00 92.88 341 VAL A CA 1
ATOM 2696 C C . VAL A 1 341 ? 9.311 14.751 -9.060 1.00 92.88 341 VAL A C 1
ATOM 2698 O O . VAL A 1 341 ? 9.750 15.754 -8.498 1.00 92.88 341 VAL A O 1
ATOM 2701 N N . ARG A 1 342 ? 8.003 14.544 -9.224 1.00 92.94 342 ARG A N 1
ATOM 2702 C CA . ARG A 1 342 ? 6.969 15.463 -8.727 1.00 92.94 342 ARG A CA 1
ATOM 2703 C C . ARG A 1 342 ? 6.681 15.244 -7.247 1.00 92.94 342 ARG A C 1
ATOM 2705 O O . ARG A 1 342 ? 6.829 14.130 -6.740 1.00 92.94 342 ARG A O 1
ATOM 2712 N N . CYS A 1 343 ? 6.221 16.304 -6.589 1.00 94.12 343 CYS A N 1
ATOM 2713 C CA . CYS A 1 343 ? 5.697 16.262 -5.232 1.00 94.12 343 CYS A CA 1
ATOM 2714 C C . CYS A 1 343 ? 4.612 15.169 -5.111 1.00 94.12 343 CYS A C 1
ATOM 2716 O O . CYS A 1 343 ? 3.747 15.088 -5.985 1.00 94.12 343 CYS A O 1
ATOM 2718 N N . PRO A 1 344 ? 4.630 14.335 -4.054 1.00 92.75 344 PRO A N 1
ATOM 2719 C CA . PRO A 1 344 ? 3.629 13.284 -3.854 1.00 92.75 344 PRO A CA 1
ATOM 2720 C C . PRO A 1 344 ? 2.181 13.774 -3.662 1.00 92.75 344 PRO A C 1
ATOM 2722 O O . PRO A 1 344 ? 1.251 12.982 -3.795 1.00 92.75 344 PRO A O 1
ATOM 2725 N N . HIS A 1 345 ? 1.962 15.051 -3.329 1.00 89.12 345 HIS A N 1
ATOM 2726 C CA . HIS A 1 345 ? 0.623 15.581 -3.058 1.00 89.12 345 HIS A CA 1
ATOM 2727 C C . HIS A 1 345 ? -0.240 15.669 -4.334 1.00 89.12 345 HIS A C 1
ATOM 2729 O O . HIS A 1 345 ? 0.184 16.243 -5.336 1.00 89.12 345 HIS A O 1
ATOM 2735 N N . VAL A 1 346 ? -1.483 15.168 -4.272 1.00 80.00 346 VAL A N 1
ATOM 2736 C CA . VAL A 1 346 ? -2.379 14.898 -5.426 1.00 80.00 346 VAL A CA 1
ATOM 2737 C C . VAL A 1 346 ? -2.733 16.140 -6.265 1.00 80.00 346 VAL A C 1
ATOM 2739 O O . VAL A 1 346 ? -3.093 16.020 -7.432 1.00 80.00 346 VAL A O 1
ATOM 2742 N N . SER A 1 347 ? -2.574 17.343 -5.719 1.00 82.06 347 SER A N 1
ATOM 2743 C CA . SER A 1 347 ? -2.838 18.619 -6.404 1.00 82.06 347 SER A CA 1
ATOM 2744 C C . SER A 1 347 ? -1.606 19.521 -6.552 1.00 82.06 347 SER A C 1
ATOM 2746 O O . SER A 1 347 ? -1.738 20.701 -6.872 1.00 82.06 347 SER A O 1
ATOM 2748 N N . CYS A 1 348 ? -0.398 19.001 -6.310 1.00 89.31 348 CYS A N 1
ATOM 2749 C CA . CYS A 1 348 ? 0.829 19.788 -6.382 1.00 89.31 348 CYS A CA 1
ATOM 2750 C C . CYS A 1 348 ? 1.599 19.521 -7.684 1.00 89.31 348 CYS A C 1
ATOM 2752 O O . CYS A 1 348 ? 1.887 18.380 -8.034 1.00 89.31 348 CYS A O 1
ATOM 2754 N N . SER A 1 349 ? 1.976 20.586 -8.396 1.00 89.94 349 SER A N 1
ATOM 2755 C CA . SER A 1 349 ? 2.775 20.512 -9.628 1.00 89.94 349 SER A CA 1
ATOM 2756 C C . SER A 1 349 ? 4.278 20.711 -9.410 1.00 89.94 349 SER A C 1
ATOM 2758 O O . SER A 1 349 ? 5.041 20.624 -10.372 1.00 89.94 349 SER A O 1
ATOM 2760 N N . GLN A 1 350 ? 4.706 20.978 -8.173 1.00 93.44 350 GLN A N 1
ATOM 2761 C CA . GLN A 1 350 ? 6.108 21.230 -7.841 1.00 93.44 350 GLN A CA 1
ATOM 2762 C C . GLN A 1 350 ? 6.941 19.948 -7.914 1.00 93.44 350 GLN A C 1
ATOM 2764 O O . GLN A 1 350 ? 6.420 18.840 -7.769 1.00 93.44 350 GLN A O 1
ATOM 2769 N N . THR A 1 351 ? 8.242 20.096 -8.148 1.00 92.81 351 THR A N 1
ATOM 2770 C CA . THR A 1 351 ? 9.187 18.985 -8.324 1.00 92.81 351 THR A CA 1
ATOM 2771 C C . THR A 1 351 ? 10.272 19.021 -7.263 1.00 92.81 351 THR A C 1
ATOM 2773 O O . THR A 1 351 ? 10.713 20.099 -6.874 1.00 92.81 351 THR A O 1
ATOM 2776 N N . LEU A 1 352 ? 10.748 17.850 -6.843 1.00 92.56 352 LEU A N 1
ATOM 2777 C CA . LEU A 1 352 ? 11.923 17.753 -5.985 1.00 92.56 352 LEU A CA 1
ATOM 2778 C C . LEU A 1 352 ? 13.138 18.314 -6.733 1.00 92.56 352 LEU A C 1
ATOM 2780 O O . LEU A 1 352 ? 13.361 17.995 -7.905 1.00 92.56 352 LEU A O 1
ATOM 2784 N N . SER A 1 353 ? 13.921 19.153 -6.056 1.00 91.56 353 SER A N 1
ATOM 2785 C CA . SER A 1 353 ? 15.151 19.698 -6.628 1.00 91.56 353 SER A CA 1
ATOM 2786 C C . SER A 1 353 ? 16.232 18.617 -6.741 1.00 91.56 353 SER A C 1
ATOM 2788 O O . SER A 1 353 ? 16.203 17.602 -6.044 1.00 91.56 353 SER A O 1
ATOM 2790 N N . LEU A 1 354 ? 17.232 18.846 -7.599 1.00 89.25 354 LEU A N 1
ATOM 2791 C CA . LEU A 1 354 ? 18.370 17.930 -7.729 1.00 89.25 354 LEU A CA 1
ATOM 2792 C C . LEU A 1 354 ? 19.129 17.748 -6.410 1.00 89.25 354 LEU A C 1
ATOM 2794 O O . LEU A 1 354 ? 19.511 16.627 -6.091 1.00 89.25 354 LEU A O 1
ATOM 2798 N N . SER A 1 355 ? 19.286 18.816 -5.623 1.00 89.75 355 SER A N 1
ATOM 2799 C CA . SER A 1 355 ? 19.935 18.747 -4.311 1.00 89.75 355 SER A CA 1
ATOM 2800 C C . SER A 1 355 ? 19.138 17.906 -3.313 1.00 89.75 355 SER A C 1
ATOM 2802 O O . SER A 1 355 ? 19.729 17.097 -2.605 1.00 89.75 355 SER A O 1
ATOM 2804 N N . GLN A 1 356 ? 17.804 18.025 -3.301 1.00 92.19 356 GLN A N 1
ATOM 2805 C CA . GLN A 1 356 ? 16.943 17.190 -2.456 1.00 92.19 356 GLN A CA 1
ATOM 2806 C C . GLN A 1 356 ? 16.984 15.722 -2.871 1.00 92.19 356 GLN A C 1
ATOM 2808 O O . GLN A 1 356 ? 17.057 14.841 -2.023 1.00 92.19 356 GLN A O 1
ATOM 2813 N N . CYS A 1 357 ? 16.974 15.442 -4.174 1.00 91.00 357 CYS A N 1
ATOM 2814 C CA . CYS A 1 357 ? 17.126 14.081 -4.672 1.00 91.00 357 CYS A CA 1
ATOM 2815 C C . CYS A 1 357 ? 18.498 13.492 -4.309 1.00 91.00 357 CYS A C 1
ATOM 2817 O O . CYS A 1 357 ? 18.567 12.321 -3.957 1.00 91.00 357 CYS A O 1
ATOM 2819 N N . GLN A 1 358 ? 19.571 14.289 -4.353 1.00 91.94 358 GLN A N 1
ATOM 2820 C CA . GLN A 1 358 ? 20.921 13.848 -3.990 1.00 91.94 358 GLN A CA 1
ATOM 2821 C C . GLN A 1 358 ? 21.049 13.509 -2.503 1.00 91.94 358 GLN A C 1
ATOM 2823 O O . GLN A 1 358 ? 21.751 12.566 -2.157 1.00 91.94 358 GLN A O 1
ATOM 2828 N N . SER A 1 359 ? 20.378 14.261 -1.626 1.00 89.88 359 SER A N 1
ATOM 2829 C CA . SER A 1 359 ? 20.440 14.013 -0.183 1.00 89.88 359 SER A CA 1
ATOM 2830 C C . SER A 1 359 ? 19.651 12.781 0.258 1.00 89.88 359 SER A C 1
ATOM 2832 O O . SER A 1 359 ? 19.952 12.226 1.309 1.00 89.88 359 SER A O 1
ATOM 2834 N N . ILE A 1 360 ? 18.628 12.372 -0.502 1.00 92.50 360 ILE A N 1
ATOM 2835 C CA . ILE A 1 360 ? 17.729 11.277 -0.103 1.00 92.50 360 ILE A CA 1
ATOM 2836 C C . ILE A 1 360 ? 17.974 9.972 -0.874 1.00 92.50 360 ILE A C 1
ATOM 2838 O O . ILE A 1 360 ? 17.773 8.893 -0.325 1.00 92.50 360 ILE A O 1
ATOM 2842 N N . LEU A 1 361 ? 18.387 10.033 -2.142 1.00 92.44 361 LEU A N 1
ATOM 2843 C CA . LEU A 1 361 ? 18.598 8.840 -2.963 1.00 92.44 361 LEU A CA 1
ATOM 2844 C C . LEU A 1 361 ? 19.996 8.259 -2.744 1.00 92.44 361 LEU A C 1
ATOM 2846 O O . LEU A 1 361 ? 20.980 8.987 -2.636 1.00 92.44 361 LEU A O 1
ATOM 2850 N N . SER A 1 362 ? 20.107 6.929 -2.782 1.00 93.06 362 SER A N 1
ATOM 2851 C CA . SER A 1 362 ? 21.420 6.280 -2.872 1.00 93.06 362 SER A CA 1
ATOM 2852 C C . SER A 1 362 ? 22.130 6.644 -4.182 1.00 93.06 362 SER A C 1
ATOM 2854 O O . SER A 1 362 ? 21.480 6.960 -5.184 1.00 93.06 362 SER A O 1
ATOM 2856 N N . GLN A 1 363 ? 23.462 6.519 -4.212 1.00 91.00 363 GLN A N 1
ATOM 2857 C CA . GLN A 1 363 ? 24.277 6.835 -5.394 1.00 91.00 363 GLN A CA 1
ATOM 2858 C C . GLN A 1 363 ? 23.743 6.163 -6.668 1.00 91.00 363 GLN A C 1
ATOM 2860 O O . GLN A 1 363 ? 23.569 6.812 -7.693 1.00 91.00 363 GLN A O 1
ATOM 2865 N N . LYS A 1 364 ? 23.375 4.878 -6.578 1.00 92.19 364 LYS A N 1
ATOM 2866 C CA . LYS A 1 364 ? 22.809 4.106 -7.693 1.00 92.19 364 LYS A CA 1
ATOM 2867 C C . LYS A 1 364 ? 21.547 4.755 -8.276 1.00 92.19 364 LYS A C 1
ATOM 2869 O O . LYS A 1 364 ? 21.403 4.839 -9.496 1.00 92.19 364 LYS A O 1
ATOM 2874 N N . TRP A 1 365 ? 20.613 5.172 -7.421 1.00 92.12 365 TRP A N 1
ATOM 2875 C CA . TRP A 1 365 ? 19.357 5.789 -7.855 1.00 92.12 365 TRP A CA 1
ATOM 2876 C C . TRP A 1 365 ? 19.561 7.218 -8.345 1.00 92.12 365 TRP A C 1
ATOM 2878 O O . TRP A 1 365 ? 18.929 7.620 -9.322 1.00 92.12 365 TRP A O 1
ATOM 2888 N N . PHE A 1 366 ? 20.469 7.965 -7.719 1.00 92.56 366 PHE A N 1
ATOM 2889 C CA . PHE A 1 366 ? 20.814 9.316 -8.141 1.00 92.56 366 PHE A CA 1
ATOM 2890 C C . PHE A 1 366 ? 21.522 9.343 -9.506 1.00 92.56 366 PHE A C 1
ATOM 2892 O O . PHE A 1 366 ? 21.191 10.173 -10.355 1.00 92.56 366 PHE A O 1
ATOM 2899 N N . ASP A 1 367 ? 22.421 8.392 -9.775 1.00 89.56 367 ASP A N 1
ATOM 2900 C CA . ASP A 1 367 ? 23.061 8.228 -11.085 1.00 89.56 367 ASP A CA 1
ATOM 2901 C C . ASP A 1 367 ? 22.020 7.918 -12.170 1.00 89.56 367 ASP A C 1
ATOM 2903 O O . ASP A 1 367 ? 22.071 8.461 -13.278 1.00 89.56 367 ASP A O 1
ATOM 2907 N N . LEU A 1 368 ? 21.032 7.071 -11.853 1.00 90.06 368 LEU A N 1
ATOM 2908 C CA . LEU A 1 368 ? 19.932 6.763 -12.766 1.00 90.06 368 LEU A CA 1
ATOM 2909 C C . LEU A 1 368 ? 19.039 7.988 -13.013 1.00 90.06 368 LEU A C 1
ATOM 2911 O O . LEU A 1 368 ? 18.736 8.285 -14.168 1.00 90.06 368 LEU A O 1
ATOM 2915 N N . LEU A 1 369 ? 18.657 8.722 -11.962 1.00 91.50 369 LEU A N 1
ATOM 2916 C CA . LEU A 1 369 ? 17.918 9.985 -12.075 1.00 91.50 369 LEU A CA 1
ATOM 2917 C C . LEU A 1 369 ? 18.666 10.978 -12.972 1.00 91.50 369 LEU A C 1
ATOM 2919 O O . LEU A 1 369 ? 18.062 11.555 -13.873 1.00 91.50 369 LEU A O 1
ATOM 2923 N N . SER A 1 370 ? 19.973 11.137 -12.762 1.00 90.69 370 SER A N 1
ATOM 2924 C CA . SER A 1 370 ? 20.824 12.042 -13.540 1.00 90.69 370 SER A CA 1
ATOM 2925 C C . SER A 1 370 ? 20.826 11.668 -15.022 1.00 90.69 370 SER A C 1
ATOM 2927 O O . SER A 1 370 ? 20.577 12.521 -15.875 1.00 90.69 370 SER A O 1
ATOM 2929 N N . LYS A 1 371 ? 20.996 10.376 -15.338 1.00 86.25 371 LYS A N 1
ATOM 2930 C CA . LYS A 1 371 ? 20.915 9.862 -16.716 1.00 86.25 371 LYS A CA 1
ATOM 2931 C C . LYS A 1 371 ? 19.555 10.150 -17.358 1.00 86.25 371 LYS A C 1
ATOM 2933 O O . LYS A 1 371 ? 19.509 10.631 -18.487 1.00 86.25 371 LYS A O 1
ATOM 2938 N N . ARG A 1 372 ? 18.453 9.911 -16.638 1.00 88.12 372 ARG A N 1
ATOM 2939 C CA . ARG A 1 372 ? 17.087 10.171 -17.130 1.00 88.12 372 ARG A CA 1
ATOM 2940 C C . ARG A 1 372 ? 16.800 11.658 -17.315 1.00 88.12 372 ARG A C 1
ATOM 2942 O O . ARG A 1 372 ? 16.096 12.031 -18.246 1.00 88.12 372 ARG A O 1
ATOM 2949 N N . LEU A 1 373 ? 17.336 12.517 -16.452 1.00 89.12 373 LEU A N 1
ATOM 2950 C CA . LEU A 1 373 ? 17.129 13.956 -16.567 1.00 89.12 373 LEU A CA 1
ATOM 2951 C C . LEU A 1 373 ? 17.904 14.540 -17.755 1.00 89.12 373 LEU A C 1
ATOM 2953 O O . LEU A 1 373 ? 17.362 15.368 -18.483 1.00 89.12 373 LEU A O 1
ATOM 2957 N N . ILE A 1 374 ? 19.129 14.058 -17.999 1.00 87.12 374 ILE A N 1
ATOM 2958 C CA . ILE A 1 374 ? 19.883 14.363 -19.225 1.00 87.12 374 ILE A CA 1
ATOM 2959 C C . ILE A 1 374 ? 19.087 13.909 -20.451 1.00 87.12 374 ILE A C 1
ATOM 2961 O O . ILE A 1 374 ? 18.926 14.681 -21.391 1.00 87.12 374 ILE A O 1
ATOM 2965 N N . GLU A 1 375 ? 18.550 12.688 -20.425 1.00 86.56 375 GLU A N 1
ATOM 2966 C CA . GLU A 1 375 ? 17.726 12.136 -21.502 1.00 86.56 375 GLU A CA 1
ATOM 2967 C C . GLU A 1 375 ? 16.518 13.024 -21.812 1.00 86.56 375 GLU A C 1
ATOM 2969 O O . GLU A 1 375 ? 16.360 13.444 -22.953 1.00 86.56 375 GLU A O 1
ATOM 2974 N N . VAL A 1 376 ? 15.704 13.373 -20.811 1.00 85.69 376 VAL A N 1
ATOM 2975 C CA . VAL A 1 376 ? 14.500 14.202 -20.995 1.00 85.69 376 VAL A CA 1
ATOM 2976 C C . VAL A 1 376 ? 14.838 15.618 -21.470 1.00 85.69 376 VAL A C 1
ATOM 2978 O O . VAL A 1 376 ? 14.137 16.139 -22.336 1.00 85.69 376 VAL A O 1
ATOM 2981 N N . ASN A 1 377 ? 15.917 16.217 -20.959 1.00 87.19 377 ASN A N 1
ATOM 2982 C CA . ASN A 1 377 ? 16.341 17.569 -21.341 1.00 87.19 377 ASN A CA 1
ATOM 2983 C C . ASN A 1 377 ? 17.042 17.624 -22.706 1.00 87.19 377 ASN A C 1
ATOM 2985 O O . ASN A 1 377 ? 17.110 18.689 -23.320 1.00 87.19 377 ASN A O 1
ATOM 2989 N N . MET A 1 378 ? 17.564 16.500 -23.196 1.00 85.12 378 MET A N 1
ATOM 2990 C CA . MET A 1 378 ? 18.155 16.418 -24.525 1.00 85.12 378 MET A CA 1
ATOM 2991 C C . MET A 1 378 ? 17.042 16.380 -25.584 1.00 85.12 378 MET A C 1
ATOM 2993 O O . MET A 1 378 ? 16.138 15.546 -25.472 1.00 85.12 378 MET A O 1
ATOM 2997 N N . PRO A 1 379 ? 17.092 17.215 -26.636 1.00 86.69 379 PRO A N 1
ATOM 2998 C CA . PRO A 1 379 ? 16.151 17.129 -27.749 1.00 86.69 379 PRO A CA 1
ATOM 2999 C C . PRO A 1 379 ? 16.168 15.735 -28.375 1.00 86.69 379 PRO A C 1
ATOM 3001 O O . PRO A 1 379 ? 17.236 15.164 -28.580 1.00 86.69 379 PRO A O 1
ATOM 3004 N N . GLU A 1 380 ? 15.004 15.189 -28.728 1.00 81.94 380 GLU A N 1
ATOM 3005 C CA . GLU A 1 380 ? 14.902 13.833 -29.291 1.00 81.94 380 GLU A CA 1
ATOM 3006 C C . GLU A 1 380 ? 15.770 13.644 -30.548 1.00 81.94 380 GLU A C 1
ATOM 3008 O O . GLU A 1 380 ? 16.405 12.603 -30.723 1.00 81.94 380 GLU A O 1
ATOM 3013 N N . ALA A 1 381 ? 15.882 14.691 -31.373 1.00 82.94 381 ALA A N 1
ATOM 3014 C CA . ALA A 1 381 ? 16.733 14.717 -32.560 1.00 82.94 381 ALA A CA 1
ATOM 3015 C C . ALA A 1 381 ? 18.238 14.594 -32.253 1.00 82.94 381 ALA A C 1
ATOM 3017 O O . ALA A 1 381 ? 18.999 14.173 -33.120 1.00 82.94 381 ALA A O 1
ATOM 3018 N N . ASP A 1 382 ? 18.676 14.914 -31.035 1.00 85.75 382 ASP A N 1
ATOM 3019 C CA . ASP A 1 382 ? 20.078 14.848 -30.613 1.00 85.75 382 ASP A CA 1
ATOM 3020 C C . ASP A 1 382 ? 20.396 13.563 -29.823 1.00 85.75 382 ASP A C 1
ATOM 3022 O O . ASP A 1 382 ? 21.568 13.241 -29.633 1.00 85.75 382 ASP A O 1
ATOM 3026 N N . ARG A 1 383 ? 19.385 12.779 -29.414 1.00 87.06 383 ARG A N 1
ATOM 3027 C CA . ARG A 1 383 ? 19.580 11.533 -28.652 1.00 87.06 383 ARG A CA 1
ATOM 3028 C C . ARG A 1 383 ? 20.120 10.414 -29.540 1.00 87.06 383 ARG A C 1
ATOM 3030 O O . ARG A 1 383 ? 19.523 10.052 -30.560 1.00 87.06 383 ARG A O 1
ATOM 3037 N N . VAL A 1 384 ? 21.234 9.816 -29.125 1.00 88.44 384 VAL A N 1
ATOM 3038 C CA . VAL A 1 384 ? 21.839 8.646 -29.773 1.00 88.44 384 VAL A CA 1
ATOM 3039 C C . VAL A 1 384 ? 22.157 7.602 -28.711 1.00 88.44 384 VAL A C 1
ATOM 3041 O O . VAL A 1 384 ? 22.983 7.838 -27.836 1.00 88.44 384 VAL A O 1
ATOM 3044 N N . TYR A 1 385 ? 21.524 6.433 -28.794 1.00 88.62 385 TYR A N 1
ATOM 3045 C CA . TYR A 1 385 ? 21.826 5.315 -27.901 1.00 88.62 385 TYR A CA 1
ATOM 3046 C C . TYR A 1 385 ? 22.834 4.375 -28.546 1.00 88.62 385 TYR A C 1
ATOM 3048 O O . TYR A 1 385 ? 22.790 4.121 -29.752 1.00 88.62 385 TYR A O 1
ATOM 3056 N N . CYS A 1 386 ? 23.722 3.828 -27.725 1.00 89.12 386 CYS A N 1
ATOM 3057 C CA . CYS A 1 386 ? 24.610 2.754 -28.130 1.00 89.12 386 CYS A CA 1
ATOM 3058 C C . CYS A 1 386 ? 23.777 1.538 -28.583 1.00 89.12 386 CYS A C 1
ATOM 3060 O O . CYS A 1 386 ? 22.957 1.053 -27.803 1.00 89.12 386 CYS A O 1
ATOM 3062 N N . PRO A 1 387 ? 23.987 1.001 -29.796 1.00 85.62 387 PRO A N 1
ATOM 3063 C CA . PRO A 1 387 ? 23.156 -0.082 -30.327 1.00 85.62 387 PRO A CA 1
ATOM 3064 C C . PRO A 1 387 ? 23.454 -1.450 -29.710 1.00 85.62 387 PRO A C 1
ATOM 3066 O O . PRO A 1 387 ? 22.737 -2.414 -29.961 1.00 85.62 387 PRO A O 1
ATOM 3069 N N . PHE A 1 388 ? 24.517 -1.564 -28.912 1.00 83.31 388 PHE A N 1
ATOM 3070 C CA . PHE A 1 388 ? 24.850 -2.804 -28.226 1.00 83.31 388 PHE A CA 1
ATOM 3071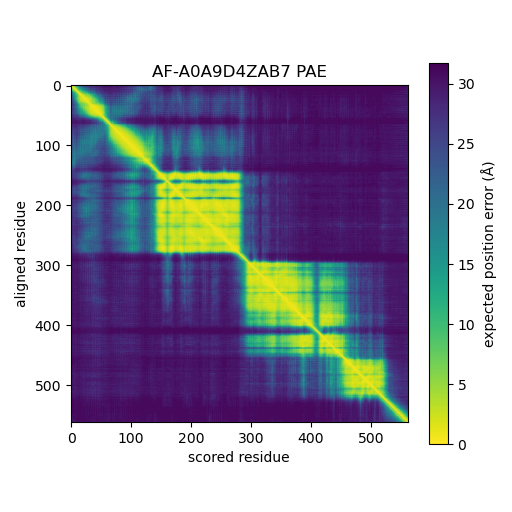 C C . PHE A 1 388 ? 23.947 -2.974 -26.995 1.00 83.31 388 PHE A C 1
ATOM 3073 O O . PHE A 1 388 ? 24.076 -2.173 -26.064 1.00 83.31 388 PHE A O 1
ATOM 3080 N N . PRO A 1 389 ? 23.117 -4.037 -26.915 1.00 80.88 389 PRO A N 1
ATOM 3081 C CA . PRO A 1 389 ? 22.116 -4.189 -25.851 1.00 80.88 389 PRO A CA 1
ATOM 3082 C C . PRO A 1 389 ? 22.700 -4.150 -24.434 1.00 80.88 389 PRO A C 1
ATOM 3084 O O . PRO A 1 389 ? 22.111 -3.565 -23.530 1.00 80.88 389 PRO A O 1
ATOM 3087 N N . LYS A 1 390 ? 23.904 -4.714 -24.252 1.00 84.81 390 LYS A N 1
ATOM 3088 C CA . LYS A 1 390 ? 24.625 -4.719 -22.967 1.00 84.81 390 LYS A CA 1
ATOM 3089 C C . LYS A 1 390 ? 25.154 -3.341 -22.540 1.00 84.81 390 LYS A C 1
ATOM 3091 O O . LYS A 1 390 ? 25.566 -3.200 -21.397 1.00 84.81 390 LYS A O 1
ATOM 3096 N N . CYS A 1 391 ? 25.194 -2.358 -23.440 1.00 87.00 391 CYS A N 1
ATOM 3097 C CA . CYS A 1 391 ? 25.685 -1.012 -23.153 1.00 87.00 391 CYS A CA 1
ATOM 3098 C C . CYS A 1 391 ? 24.546 0.009 -23.131 1.00 87.00 391 CYS A C 1
ATOM 3100 O O . CYS A 1 391 ? 24.333 0.635 -22.100 1.00 87.00 391 CYS A O 1
ATOM 3102 N N . SER A 1 392 ? 23.827 0.186 -24.245 1.00 87.06 392 SER A N 1
ATOM 3103 C CA . SER A 1 392 ? 22.679 1.106 -24.364 1.00 87.06 392 SER A CA 1
ATOM 3104 C C . SER A 1 392 ? 22.907 2.537 -23.831 1.00 87.06 392 SER A C 1
ATOM 3106 O O . SER A 1 392 ? 21.956 3.239 -23.497 1.00 87.06 392 SER A O 1
ATOM 3108 N N . ALA A 1 393 ? 24.165 2.988 -23.746 1.00 88.19 393 ALA A N 1
ATOM 3109 C CA . ALA A 1 393 ? 24.528 4.307 -23.239 1.00 88.19 393 ALA A CA 1
ATOM 3110 C C . ALA A 1 393 ? 23.942 5.427 -24.109 1.00 88.19 393 ALA A C 1
ATOM 3112 O O . ALA A 1 393 ? 24.009 5.343 -25.336 1.00 88.19 393 ALA A O 1
ATOM 3113 N N . LEU A 1 394 ? 23.401 6.473 -23.480 1.00 89.62 394 LEU A N 1
ATOM 3114 C CA . LEU A 1 394 ? 22.918 7.677 -24.158 1.00 89.62 394 LEU A CA 1
ATOM 3115 C C . LEU A 1 394 ? 24.086 8.627 -24.450 1.00 89.62 394 LEU A C 1
ATOM 3117 O O . LEU A 1 394 ? 24.909 8.897 -23.580 1.00 89.62 394 LEU A O 1
ATOM 3121 N N . MET A 1 395 ? 24.128 9.158 -25.665 1.00 90.19 395 MET A N 1
ATOM 3122 C CA . MET A 1 395 ? 25.125 10.109 -26.148 1.00 90.19 395 MET A CA 1
ATOM 3123 C C . MET A 1 395 ? 24.433 11.224 -26.940 1.00 90.19 395 MET A C 1
ATOM 3125 O O . MET A 1 395 ? 23.343 11.033 -27.486 1.00 90.19 395 MET A O 1
ATOM 3129 N N . ASN A 1 396 ? 25.087 12.380 -27.021 1.00 87.69 396 ASN A N 1
ATOM 3130 C CA . ASN A 1 396 ? 24.635 13.507 -27.828 1.00 87.69 396 ASN A CA 1
ATOM 3131 C C . ASN A 1 396 ? 25.192 13.393 -29.255 1.00 87.69 396 ASN A C 1
ATOM 3133 O O . ASN A 1 396 ? 26.401 13.262 -29.452 1.00 87.69 396 ASN A O 1
ATOM 3137 N N . ARG A 1 397 ? 24.312 13.482 -30.257 1.00 85.81 397 ARG A N 1
ATOM 3138 C CA . ARG A 1 397 ? 24.665 13.479 -31.685 1.00 85.81 397 ARG A CA 1
ATOM 3139 C C . ARG A 1 397 ? 25.726 14.528 -32.020 1.00 85.81 397 ARG A C 1
ATOM 3141 O O . ARG A 1 397 ? 26.643 14.226 -32.776 1.00 85.81 397 ARG A O 1
ATOM 3148 N N . LYS A 1 398 ? 25.616 15.739 -31.469 1.00 86.56 398 LYS A N 1
ATOM 3149 C CA . LYS A 1 398 ? 26.530 16.852 -31.774 1.00 86.56 398 LYS A CA 1
ATOM 3150 C C . LYS A 1 398 ? 27.951 16.568 -31.294 1.00 86.56 398 LYS A C 1
ATOM 3152 O O . LYS A 1 398 ? 28.892 16.798 -32.045 1.00 86.56 398 LYS A O 1
ATOM 3157 N N . ASP A 1 399 ? 28.090 15.988 -30.105 1.00 85.19 399 ASP A N 1
ATOM 3158 C CA . ASP A 1 399 ? 29.394 15.649 -29.523 1.00 85.19 399 ASP A CA 1
ATOM 3159 C C . ASP A 1 399 ? 30.074 14.518 -30.311 1.00 85.19 399 ASP A C 1
ATOM 3161 O O . ASP A 1 399 ? 31.279 14.555 -30.561 1.00 85.19 399 ASP A O 1
ATOM 3165 N N . LEU A 1 400 ? 29.289 13.538 -30.777 1.00 83.38 400 LEU A N 1
ATOM 3166 C CA . LEU A 1 400 ? 29.785 12.449 -31.624 1.00 83.38 400 LEU A CA 1
ATOM 3167 C C . LEU A 1 400 ? 30.274 12.959 -32.985 1.00 83.38 400 LEU A C 1
ATOM 3169 O O . LEU A 1 400 ? 31.316 12.511 -33.460 1.00 83.38 400 LEU A O 1
ATOM 3173 N N . LEU A 1 401 ? 29.556 13.906 -33.593 1.00 77.81 401 LEU A N 1
ATOM 3174 C CA . LEU A 1 401 ? 29.938 14.495 -34.878 1.00 77.81 401 LEU A CA 1
ATOM 3175 C C . LEU A 1 401 ? 31.161 15.414 -34.747 1.00 77.81 401 LEU A C 1
ATOM 3177 O O . LEU A 1 401 ? 32.077 15.300 -35.553 1.00 77.81 401 LEU A O 1
ATOM 3181 N N . ALA A 1 402 ? 31.231 16.238 -33.698 1.00 73.00 402 ALA A N 1
ATOM 3182 C CA . ALA A 1 402 ? 32.378 17.112 -33.435 1.00 73.00 402 ALA A CA 1
ATOM 3183 C C . ALA A 1 402 ? 33.672 16.328 -33.142 1.00 73.00 402 ALA A C 1
ATOM 3185 O O . ALA A 1 402 ? 34.769 16.773 -33.469 1.00 73.00 402 ALA A O 1
ATOM 3186 N N . SER A 1 403 ? 33.568 15.128 -32.555 1.00 62.94 403 SER A N 1
ATOM 3187 C CA . SER A 1 403 ? 34.735 14.273 -32.285 1.00 62.94 403 SER A CA 1
ATOM 3188 C C . SER A 1 403 ? 35.385 13.676 -33.543 1.00 62.94 403 SER A C 1
ATOM 3190 O O . SER A 1 403 ? 36.538 13.245 -33.485 1.00 62.94 403 SER A O 1
ATOM 3192 N N . ASN A 1 404 ? 34.683 13.686 -34.683 1.00 58.91 404 ASN A N 1
ATOM 3193 C CA . ASN A 1 404 ? 35.196 13.192 -35.964 1.00 58.91 404 ASN A CA 1
ATOM 3194 C C . ASN A 1 404 ? 35.970 14.258 -36.766 1.00 58.91 404 ASN A C 1
ATOM 3196 O O . ASN A 1 404 ? 36.653 13.905 -37.728 1.00 58.91 404 ASN A O 1
ATOM 3200 N N . ASP A 1 405 ? 35.955 15.529 -36.344 1.00 51.38 405 ASP A N 1
ATOM 3201 C CA . ASP A 1 405 ? 36.650 16.621 -37.046 1.00 51.38 405 ASP A CA 1
ATOM 3202 C C . ASP A 1 405 ? 38.184 16.558 -36.920 1.00 51.38 405 ASP A C 1
ATOM 3204 O O . ASP A 1 405 ? 38.902 17.197 -37.687 1.00 51.38 405 ASP A O 1
ATOM 3208 N N . VAL A 1 406 ? 38.723 15.742 -36.007 1.00 49.50 406 VAL A N 1
ATOM 3209 C CA . VAL A 1 406 ? 40.180 15.608 -35.811 1.00 49.50 406 VAL A CA 1
ATOM 3210 C C . VAL A 1 406 ? 40.833 14.561 -36.727 1.00 49.50 406 VAL A C 1
ATOM 3212 O O . VAL A 1 406 ? 42.054 14.415 -36.704 1.00 49.50 406 VAL A O 1
ATOM 3215 N N . ALA A 1 407 ? 40.057 13.832 -37.544 1.00 47.88 407 ALA A N 1
ATOM 3216 C CA . ALA A 1 407 ? 40.558 12.690 -38.319 1.00 47.88 407 ALA A CA 1
ATOM 3217 C C . ALA A 1 407 ? 40.238 12.721 -39.824 1.00 47.88 407 ALA A C 1
ATOM 3219 O O . ALA A 1 407 ? 40.313 11.681 -40.481 1.00 47.88 407 ALA A O 1
ATOM 3220 N N . SER A 1 408 ? 39.875 13.863 -40.417 1.00 44.53 408 SER A N 1
ATOM 3221 C CA . SER A 1 408 ? 39.624 13.923 -41.869 1.00 44.53 408 SER A CA 1
ATOM 3222 C C . SER A 1 408 ? 39.976 15.269 -42.502 1.00 44.53 408 SER A C 1
ATOM 3224 O O . SER A 1 408 ? 39.130 15.966 -43.051 1.00 44.53 408 SER A O 1
ATOM 3226 N N . SER A 1 409 ? 41.275 15.565 -42.570 1.00 41.88 409 SER A N 1
ATOM 3227 C CA . SER A 1 409 ? 41.850 16.399 -43.639 1.00 41.88 409 SER A CA 1
ATOM 3228 C C . SER A 1 409 ? 41.858 15.633 -44.973 1.00 41.88 409 SER A C 1
ATOM 3230 O O . SER A 1 409 ? 42.905 15.413 -45.573 1.00 41.88 409 SER A O 1
ATOM 3232 N N . SER A 1 410 ? 40.691 15.165 -45.415 1.00 41.41 410 SER A N 1
ATOM 3233 C CA . SER A 1 410 ? 40.465 14.626 -46.757 1.00 41.41 410 SER A CA 1
ATOM 3234 C C . SER A 1 410 ? 38.975 14.716 -47.063 1.00 41.41 410 SER A C 1
ATOM 3236 O O . SER A 1 410 ? 38.206 13.763 -46.931 1.00 41.41 410 SER A O 1
ATOM 3238 N N . ALA A 1 411 ? 38.551 15.921 -47.432 1.00 45.66 411 ALA A N 1
ATOM 3239 C CA . ALA A 1 411 ? 37.318 16.102 -48.169 1.00 45.66 411 ALA A CA 1
ATOM 3240 C C . ALA A 1 411 ? 37.450 15.314 -49.477 1.00 45.66 411 ALA A C 1
ATOM 3242 O O . ALA A 1 411 ? 38.310 15.676 -50.270 1.00 45.66 411 ALA A O 1
ATOM 3243 N N . MET A 1 412 ? 36.662 14.243 -49.649 1.00 39.47 412 MET A N 1
ATOM 3244 C CA . MET A 1 412 ? 36.087 13.724 -50.911 1.00 39.47 412 MET A CA 1
ATOM 3245 C C . MET A 1 412 ? 35.599 12.273 -50.721 1.00 39.47 412 MET A C 1
ATOM 3247 O O . MET A 1 412 ? 36.301 11.334 -51.069 1.00 39.47 412 MET A O 1
ATOM 3251 N N . LEU A 1 413 ? 34.406 12.105 -50.136 1.00 40.53 413 LEU A N 1
ATOM 3252 C CA . LEU A 1 413 ? 33.334 11.134 -50.459 1.00 40.53 413 LEU A CA 1
ATOM 3253 C C . LEU A 1 413 ? 32.384 11.045 -49.254 1.00 40.53 413 LEU A C 1
ATOM 3255 O O . LEU A 1 413 ? 32.842 11.069 -48.114 1.00 40.53 413 LEU A O 1
ATOM 3259 N N . SER A 1 414 ? 31.075 10.921 -49.505 1.00 45.19 414 SER A N 1
ATOM 3260 C CA . SER A 1 414 ? 29.982 10.719 -48.530 1.00 45.19 414 SER A CA 1
ATOM 3261 C C . SER A 1 414 ? 30.072 9.382 -47.780 1.00 45.19 414 SER A C 1
ATOM 3263 O O . SER A 1 414 ? 29.139 8.579 -47.760 1.00 45.19 414 SER A O 1
ATOM 3265 N N . THR A 1 415 ? 31.226 9.116 -47.190 1.00 55.78 415 THR A N 1
ATOM 3266 C CA . THR A 1 415 ? 31.523 7.909 -46.442 1.00 55.78 415 THR A CA 1
ATOM 3267 C C . THR A 1 415 ? 31.054 8.157 -45.022 1.00 55.78 415 THR A C 1
ATOM 3269 O O . THR A 1 415 ? 31.565 9.039 -44.334 1.00 55.78 415 THR A O 1
ATOM 3272 N N . VAL A 1 416 ? 30.027 7.416 -44.605 1.00 63.22 416 VAL A N 1
ATOM 3273 C CA . VAL A 1 416 ? 29.593 7.360 -43.207 1.00 63.22 416 VAL A CA 1
ATOM 3274 C C . VAL A 1 416 ? 30.842 7.111 -42.365 1.00 63.22 416 VAL A C 1
ATOM 3276 O O . VAL A 1 416 ? 31.633 6.238 -42.711 1.00 63.22 416 VAL A O 1
ATOM 3279 N N . THR A 1 417 ? 31.068 7.898 -41.320 1.00 70.94 417 THR A N 1
ATOM 3280 C CA . THR A 1 417 ? 32.224 7.726 -40.437 1.00 70.94 417 THR A CA 1
ATOM 3281 C C . THR A 1 417 ? 31.815 6.926 -39.202 1.00 70.94 417 THR A C 1
ATOM 3283 O O . THR A 1 417 ? 30.687 7.073 -38.715 1.00 70.94 417 THR A O 1
ATOM 3286 N N . PRO A 1 418 ? 32.689 6.040 -38.693 1.00 82.00 418 PRO A N 1
ATOM 3287 C CA . PRO A 1 418 ? 32.416 5.343 -37.448 1.00 82.00 418 PRO A CA 1
ATOM 3288 C C . PRO A 1 418 ? 32.391 6.341 -36.296 1.00 82.00 418 PRO A C 1
ATOM 3290 O O . PRO A 1 418 ? 33.225 7.242 -36.227 1.00 82.00 418 PRO A O 1
ATOM 3293 N N . SER A 1 419 ? 31.475 6.145 -35.353 1.00 87.00 419 SER A N 1
ATOM 3294 C CA . SER A 1 419 ? 31.525 6.822 -34.059 1.00 87.00 419 SER A CA 1
ATOM 3295 C C . SER A 1 419 ? 31.769 5.812 -32.955 1.00 87.00 419 SER A C 1
ATOM 3297 O O . SER A 1 419 ? 31.344 4.656 -33.026 1.00 87.00 419 SER A O 1
ATOM 3299 N N . ARG A 1 420 ? 32.478 6.250 -31.917 1.00 88.94 420 ARG A N 1
ATOM 3300 C CA . ARG A 1 420 ? 32.876 5.408 -30.793 1.00 88.94 420 ARG A CA 1
ATOM 3301 C C . ARG A 1 420 ? 31.991 5.690 -29.587 1.00 88.94 420 ARG A C 1
ATOM 3303 O O . ARG A 1 420 ? 31.845 6.837 -29.182 1.00 88.94 420 ARG A O 1
ATOM 3310 N N . CYS A 1 421 ? 31.428 4.644 -28.987 1.00 88.62 421 CYS A N 1
ATOM 3311 C CA . CYS A 1 421 ? 30.701 4.786 -27.729 1.00 88.62 421 CYS A CA 1
ATOM 3312 C C . CYS A 1 421 ? 31.653 5.220 -26.603 1.00 88.62 421 CYS A C 1
ATOM 3314 O O . CYS A 1 421 ? 32.726 4.641 -26.457 1.00 88.62 421 CYS A O 1
ATOM 3316 N N . MET A 1 422 ? 31.260 6.195 -25.782 1.00 86.62 422 MET A N 1
ATOM 3317 C CA . MET A 1 422 ? 32.108 6.694 -24.687 1.00 86.62 422 MET A CA 1
ATOM 3318 C C . MET A 1 422 ? 32.192 5.743 -23.481 1.00 86.62 422 MET A C 1
ATOM 3320 O O . MET A 1 422 ? 33.128 5.845 -22.701 1.00 86.62 422 MET A O 1
ATOM 3324 N N . GLU A 1 423 ? 31.250 4.804 -23.356 1.00 86.19 423 GLU A N 1
ATOM 3325 C CA . GLU A 1 423 ? 31.180 3.852 -22.236 1.00 86.19 423 GLU A CA 1
ATOM 3326 C C . GLU A 1 423 ? 31.836 2.507 -22.579 1.00 86.19 423 GLU A C 1
ATOM 3328 O O . GLU A 1 423 ? 32.700 2.014 -21.864 1.00 86.19 423 GLU A O 1
ATOM 3333 N N . CYS A 1 424 ? 31.438 1.890 -23.699 1.00 89.69 424 CYS A N 1
ATOM 3334 C CA . CYS A 1 424 ? 31.944 0.566 -24.090 1.00 89.69 424 CYS A CA 1
ATOM 3335 C C . CYS A 1 424 ? 33.030 0.602 -25.170 1.00 89.69 424 CYS A C 1
ATOM 3337 O O . CYS A 1 424 ? 33.523 -0.454 -25.565 1.00 89.69 424 CYS A O 1
ATOM 3339 N N . PHE A 1 425 ? 33.356 1.787 -25.696 1.00 87.69 425 PHE A N 1
ATOM 3340 C CA . PHE A 1 425 ? 34.369 2.014 -26.735 1.00 87.69 425 PHE A CA 1
ATOM 3341 C C . PHE A 1 425 ? 34.168 1.264 -28.058 1.00 87.69 425 PHE A C 1
ATOM 3343 O O . PHE A 1 425 ? 35.034 1.315 -28.931 1.00 87.69 425 PHE A O 1
ATOM 3350 N N . ARG A 1 426 ? 33.016 0.615 -28.256 1.00 84.88 426 ARG A N 1
ATOM 3351 C CA . ARG A 1 426 ? 32.672 -0.054 -29.513 1.00 84.88 426 ARG A CA 1
ATOM 3352 C C . ARG A 1 426 ? 32.259 0.956 -30.576 1.00 84.88 426 ARG A C 1
ATOM 3354 O O . ARG A 1 426 ? 31.667 1.993 -30.265 1.00 84.88 426 ARG A O 1
ATOM 3361 N N . LEU A 1 427 ? 32.557 0.617 -31.825 1.00 85.62 427 LEU A N 1
ATOM 3362 C CA . LEU A 1 427 ? 32.210 1.427 -32.984 1.00 85.62 427 LEU A CA 1
ATOM 3363 C C . LEU A 1 427 ? 30.782 1.137 -33.443 1.00 85.62 427 LEU A C 1
ATOM 3365 O O . LEU A 1 427 ? 30.339 -0.016 -33.473 1.00 85.62 427 LEU A O 1
ATOM 3369 N N . PHE A 1 428 ? 30.075 2.189 -33.829 1.00 86.19 428 PHE A N 1
ATOM 3370 C CA . PHE A 1 428 ? 28.730 2.109 -34.376 1.00 86.19 428 PHE A CA 1
ATOM 3371 C C . PHE A 1 428 ? 28.470 3.232 -35.383 1.00 86.19 428 PHE A C 1
ATOM 3373 O O . PHE A 1 428 ? 29.207 4.218 -35.439 1.00 86.19 428 PHE A O 1
ATOM 3380 N N . CYS A 1 429 ? 27.426 3.076 -36.194 1.00 86.88 429 CYS A N 1
ATOM 3381 C CA . CYS A 1 429 ? 26.977 4.130 -37.096 1.00 86.88 429 CYS A CA 1
ATOM 3382 C C . CYS A 1 429 ? 25.917 5.007 -36.410 1.00 86.88 429 CYS A C 1
ATOM 3384 O O . CYS A 1 429 ? 24.876 4.505 -35.984 1.00 86.88 429 CYS A O 1
ATOM 3386 N N . VAL A 1 430 ? 26.151 6.321 -36.336 1.00 86.44 430 VAL A N 1
ATOM 3387 C CA . VAL A 1 430 ? 25.207 7.291 -35.735 1.00 86.44 430 VAL A CA 1
ATOM 3388 C C . VAL A 1 430 ? 23.945 7.474 -36.575 1.00 86.44 430 VAL A C 1
ATOM 3390 O O . VAL A 1 430 ? 22.871 7.740 -36.029 1.00 86.44 430 VAL A O 1
ATOM 3393 N N . GLU A 1 431 ? 24.068 7.308 -37.891 1.00 84.00 431 GLU A N 1
ATOM 3394 C CA . GLU A 1 431 ? 22.984 7.560 -38.835 1.00 84.00 431 GLU A CA 1
ATOM 3395 C C . GLU A 1 431 ? 21.943 6.437 -38.804 1.00 84.00 431 GLU A C 1
ATOM 3397 O O . GLU A 1 431 ? 20.767 6.684 -38.544 1.00 84.00 431 GLU A O 1
ATOM 3402 N N . CYS A 1 432 ? 22.370 5.181 -38.972 1.00 83.56 432 CYS A N 1
ATOM 3403 C CA . CYS A 1 432 ? 21.464 4.029 -38.953 1.00 83.56 432 CYS A CA 1
ATOM 3404 C C . CYS A 1 432 ? 21.317 3.355 -37.579 1.00 83.56 432 CYS A C 1
ATOM 3406 O O . CYS A 1 432 ? 20.455 2.489 -37.442 1.00 83.56 432 CYS A O 1
ATOM 3408 N N . ARG A 1 433 ? 22.102 3.768 -36.568 1.00 83.50 433 ARG A N 1
ATOM 3409 C CA . ARG A 1 433 ? 22.046 3.303 -35.165 1.00 83.50 433 ARG A CA 1
ATOM 3410 C C . ARG A 1 433 ? 22.225 1.789 -35.009 1.00 83.50 433 ARG A C 1
ATOM 3412 O O . ARG A 1 433 ? 21.480 1.138 -34.282 1.00 83.50 433 ARG A O 1
ATOM 3419 N N . VAL A 1 434 ? 23.227 1.232 -35.683 1.00 83.00 434 VAL A N 1
ATOM 3420 C CA . VAL A 1 434 ? 23.591 -0.197 -35.626 1.00 83.00 434 VAL A CA 1
ATOM 3421 C C . VAL A 1 434 ? 25.096 -0.357 -35.385 1.00 83.00 434 VAL A C 1
ATOM 3423 O O . VAL A 1 434 ? 25.832 0.627 -35.550 1.00 83.00 434 VAL A O 1
ATOM 3426 N N . PRO A 1 435 ? 25.577 -1.553 -34.982 1.00 84.44 435 PRO A N 1
ATOM 3427 C CA . PRO A 1 435 ? 27.006 -1.846 -34.947 1.00 84.44 435 PRO A CA 1
ATOM 3428 C C . PRO A 1 435 ? 27.702 -1.413 -36.237 1.00 84.44 435 PRO A C 1
ATOM 3430 O O . PRO A 1 435 ? 27.107 -1.432 -37.314 1.00 84.44 435 PRO A O 1
ATOM 3433 N N . TRP A 1 436 ? 28.948 -0.964 -36.114 1.00 85.19 436 TRP A N 1
ATOM 3434 C CA . TRP A 1 436 ? 29.653 -0.359 -37.237 1.00 85.19 436 TRP A CA 1
ATOM 3435 C C . TRP A 1 436 ? 29.715 -1.299 -38.444 1.00 85.19 436 TRP A C 1
ATOM 3437 O O . TRP A 1 436 ? 30.057 -2.472 -38.300 1.00 85.19 436 TRP A O 1
ATOM 3447 N N . HIS A 1 437 ? 29.410 -0.757 -39.622 1.00 74.50 437 HIS A N 1
ATOM 3448 C CA . HIS A 1 437 ? 29.482 -1.464 -40.891 1.00 74.50 437 HIS A CA 1
ATOM 3449 C C . HIS A 1 437 ? 30.358 -0.681 -41.872 1.00 74.50 437 HIS A C 1
ATOM 3451 O O . HIS A 1 437 ? 30.203 0.528 -42.048 1.00 74.50 437 HIS A O 1
ATOM 3457 N N . THR A 1 438 ? 31.287 -1.379 -42.515 1.00 67.94 438 THR A N 1
ATOM 3458 C CA . THR A 1 438 ? 32.092 -0.862 -43.626 1.00 67.94 438 THR A CA 1
ATOM 3459 C C . THR A 1 438 ? 31.428 -1.224 -44.962 1.00 67.94 438 THR A C 1
ATOM 3461 O O . THR A 1 438 ? 30.419 -1.923 -44.977 1.00 67.94 438 THR A O 1
ATOM 3464 N N . SER A 1 439 ? 31.945 -0.683 -46.072 1.00 61.81 439 SER A N 1
ATOM 3465 C CA . SER A 1 439 ? 31.645 -1.059 -47.473 1.00 61.81 439 SER A CA 1
ATOM 3466 C C . SER A 1 439 ? 30.226 -0.867 -48.034 1.00 61.81 439 SER A C 1
ATOM 3468 O O . SER A 1 439 ? 30.054 -0.976 -49.245 1.00 61.81 439 SER A O 1
ATOM 3470 N N . MET A 1 440 ? 29.225 -0.515 -47.226 1.00 69.62 440 MET A N 1
ATOM 3471 C CA . MET A 1 440 ? 27.856 -0.294 -47.709 1.00 69.62 440 MET A CA 1
ATOM 3472 C C . MET A 1 440 ? 27.179 0.913 -47.059 1.00 69.62 440 MET A C 1
ATOM 3474 O O . MET A 1 440 ? 27.478 1.288 -45.923 1.00 69.62 440 MET A O 1
ATOM 3478 N N . SER A 1 441 ? 26.240 1.530 -47.779 1.00 79.38 441 SER A N 1
ATOM 3479 C CA . SER A 1 441 ? 25.445 2.636 -47.245 1.00 79.38 441 SER A CA 1
ATOM 3480 C C . SER A 1 441 ? 24.478 2.153 -46.160 1.00 79.38 441 SER A C 1
ATOM 3482 O O . SER A 1 441 ? 24.057 0.995 -46.140 1.00 79.38 441 SER A O 1
ATOM 3484 N N . CYS A 1 442 ? 24.048 3.066 -45.286 1.00 81.44 442 CYS A N 1
ATOM 3485 C CA . CYS A 1 442 ? 23.032 2.786 -44.265 1.00 81.44 442 CYS A CA 1
ATOM 3486 C C . CYS A 1 442 ? 21.759 2.145 -44.854 1.00 81.44 442 CYS A C 1
ATOM 3488 O O . CYS A 1 442 ? 21.165 1.257 -44.245 1.00 81.44 442 CYS A O 1
ATOM 3490 N N . GLN A 1 443 ? 21.353 2.560 -46.061 1.00 79.75 443 GLN A N 1
ATOM 3491 C CA . GLN A 1 443 ? 20.183 2.007 -46.750 1.00 79.75 443 GLN A CA 1
ATOM 3492 C C . GLN A 1 443 ? 20.401 0.568 -47.223 1.00 79.75 443 GLN A C 1
ATOM 3494 O O . GLN A 1 443 ? 19.473 -0.236 -47.173 1.00 79.75 443 GLN A O 1
ATOM 3499 N N . GLN A 1 444 ? 21.602 0.240 -47.700 1.00 75.38 444 GLN A N 1
ATOM 3500 C CA . GLN A 1 444 ? 21.939 -1.118 -48.126 1.00 75.38 444 GLN A CA 1
ATOM 3501 C C . GLN A 1 444 ? 21.984 -2.058 -46.921 1.00 75.38 444 GLN A C 1
ATOM 3503 O O . GLN A 1 444 ? 21.375 -3.125 -46.957 1.00 75.38 444 GLN A O 1
ATOM 3508 N N . TYR A 1 445 ? 22.591 -1.610 -45.822 1.00 74.62 445 TYR A N 1
ATOM 3509 C CA . TYR A 1 445 ? 22.652 -2.371 -44.579 1.00 74.62 445 TYR A CA 1
ATOM 3510 C C . TYR A 1 445 ? 21.255 -2.676 -44.009 1.00 74.62 445 TYR A C 1
ATOM 3512 O O . TYR A 1 445 ? 20.953 -3.812 -43.649 1.00 74.62 445 TYR A O 1
ATOM 3520 N N . GLN A 1 446 ? 20.345 -1.694 -43.996 1.00 74.38 446 GLN A N 1
ATOM 3521 C CA . GLN A 1 446 ? 18.973 -1.885 -43.499 1.00 74.38 446 GLN A CA 1
ATOM 3522 C C . GLN A 1 446 ? 18.115 -2.824 -44.364 1.00 74.38 446 GLN A C 1
ATOM 3524 O O . GLN A 1 446 ? 17.098 -3.330 -43.886 1.00 74.38 446 GLN A O 1
ATOM 3529 N N . LYS A 1 447 ? 18.508 -3.088 -45.616 1.00 77.06 447 LYS A N 1
ATOM 3530 C CA . LYS A 1 447 ? 17.837 -4.061 -46.494 1.00 77.06 447 LYS A CA 1
ATOM 3531 C C . LYS A 1 447 ? 18.297 -5.501 -46.253 1.00 77.06 447 LYS A C 1
ATOM 3533 O O . LYS A 1 447 ? 17.658 -6.423 -46.756 1.00 77.06 447 LYS A O 1
ATOM 3538 N N . LEU A 1 448 ? 19.362 -5.718 -45.480 1.00 68.75 448 LEU A N 1
ATOM 3539 C CA . LEU A 1 448 ? 19.834 -7.062 -45.165 1.00 68.75 448 LEU A CA 1
ATOM 3540 C C . LEU A 1 448 ? 18.845 -7.795 -44.235 1.00 68.75 448 LEU A C 1
ATOM 3542 O O . LEU A 1 448 ? 18.281 -7.178 -43.325 1.00 68.75 448 LEU A O 1
ATOM 3546 N N . PRO A 1 449 ? 18.631 -9.110 -44.412 1.00 64.81 449 PRO A N 1
ATOM 3547 C CA . PRO A 1 449 ? 17.929 -9.952 -43.445 1.00 64.81 449 PRO A CA 1
ATOM 3548 C C . PRO A 1 449 ? 18.504 -9.810 -42.019 1.00 64.81 449 PRO A C 1
ATOM 3550 O O . PRO A 1 449 ? 19.720 -9.675 -41.891 1.00 64.81 449 PRO A O 1
ATOM 3553 N N . PRO A 1 450 ? 17.688 -9.885 -40.944 1.00 63.16 450 PRO A N 1
ATOM 3554 C CA . PRO A 1 450 ? 18.131 -9.685 -39.553 1.00 63.16 450 PRO A CA 1
ATOM 3555 C C . PRO A 1 450 ? 19.343 -10.530 -39.143 1.00 63.16 450 PRO A C 1
ATOM 3557 O O . PRO A 1 450 ? 20.238 -10.039 -38.465 1.00 63.16 450 PRO A O 1
ATOM 3560 N N . ASN A 1 451 ? 19.409 -11.765 -39.644 1.00 62.66 451 ASN A N 1
ATOM 3561 C CA . ASN A 1 451 ? 20.486 -12.723 -39.379 1.00 62.66 451 ASN A CA 1
ATOM 3562 C C . ASN A 1 451 ? 21.839 -12.315 -39.992 1.00 62.66 451 ASN A C 1
ATOM 3564 O O . ASN A 1 451 ? 22.822 -13.005 -39.775 1.00 62.66 451 ASN A O 1
ATOM 3568 N N . LEU A 1 452 ? 21.875 -11.256 -40.811 1.00 59.66 452 LEU A N 1
ATOM 3569 C CA . LEU A 1 452 ? 23.066 -10.751 -41.515 1.00 59.66 452 LEU A CA 1
ATOM 3570 C C . LEU A 1 452 ? 23.481 -9.361 -41.037 1.00 59.66 452 LEU A C 1
ATOM 3572 O O . LEU A 1 452 ? 24.353 -8.739 -41.635 1.00 59.66 452 LEU A O 1
ATOM 3576 N N . ARG A 1 453 ? 22.819 -8.852 -39.995 1.00 64.62 453 ARG A N 1
ATOM 3577 C CA . ARG A 1 453 ? 23.067 -7.526 -39.423 1.00 64.62 453 ARG A CA 1
ATOM 3578 C C . ARG A 1 453 ? 24.056 -7.576 -38.255 1.00 64.62 453 ARG A C 1
ATOM 3580 O O . ARG A 1 453 ? 24.130 -6.625 -37.487 1.00 64.62 453 ARG A O 1
ATOM 3587 N N . ASP A 1 454 ? 24.812 -8.660 -38.090 1.00 59.66 454 ASP A N 1
ATOM 3588 C CA . ASP A 1 454 ? 25.874 -8.710 -37.084 1.00 59.66 454 ASP A CA 1
ATOM 3589 C C . ASP A 1 454 ? 27.199 -8.199 -37.673 1.00 59.66 454 ASP A C 1
ATOM 3591 O O . ASP A 1 454 ? 27.594 -8.566 -38.780 1.00 59.66 454 ASP A O 1
ATOM 3595 N N . ALA A 1 455 ? 27.897 -7.334 -36.934 1.00 52.91 455 ALA A N 1
ATOM 3596 C CA . ALA A 1 455 ? 29.182 -6.771 -37.351 1.00 52.91 455 ALA A CA 1
ATOM 3597 C C . ALA A 1 455 ? 30.301 -7.825 -37.382 1.00 52.91 455 ALA A C 1
ATOM 3599 O O . ALA A 1 455 ? 31.279 -7.652 -38.106 1.00 52.91 455 ALA A O 1
ATOM 3600 N N . GLN A 1 456 ? 30.163 -8.920 -36.623 1.00 50.38 456 GLN A N 1
ATOM 3601 C CA . GLN A 1 456 ? 31.113 -10.039 -36.668 1.00 50.38 456 GLN A CA 1
ATOM 3602 C C . GLN A 1 456 ? 30.977 -10.863 -37.955 1.00 50.38 456 GLN A C 1
ATOM 3604 O O . GLN A 1 456 ? 31.982 -11.337 -38.486 1.00 50.38 456 GLN A O 1
ATOM 3609 N N . ASP A 1 457 ? 29.771 -10.941 -38.517 1.00 59.69 457 ASP A N 1
ATOM 3610 C CA . ASP A 1 457 ? 29.523 -11.676 -39.754 1.00 59.69 457 ASP A CA 1
ATOM 3611 C C . ASP A 1 457 ? 29.881 -10.869 -41.012 1.00 59.69 457 ASP A C 1
ATOM 3613 O O . ASP A 1 457 ? 30.040 -11.449 -42.081 1.00 59.69 457 ASP A O 1
ATOM 3617 N N . ALA A 1 458 ? 30.066 -9.547 -40.917 1.00 58.00 458 ALA A N 1
ATOM 3618 C CA . ALA A 1 458 ? 30.443 -8.709 -42.061 1.00 58.00 458 ALA A CA 1
ATOM 3619 C C . ALA A 1 458 ? 31.778 -9.146 -42.702 1.00 58.00 458 ALA A C 1
ATOM 3621 O O . ALA A 1 458 ? 31.875 -9.222 -43.926 1.00 58.00 458 ALA A O 1
ATOM 3622 N N . ASN A 1 459 ? 32.774 -9.518 -41.886 1.00 62.09 459 ASN A N 1
ATOM 3623 C CA . ASN A 1 459 ? 34.048 -10.068 -42.371 1.00 62.09 459 ASN A CA 1
ATOM 3624 C C . ASN A 1 459 ? 33.868 -11.451 -43.017 1.00 62.09 459 ASN A C 1
ATOM 3626 O O . ASN A 1 459 ? 34.498 -11.747 -44.030 1.00 62.09 459 ASN A O 1
ATOM 3630 N N . LEU A 1 460 ? 32.990 -12.289 -42.454 1.00 66.25 460 LEU A N 1
ATOM 3631 C CA . LEU A 1 460 ? 32.651 -13.594 -43.023 1.00 66.25 460 LEU A CA 1
ATOM 3632 C C . LEU A 1 460 ? 31.939 -13.439 -44.373 1.00 66.25 460 LEU A C 1
ATOM 3634 O O . LEU A 1 460 ? 32.230 -14.192 -45.295 1.00 66.25 460 LEU A O 1
ATOM 3638 N N . TYR A 1 461 ? 31.045 -12.456 -44.518 1.00 68.56 461 TYR A N 1
ATOM 3639 C CA . TYR A 1 461 ? 30.373 -12.166 -45.786 1.00 68.56 461 TYR A CA 1
ATOM 3640 C C . TYR A 1 461 ? 31.332 -11.598 -46.834 1.00 68.56 461 TYR A C 1
ATOM 3642 O O . TYR A 1 461 ? 31.232 -11.980 -47.995 1.00 68.56 461 TYR A O 1
ATOM 3650 N N . GLN A 1 462 ? 32.296 -10.763 -46.435 1.00 65.62 462 GLN A N 1
ATOM 3651 C CA . GLN A 1 462 ? 33.346 -10.279 -47.335 1.00 65.62 462 GLN A CA 1
ATOM 3652 C C . GLN A 1 462 ? 34.253 -11.420 -47.819 1.00 65.62 462 GLN A C 1
ATOM 3654 O O . GLN A 1 462 ? 34.552 -11.512 -49.009 1.00 65.62 462 GLN A O 1
ATOM 3659 N N . LEU A 1 463 ? 34.662 -12.316 -46.912 1.00 73.81 463 LEU A N 1
ATOM 3660 C CA . LEU A 1 463 ? 35.417 -13.515 -47.275 1.00 73.81 463 LEU A CA 1
ATOM 3661 C C . LEU A 1 463 ? 34.593 -14.421 -48.196 1.00 73.81 463 LEU A C 1
ATOM 3663 O O . LEU A 1 463 ? 35.108 -14.887 -49.205 1.00 73.81 463 LEU A O 1
ATOM 3667 N N . ALA A 1 464 ? 33.313 -14.623 -47.884 1.00 77.75 464 ALA A N 1
ATOM 3668 C CA . ALA A 1 464 ? 32.404 -15.424 -48.692 1.00 77.75 464 ALA A CA 1
ATOM 3669 C C . ALA A 1 464 ? 32.215 -14.851 -50.104 1.00 77.75 464 ALA A C 1
ATOM 3671 O O . ALA A 1 464 ? 32.194 -15.612 -51.062 1.00 77.75 464 ALA A O 1
ATOM 3672 N N . GLU A 1 465 ? 32.117 -13.530 -50.264 1.00 75.62 465 GLU A N 1
ATOM 3673 C CA . GLU A 1 465 ? 32.026 -12.892 -51.583 1.00 75.62 465 GLU A CA 1
ATOM 3674 C C . GLU A 1 465 ? 33.325 -13.068 -52.383 1.00 75.62 465 GLU A C 1
ATOM 3676 O O . GLU A 1 465 ? 33.280 -13.444 -53.555 1.00 75.62 465 GLU A O 1
ATOM 3681 N N . HIS A 1 466 ? 34.482 -12.893 -51.736 1.00 76.06 466 HIS A N 1
ATOM 3682 C CA . HIS A 1 466 ? 35.790 -13.108 -52.361 1.00 76.06 466 HIS A CA 1
ATOM 3683 C C . HIS A 1 466 ? 36.012 -14.572 -52.774 1.00 76.06 466 HIS A C 1
ATOM 3685 O O . HIS A 1 466 ? 36.514 -14.841 -53.862 1.00 76.06 466 HIS A O 1
ATOM 3691 N N . GLN A 1 467 ? 35.612 -15.519 -51.921 1.00 79.25 467 GLN A N 1
ATOM 3692 C CA . GLN A 1 467 ? 35.736 -16.961 -52.159 1.00 79.25 467 GLN A CA 1
ATOM 3693 C C . GLN A 1 467 ? 34.550 -17.554 -52.935 1.00 79.25 467 GLN A C 1
ATOM 3695 O O . GLN A 1 467 ? 34.484 -18.763 -53.144 1.00 79.25 467 GLN A O 1
ATOM 3700 N N . LYS A 1 468 ? 33.590 -16.720 -53.363 1.00 82.06 468 LYS A N 1
ATOM 3701 C CA . LYS A 1 468 ? 32.350 -17.138 -54.040 1.00 82.06 468 LYS A CA 1
ATOM 3702 C C . LYS A 1 468 ? 31.586 -18.237 -53.279 1.00 82.06 468 LYS A C 1
ATOM 3704 O O . LYS A 1 468 ? 30.996 -19.127 -53.892 1.00 82.06 468 LYS A O 1
ATOM 3709 N N . TRP A 1 469 ? 31.597 -18.189 -51.949 1.00 88.69 469 TRP A N 1
ATOM 3710 C CA . TRP A 1 469 ? 30.819 -19.082 -51.095 1.00 88.69 469 TRP A CA 1
ATOM 3711 C C . TRP A 1 469 ? 29.323 -18.795 -51.225 1.00 88.69 469 TRP A C 1
ATOM 3713 O O . TRP A 1 469 ? 28.886 -17.641 -51.223 1.00 88.69 469 TRP A O 1
ATOM 3723 N N . GLN A 1 470 ? 28.518 -19.853 -51.320 1.00 85.19 470 GLN A N 1
ATOM 3724 C CA . GLN A 1 470 ? 27.072 -19.750 -51.500 1.00 85.19 470 GLN A CA 1
ATOM 3725 C C . GLN A 1 470 ? 26.324 -20.078 -50.211 1.00 85.19 470 GLN A C 1
ATOM 3727 O O . GLN A 1 470 ? 26.757 -20.870 -49.380 1.00 85.19 470 GLN A O 1
ATOM 3732 N N . ARG A 1 471 ? 25.130 -19.506 -50.048 1.00 84.69 471 ARG A N 1
ATOM 3733 C CA . ARG A 1 471 ? 24.258 -19.786 -48.908 1.00 84.69 471 ARG A CA 1
ATOM 3734 C C . ARG A 1 471 ? 23.044 -20.596 -49.310 1.00 84.69 471 ARG A C 1
ATOM 3736 O O . ARG A 1 471 ? 22.352 -20.274 -50.275 1.00 84.69 471 ARG A O 1
ATOM 3743 N N . CYS A 1 472 ? 22.712 -21.588 -48.490 1.00 83.25 472 CYS A N 1
ATOM 3744 C CA . CYS A 1 472 ? 21.454 -22.305 -48.638 1.00 83.25 472 CYS A CA 1
ATOM 3745 C C . CYS A 1 472 ? 20.272 -21.346 -48.420 1.00 83.25 472 CYS A C 1
ATOM 3747 O O . CYS A 1 472 ? 20.145 -20.751 -47.350 1.00 83.25 472 CYS A O 1
ATOM 3749 N N . LYS A 1 473 ? 19.365 -21.233 -49.397 1.00 81.94 473 LYS A N 1
ATOM 3750 C CA . LYS A 1 473 ? 18.176 -20.367 -49.290 1.00 81.94 473 LYS A CA 1
ATOM 3751 C C . LYS A 1 473 ? 17.129 -20.882 -48.291 1.00 81.94 473 LYS A C 1
ATOM 3753 O O . LYS A 1 473 ? 16.328 -20.090 -47.811 1.00 81.94 473 LYS A O 1
ATOM 3758 N N . LYS A 1 474 ? 17.161 -22.177 -47.941 1.00 77.75 474 LYS A N 1
ATOM 3759 C CA . LYS A 1 474 ? 16.253 -22.792 -46.955 1.00 77.75 474 LYS A CA 1
ATOM 3760 C C . LYS A 1 474 ? 16.727 -22.603 -45.510 1.00 77.75 474 LYS A C 1
ATOM 3762 O O . LYS A 1 474 ? 15.949 -22.170 -44.672 1.00 77.75 474 LYS A O 1
ATOM 3767 N N . CYS A 1 475 ? 17.989 -22.919 -45.200 1.00 75.75 475 CYS A N 1
ATOM 3768 C CA . CYS A 1 475 ? 18.506 -22.903 -43.818 1.00 75.75 475 CYS A CA 1
ATOM 3769 C C . CYS A 1 475 ? 19.578 -21.838 -43.544 1.00 75.75 475 CYS A C 1
ATOM 3771 O O . CYS A 1 475 ? 20.132 -21.795 -42.448 1.00 75.75 475 CYS A O 1
ATOM 3773 N N . CYS A 1 476 ? 19.895 -20.985 -44.522 1.00 71.88 476 CYS A N 1
ATOM 3774 C CA . CYS A 1 476 ? 20.830 -19.863 -44.401 1.00 71.88 476 CYS A CA 1
ATOM 3775 C C . CYS A 1 476 ? 22.300 -20.217 -44.082 1.00 71.88 476 CYS A C 1
ATOM 3777 O O . CYS A 1 476 ? 23.100 -19.289 -43.914 1.00 71.88 476 CYS A O 1
ATOM 3779 N N . ARG A 1 477 ? 22.672 -21.507 -44.038 1.00 75.75 477 ARG A N 1
ATOM 3780 C CA . ARG A 1 477 ? 24.056 -21.973 -43.823 1.00 75.75 477 ARG A CA 1
ATOM 3781 C C . ARG A 1 477 ? 24.965 -21.542 -44.981 1.00 75.75 477 ARG A C 1
ATOM 3783 O O . ARG A 1 477 ? 24.548 -21.634 -46.136 1.00 75.75 477 ARG A O 1
ATOM 3790 N N . MET A 1 478 ? 26.183 -21.103 -44.660 1.00 85.44 478 MET A N 1
ATOM 3791 C CA . MET A 1 478 ? 27.251 -20.851 -45.634 1.00 85.44 478 MET A CA 1
ATOM 3792 C C . MET A 1 478 ? 27.850 -22.175 -46.113 1.00 85.44 478 MET A C 1
ATOM 3794 O O . MET A 1 478 ? 28.037 -23.084 -45.302 1.00 85.44 478 MET A O 1
ATOM 3798 N N . ILE A 1 479 ? 28.091 -22.284 -47.415 1.00 83.50 479 ILE A N 1
ATOM 3799 C CA . ILE A 1 479 ? 28.560 -23.484 -48.101 1.00 83.50 479 ILE A CA 1
ATOM 3800 C C . ILE A 1 479 ? 29.684 -23.067 -49.048 1.00 83.50 479 ILE A C 1
ATOM 3802 O O . ILE A 1 479 ? 29.506 -22.189 -49.891 1.00 83.50 479 ILE A O 1
ATOM 3806 N N . GLU A 1 480 ? 30.826 -23.716 -48.891 1.00 89.00 480 GLU A N 1
ATOM 3807 C CA . GLU A 1 480 ? 31.955 -23.664 -49.811 1.00 89.00 480 GLU A CA 1
ATOM 3808 C C . GLU A 1 480 ? 31.838 -24.815 -50.818 1.00 89.00 480 GLU A C 1
ATOM 3810 O O . GLU A 1 480 ? 31.435 -25.921 -50.449 1.00 89.00 480 GLU A O 1
ATOM 3815 N N . LEU A 1 481 ? 32.168 -24.553 -52.083 1.00 86.00 481 LEU A N 1
ATOM 3816 C CA . LEU A 1 481 ? 32.344 -25.579 -53.107 1.00 86.00 481 LEU A CA 1
ATOM 3817 C C . LEU A 1 481 ? 33.831 -25.922 -53.177 1.00 86.00 481 LEU A C 1
ATOM 3819 O O . LEU A 1 481 ? 34.611 -25.127 -53.692 1.00 86.00 481 LEU A O 1
ATOM 3823 N N . ALA A 1 482 ? 34.204 -27.079 -52.636 1.00 78.75 482 ALA A N 1
ATOM 3824 C CA . ALA A 1 482 ? 35.580 -27.563 -52.697 1.00 78.75 482 ALA A CA 1
ATOM 3825 C C . ALA A 1 482 ? 35.925 -28.107 -54.095 1.00 78.75 482 ALA A C 1
ATOM 3827 O O . ALA A 1 482 ? 36.957 -27.754 -54.652 1.00 78.75 482 ALA A O 1
ATOM 3828 N N . GLU A 1 483 ? 35.040 -28.925 -54.670 1.00 75.94 483 GLU A N 1
ATOM 3829 C CA . GLU A 1 483 ? 35.220 -29.601 -55.960 1.00 75.94 483 GLU A CA 1
ATOM 3830 C C . GLU A 1 483 ? 33.863 -30.057 -56.532 1.00 75.94 483 GLU A C 1
ATOM 3832 O O . GLU A 1 483 ? 32.858 -30.094 -55.812 1.00 75.94 483 GLU A O 1
ATOM 3837 N N . GLY A 1 484 ? 33.825 -30.406 -57.822 1.00 80.19 484 GLY A N 1
ATOM 3838 C CA . GLY A 1 484 ? 32.653 -30.997 -58.473 1.00 80.19 484 GLY A CA 1
ATOM 3839 C C . GLY A 1 484 ? 31.638 -30.007 -59.061 1.00 80.19 484 GLY A C 1
ATOM 3840 O O . GLY A 1 484 ? 31.930 -28.852 -59.376 1.00 80.19 484 GLY A O 1
ATOM 3841 N N . CYS A 1 485 ? 30.416 -30.495 -59.294 1.00 86.25 485 CYS A N 1
ATOM 3842 C CA . CYS A 1 485 ? 29.385 -29.749 -60.015 1.00 86.25 485 CYS A CA 1
ATOM 3843 C C . CYS A 1 485 ? 28.672 -28.689 -59.154 1.00 86.25 485 CYS A C 1
ATOM 3845 O O . CYS A 1 485 ? 28.661 -28.724 -57.927 1.00 86.25 485 CYS A O 1
ATOM 3847 N N . TYR A 1 486 ? 27.998 -27.747 -59.811 1.00 89.56 486 TYR A N 1
ATOM 3848 C CA . TYR A 1 486 ? 27.219 -26.689 -59.172 1.00 89.56 486 TYR A CA 1
ATOM 3849 C C . TYR A 1 486 ? 25.838 -27.147 -58.668 1.00 89.56 486 TYR A C 1
ATOM 3851 O O . TYR A 1 486 ? 25.075 -26.310 -58.182 1.00 89.56 486 TYR A O 1
ATOM 3859 N N . HIS A 1 487 ? 25.484 -28.434 -58.762 1.00 91.19 487 HIS A N 1
ATOM 3860 C CA . HIS A 1 487 ? 24.323 -28.995 -58.058 1.00 91.19 487 HIS A CA 1
ATOM 3861 C C . HIS A 1 487 ? 24.694 -29.233 -56.597 1.00 91.19 487 HIS A C 1
ATOM 3863 O O . HIS A 1 487 ? 25.480 -30.117 -56.275 1.00 91.19 487 HIS A O 1
ATOM 3869 N N . MET A 1 488 ? 24.134 -28.424 -55.702 1.00 89.44 488 MET A N 1
ATOM 3870 C CA . MET A 1 488 ? 24.447 -28.477 -54.282 1.00 89.44 488 MET A CA 1
ATOM 3871 C C . MET A 1 488 ? 23.271 -29.041 -53.493 1.00 89.44 488 MET A C 1
ATOM 3873 O O . MET A 1 488 ? 22.157 -28.526 -53.590 1.00 89.44 488 MET A O 1
ATOM 3877 N N . THR A 1 489 ? 23.535 -30.032 -52.643 1.00 90.75 489 THR A N 1
ATOM 3878 C CA . THR A 1 489 ? 22.565 -30.549 -51.668 1.00 90.75 489 THR A CA 1
ATOM 3879 C C . THR A 1 489 ? 22.964 -30.089 -50.275 1.00 90.75 489 THR A C 1
ATOM 3881 O O . THR A 1 489 ? 23.983 -30.496 -49.723 1.00 90.75 489 THR A O 1
ATOM 3884 N N . CYS A 1 490 ? 22.169 -29.207 -49.674 1.00 88.56 490 CYS A N 1
ATOM 3885 C CA . CYS A 1 490 ? 22.429 -28.767 -48.309 1.00 88.56 490 CYS A CA 1
ATOM 3886 C C . CYS A 1 490 ? 22.123 -29.885 -47.304 1.00 88.56 490 CYS A C 1
ATOM 3888 O O . CYS A 1 490 ? 21.174 -30.643 -47.484 1.00 88.56 490 CYS A O 1
ATOM 3890 N N . ARG A 1 491 ? 22.807 -29.883 -46.151 1.00 84.06 491 ARG A N 1
ATOM 3891 C CA . ARG A 1 491 ? 22.498 -30.750 -44.995 1.00 84.06 491 ARG A CA 1
ATOM 3892 C C . ARG A 1 491 ? 21.034 -30.688 -44.523 1.00 84.06 491 ARG A C 1
ATOM 3894 O O . ARG A 1 491 ? 20.586 -31.588 -43.831 1.00 84.06 491 ARG A O 1
ATOM 3901 N N . CYS A 1 492 ? 20.283 -29.638 -44.872 1.00 82.31 492 CYS A N 1
ATOM 3902 C CA . CYS A 1 492 ? 18.843 -29.524 -44.591 1.00 82.31 492 CYS A CA 1
ATOM 3903 C C . CYS A 1 492 ? 17.932 -30.176 -45.659 1.00 82.31 492 CYS A C 1
ATOM 3905 O O . CYS A 1 492 ? 16.713 -29.954 -45.651 1.00 82.31 492 CYS A O 1
ATOM 3907 N N . GLY A 1 493 ? 18.523 -30.902 -46.614 1.00 86.56 493 GLY A N 1
ATOM 3908 C CA . GLY A 1 493 ? 17.851 -31.564 -47.733 1.00 86.56 493 GLY A CA 1
ATOM 3909 C C . GLY A 1 493 ? 17.406 -30.626 -48.859 1.00 86.56 493 GLY A C 1
ATOM 3910 O O . GLY A 1 493 ? 16.578 -31.010 -49.673 1.00 86.56 493 GLY A O 1
ATOM 3911 N N . TYR A 1 494 ? 17.869 -29.372 -48.885 1.00 91.25 494 TYR A N 1
ATOM 3912 C CA . TYR A 1 494 ? 17.544 -28.435 -49.968 1.00 91.25 494 TYR A CA 1
ATOM 3913 C C . TYR A 1 494 ? 18.565 -28.538 -51.094 1.00 91.25 494 TYR A C 1
ATOM 3915 O O . TYR A 1 494 ? 19.747 -28.284 -50.858 1.00 91.25 494 TYR A O 1
ATOM 3923 N N . GLU A 1 495 ? 18.091 -28.849 -52.296 1.00 93.38 495 GLU A N 1
ATOM 3924 C CA . GLU A 1 495 ? 18.898 -28.912 -53.512 1.00 93.38 495 GLU A CA 1
ATOM 3925 C C . GLU A 1 495 ? 18.790 -27.616 -54.317 1.00 93.38 495 GLU A C 1
ATOM 3927 O O . GLU A 1 495 ? 17.690 -27.106 -54.555 1.00 93.38 495 GLU A O 1
ATOM 3932 N N . PHE A 1 496 ? 19.923 -27.064 -54.743 1.00 93.06 496 PHE A N 1
ATOM 3933 C CA . PHE A 1 496 ? 19.967 -25.782 -55.444 1.00 93.06 496 PHE A CA 1
ATOM 3934 C C . PHE A 1 496 ? 21.240 -25.615 -56.278 1.00 93.06 496 PHE A C 1
ATOM 3936 O O . PHE A 1 496 ? 22.233 -26.310 -56.079 1.00 93.06 496 PHE A O 1
ATOM 3943 N N . CYS A 1 497 ? 21.220 -24.667 -57.214 1.00 91.88 497 CYS A N 1
ATOM 3944 C CA . CYS A 1 497 ? 22.400 -24.286 -57.985 1.00 91.88 497 CYS A CA 1
ATOM 3945 C C . CYS A 1 497 ? 23.352 -23.426 -57.140 1.00 91.88 497 CYS A C 1
ATOM 3947 O O . CYS A 1 497 ? 22.961 -22.368 -56.649 1.00 91.88 497 CYS A O 1
ATOM 3949 N N . TYR A 1 498 ? 24.618 -23.821 -57.018 1.00 90.75 498 TYR A N 1
ATOM 3950 C CA . TYR A 1 498 ? 25.632 -23.099 -56.246 1.00 90.75 498 TYR A CA 1
ATOM 3951 C C . TYR A 1 498 ? 25.902 -21.679 -56.783 1.00 90.75 498 TYR A C 1
ATOM 3953 O O . TYR A 1 498 ? 26.128 -20.754 -56.006 1.00 90.75 498 TYR A O 1
ATOM 3961 N N . LEU A 1 499 ? 25.805 -21.461 -58.100 1.00 88.38 499 LEU A N 1
ATOM 3962 C CA . LEU A 1 499 ? 26.070 -20.150 -58.708 1.00 88.38 499 LEU A CA 1
ATOM 3963 C C . LEU A 1 499 ? 24.973 -19.116 -58.416 1.00 88.38 499 LEU A C 1
ATOM 3965 O O . LEU A 1 499 ? 25.281 -17.970 -58.101 1.00 88.38 499 LEU A O 1
ATOM 3969 N N . CYS A 1 500 ? 23.697 -19.500 -58.521 1.00 86.88 500 CYS A N 1
ATOM 3970 C CA . CYS A 1 500 ? 22.577 -18.551 -58.430 1.00 86.88 500 CYS A CA 1
ATOM 3971 C C . CYS A 1 500 ? 21.649 -18.760 -57.223 1.00 86.88 500 CYS A C 1
ATOM 3973 O O . CYS A 1 500 ? 20.921 -17.847 -56.838 1.00 86.88 500 CYS A O 1
ATOM 3975 N N . GLY A 1 501 ? 21.677 -19.932 -56.590 1.00 85.56 501 GLY A N 1
ATOM 3976 C CA . GLY A 1 501 ? 20.819 -20.269 -55.455 1.00 85.56 501 GLY A CA 1
ATOM 3977 C C . GLY A 1 501 ? 19.416 -20.770 -55.819 1.00 85.56 501 GLY A C 1
ATOM 3978 O O . GLY A 1 501 ? 18.643 -21.057 -54.903 1.00 85.56 501 GLY A O 1
ATOM 3979 N N . GLU A 1 502 ? 19.076 -20.870 -57.109 1.00 89.94 502 GLU A N 1
ATOM 3980 C CA . GLU A 1 502 ? 17.769 -21.357 -57.573 1.00 89.94 502 GLU A CA 1
ATOM 3981 C C . GLU A 1 502 ? 17.582 -22.859 -57.281 1.00 89.94 502 GLU A C 1
ATOM 3983 O O . GLU A 1 502 ? 18.550 -23.623 -57.356 1.00 89.94 502 GLU A O 1
ATOM 3988 N N . PRO A 1 503 ? 16.358 -23.306 -56.941 1.00 90.62 503 PRO A N 1
ATOM 3989 C CA . PRO A 1 503 ? 16.085 -24.681 -56.533 1.00 90.62 503 PRO A CA 1
ATOM 3990 C C . PRO A 1 503 ? 16.311 -25.677 -57.670 1.00 90.62 503 PRO A C 1
ATOM 3992 O O . PRO A 1 503 ? 15.911 -25.437 -58.811 1.00 90.62 503 PRO A O 1
ATOM 3995 N N . TRP A 1 504 ? 16.854 -26.845 -57.349 1.00 91.00 504 TRP A N 1
ATOM 3996 C CA . TRP A 1 504 ? 16.843 -27.981 -58.267 1.00 91.00 504 TRP A CA 1
ATOM 3997 C C . TRP A 1 504 ? 15.460 -28.639 -58.222 1.00 91.00 504 TRP A C 1
ATOM 3999 O O . TRP A 1 504 ? 14.946 -28.939 -57.145 1.00 91.00 504 TRP A O 1
ATOM 4009 N N . LYS A 1 505 ? 14.808 -28.816 -59.376 1.00 86.19 505 LYS A N 1
ATOM 4010 C CA . LYS A 1 505 ? 13.443 -29.362 -59.458 1.00 86.19 505 LYS A CA 1
ATOM 4011 C C . LYS A 1 505 ? 13.422 -30.550 -60.404 1.00 86.19 505 LYS A C 1
ATOM 4013 O O . LYS A 1 505 ? 13.943 -30.467 -61.512 1.00 86.19 505 LYS A O 1
ATOM 4018 N N . ASN A 1 506 ? 12.797 -31.651 -59.987 1.00 81.62 506 ASN A N 1
ATOM 4019 C CA . ASN A 1 506 ? 12.654 -32.866 -60.799 1.00 81.62 506 ASN A CA 1
ATOM 4020 C C . ASN A 1 506 ? 13.990 -33.354 -61.394 1.00 81.62 506 ASN A C 1
ATOM 4022 O O . ASN A 1 506 ? 14.065 -33.654 -62.581 1.00 81.62 506 ASN A O 1
ATOM 4026 N N . LYS A 1 507 ? 15.060 -33.373 -60.584 1.00 77.50 507 LYS A N 1
ATOM 4027 C CA . LYS A 1 507 ? 16.431 -33.730 -61.006 1.00 77.50 507 LYS A CA 1
ATOM 4028 C C . LYS A 1 507 ? 17.014 -32.848 -62.127 1.00 77.50 507 LYS A C 1
ATOM 4030 O O . LYS A 1 507 ? 18.045 -33.184 -62.697 1.00 77.50 507 LYS A O 1
ATOM 4035 N N . SER A 1 508 ? 16.412 -31.691 -62.403 1.00 80.00 508 SER A N 1
ATOM 4036 C CA . SER A 1 508 ? 16.874 -30.721 -63.400 1.00 80.00 508 SER A CA 1
ATOM 4037 C C . SER A 1 508 ? 17.108 -29.338 -62.787 1.00 80.00 508 SER A C 1
ATOM 4039 O O . SER A 1 508 ? 16.397 -28.910 -61.869 1.00 80.00 508 SER A O 1
ATOM 4041 N N . GLN A 1 509 ? 18.109 -28.621 -63.300 1.00 82.69 509 GLN A N 1
ATOM 4042 C CA . GLN A 1 509 ? 18.352 -27.240 -62.895 1.00 82.69 509 GLN A CA 1
ATOM 4043 C C . GLN A 1 509 ? 17.203 -26.335 -63.356 1.00 82.69 509 GLN A C 1
ATOM 4045 O O . GLN A 1 509 ? 16.787 -26.378 -64.511 1.00 82.69 509 GLN A O 1
ATOM 4050 N N . SER A 1 510 ? 16.700 -25.481 -62.463 1.00 87.81 510 SER A N 1
ATOM 4051 C CA . SER A 1 510 ? 15.676 -24.483 -62.815 1.00 87.81 510 SER A CA 1
ATOM 4052 C C . SER A 1 510 ? 16.259 -23.196 -63.417 1.00 87.81 510 SER A C 1
ATOM 4054 O O . SER A 1 510 ? 15.519 -22.335 -63.892 1.00 87.81 510 SER A O 1
ATOM 4056 N N . CYS A 1 511 ? 17.586 -23.068 -63.423 1.00 87.88 511 CYS A N 1
ATOM 4057 C CA . CYS A 1 511 ? 18.334 -21.927 -63.937 1.00 87.88 511 CYS A CA 1
ATOM 4058 C C . CYS A 1 511 ? 19.103 -22.264 -65.225 1.00 87.88 511 CYS A C 1
ATOM 4060 O O . CYS A 1 511 ? 19.266 -23.425 -65.586 1.00 87.88 511 CYS A O 1
ATOM 4062 N N . ARG A 1 512 ? 19.643 -21.234 -65.893 1.00 87.56 512 ARG A N 1
ATOM 4063 C CA . ARG A 1 512 ? 20.505 -21.363 -67.089 1.00 87.56 512 ARG A CA 1
ATOM 4064 C C . ARG A 1 512 ? 22.006 -21.326 -66.772 1.00 87.56 512 ARG A C 1
ATOM 4066 O O . ARG A 1 512 ? 22.811 -21.011 -67.643 1.00 87.56 51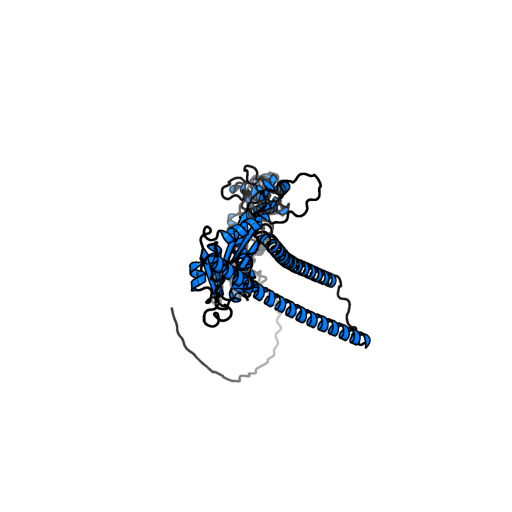2 ARG A O 1
ATOM 4073 N N . CYS A 1 513 ? 22.378 -21.559 -65.518 1.00 86.56 513 CYS A N 1
ATOM 4074 C CA . CYS A 1 513 ? 23.778 -21.613 -65.119 1.00 86.56 513 CYS A CA 1
ATOM 4075 C C . CYS A 1 513 ? 24.479 -22.822 -65.762 1.00 86.56 513 CYS A C 1
ATOM 4077 O O . CYS A 1 513 ? 23.837 -23.810 -66.124 1.00 86.56 513 CYS A O 1
ATOM 4079 N N . ARG A 1 514 ? 25.807 -22.739 -65.909 1.00 85.69 514 ARG A N 1
ATOM 4080 C CA . ARG A 1 514 ? 26.626 -23.912 -66.243 1.00 85.69 514 ARG A CA 1
ATOM 4081 C C . ARG A 1 514 ? 26.545 -24.936 -65.107 1.00 85.69 514 ARG A C 1
ATOM 4083 O O . ARG A 1 514 ? 26.359 -24.545 -63.955 1.00 85.69 514 ARG A O 1
ATOM 4090 N N . LEU A 1 515 ? 26.659 -26.221 -65.438 1.00 81.19 515 LEU A N 1
ATOM 4091 C CA . LEU A 1 515 ? 26.493 -27.320 -64.480 1.00 81.19 515 LEU A CA 1
ATOM 4092 C C . LEU A 1 515 ? 27.763 -27.608 -63.674 1.00 81.19 515 LEU A C 1
ATOM 4094 O O . LEU A 1 515 ? 27.654 -28.022 -62.529 1.00 81.19 515 LEU A O 1
ATOM 4098 N N . TRP A 1 516 ? 28.943 -27.346 -64.225 1.00 78.06 516 TRP A N 1
ATOM 4099 C CA . TRP A 1 516 ? 30.239 -27.452 -63.552 1.00 78.06 516 TRP A CA 1
ATOM 4100 C C . TRP A 1 516 ? 31.243 -26.515 -64.231 1.00 78.06 516 TRP A C 1
ATOM 4102 O O . TRP A 1 516 ? 30.908 -25.828 -65.203 1.00 78.06 516 TRP A O 1
ATOM 4112 N N . ASP A 1 517 ? 32.446 -26.450 -63.681 1.00 75.94 517 ASP A N 1
ATOM 4113 C CA . ASP A 1 517 ? 33.596 -25.747 -64.240 1.00 75.94 517 ASP A CA 1
ATOM 4114 C C . ASP A 1 517 ? 34.735 -26.758 -64.361 1.00 75.94 517 ASP A C 1
ATOM 4116 O O . ASP A 1 517 ? 34.930 -27.553 -63.443 1.00 75.94 517 ASP A O 1
ATOM 4120 N N . GLU A 1 518 ? 35.402 -26.795 -65.515 1.00 65.06 518 GLU A N 1
ATOM 4121 C CA . GLU A 1 518 ? 36.366 -27.861 -65.838 1.00 65.06 518 GLU A CA 1
ATOM 4122 C C . GLU A 1 518 ? 37.578 -27.838 -64.898 1.00 65.06 518 GLU A C 1
ATOM 4124 O O . GLU A 1 518 ? 38.100 -28.893 -64.561 1.00 65.06 518 GLU A O 1
ATOM 4129 N N . ASP A 1 519 ? 37.906 -26.667 -64.345 1.00 62.53 519 ASP A N 1
ATOM 4130 C CA . ASP A 1 519 ? 38.953 -26.479 -63.332 1.00 62.53 519 ASP A CA 1
ATOM 4131 C C . ASP A 1 519 ? 38.668 -27.191 -61.986 1.00 62.53 519 ASP A C 1
ATOM 4133 O O . ASP A 1 519 ? 39.547 -27.263 -61.130 1.00 62.53 519 ASP A O 1
ATOM 4137 N N . PHE A 1 520 ? 37.442 -27.688 -61.764 1.00 57.03 520 PHE A N 1
ATOM 4138 C CA . PHE A 1 520 ? 37.014 -28.379 -60.534 1.00 57.03 520 PHE A CA 1
ATOM 4139 C C . PHE A 1 520 ? 36.690 -29.867 -60.754 1.00 57.03 520 PHE A C 1
ATOM 4141 O O . PHE A 1 520 ? 36.093 -30.505 -59.879 1.00 57.03 520 PHE A O 1
ATOM 4148 N N . LEU A 1 521 ? 37.044 -30.413 -61.922 1.00 57.69 521 LEU A N 1
ATOM 4149 C CA . LEU A 1 521 ? 36.987 -31.841 -62.222 1.00 57.69 521 LEU A CA 1
ATOM 4150 C C . LEU A 1 521 ? 38.399 -32.422 -62.072 1.00 57.69 521 LEU A C 1
ATOM 4152 O O . LEU A 1 521 ? 39.343 -31.912 -62.667 1.00 57.69 521 LEU A O 1
ATOM 4156 N N . LEU A 1 522 ? 38.553 -33.464 -61.253 1.00 52.25 522 LEU A N 1
ATOM 4157 C CA . LEU A 1 522 ? 39.830 -34.166 -61.102 1.00 52.25 522 LEU A CA 1
ATOM 4158 C C . LEU A 1 522 ? 40.229 -34.786 -62.452 1.00 52.25 522 LEU A C 1
ATOM 4160 O O . LEU A 1 522 ? 39.449 -35.544 -63.028 1.00 52.25 522 LEU A O 1
ATOM 4164 N N . GLU A 1 523 ? 41.432 -34.479 -62.947 1.00 52.78 523 GLU A N 1
ATOM 4165 C CA . GLU A 1 523 ? 42.060 -35.261 -64.016 1.00 52.78 523 GLU A CA 1
ATOM 4166 C C . GLU A 1 523 ? 42.347 -36.663 -63.461 1.00 52.78 523 GLU A C 1
ATOM 4168 O O . GLU A 1 523 ? 43.192 -36.831 -62.578 1.00 52.78 523 GLU A O 1
ATOM 4173 N N . GLU A 1 524 ? 41.611 -37.669 -63.936 1.00 49.34 524 GLU A N 1
ATOM 4174 C CA . GLU A 1 524 ? 41.929 -39.065 -63.639 1.00 49.34 524 GLU A CA 1
ATOM 4175 C C . GLU A 1 524 ? 43.310 -39.406 -64.232 1.00 49.34 524 GLU A C 1
ATOM 4177 O O . GLU A 1 524 ? 43.561 -39.107 -65.406 1.00 49.34 524 GLU A O 1
ATOM 4182 N N . PRO A 1 525 ? 44.231 -40.012 -63.457 1.00 47.47 525 PRO A N 1
ATOM 4183 C CA . PRO A 1 525 ? 45.480 -40.520 -64.003 1.00 47.47 525 PRO A CA 1
ATOM 4184 C C . PRO A 1 525 ? 45.182 -41.551 -65.095 1.00 47.47 525 PRO A C 1
ATOM 4186 O O . PRO A 1 525 ? 44.377 -42.456 -64.896 1.00 47.47 525 PRO A O 1
ATOM 4189 N N . LEU A 1 526 ? 45.835 -41.408 -66.249 1.00 46.91 526 LEU A N 1
ATOM 4190 C CA . LEU A 1 526 ? 45.804 -42.399 -67.321 1.00 46.91 526 LEU A CA 1
ATOM 4191 C C . LEU A 1 526 ? 46.413 -43.708 -66.803 1.00 46.91 526 LEU A C 1
ATOM 4193 O O . LEU A 1 526 ? 47.636 -43.844 -66.773 1.00 46.91 526 LEU A O 1
ATOM 4197 N N . ASP A 1 527 ? 45.563 -44.649 -66.397 1.00 42.31 527 ASP A N 1
ATOM 4198 C CA . ASP A 1 527 ? 45.982 -46.010 -66.092 1.00 42.31 527 ASP A CA 1
ATOM 4199 C C . ASP A 1 527 ? 46.487 -46.680 -67.378 1.00 42.31 527 ASP A C 1
ATOM 4201 O O . ASP A 1 527 ? 45.797 -46.791 -68.397 1.00 42.31 527 ASP A O 1
ATOM 4205 N N . GLU A 1 528 ? 47.762 -47.053 -67.326 1.00 46.53 528 GLU A N 1
ATOM 4206 C CA . GLU A 1 528 ? 48.489 -47.794 -68.344 1.00 46.53 528 GLU A CA 1
ATOM 4207 C C . GLU A 1 528 ? 47.822 -49.155 -68.580 1.00 46.53 528 GLU A C 1
ATOM 4209 O O . GLU A 1 528 ? 47.518 -49.894 -67.645 1.00 46.53 528 GLU A O 1
ATOM 4214 N N . PHE A 1 529 ? 47.625 -49.477 -69.858 1.00 45.47 529 PHE A N 1
ATOM 4215 C CA . PHE A 1 529 ? 47.173 -50.769 -70.359 1.00 45.47 529 PHE A CA 1
ATOM 4216 C C . PHE A 1 529 ? 47.861 -51.949 -69.653 1.00 45.47 529 PHE A C 1
ATOM 4218 O O . PHE A 1 529 ? 49.072 -52.140 -69.777 1.00 45.47 529 PHE A O 1
ATOM 4225 N N . GLY A 1 530 ? 47.051 -52.786 -69.011 1.00 37.75 530 GLY A N 1
ATOM 4226 C CA . GLY A 1 530 ? 47.379 -54.156 -68.642 1.00 37.75 530 GLY A CA 1
ATOM 4227 C C . GLY A 1 530 ? 46.159 -55.031 -68.903 1.00 37.75 530 GLY A C 1
ATOM 4228 O O . GLY A 1 530 ? 45.306 -55.164 -68.031 1.00 37.75 530 GLY A O 1
ATOM 4229 N N . ASP A 1 531 ? 46.062 -55.560 -70.123 1.00 45.38 531 ASP A N 1
ATOM 4230 C CA . ASP A 1 531 ? 45.235 -56.731 -70.416 1.00 45.38 531 ASP A CA 1
ATOM 4231 C C . ASP A 1 531 ? 45.737 -57.906 -69.560 1.00 45.38 531 ASP A C 1
ATOM 4233 O O . ASP A 1 531 ? 46.949 -58.111 -69.475 1.00 45.38 531 ASP A O 1
ATOM 4237 N N . ASP A 1 532 ? 44.825 -58.617 -68.893 1.00 41.09 532 ASP A N 1
ATOM 4238 C CA . ASP A 1 532 ? 44.716 -60.087 -68.912 1.00 41.09 532 ASP A CA 1
ATOM 4239 C C . ASP A 1 532 ? 43.673 -60.550 -67.865 1.00 41.09 532 ASP A C 1
ATOM 4241 O O . ASP A 1 532 ? 43.857 -60.400 -66.658 1.00 41.09 532 ASP A O 1
ATOM 4245 N N . ASP A 1 533 ? 42.544 -61.031 -68.397 1.00 45.81 533 ASP A N 1
ATOM 4246 C CA . ASP A 1 533 ? 41.683 -62.155 -67.990 1.00 45.81 533 ASP A CA 1
ATOM 4247 C C . ASP A 1 533 ? 41.558 -62.572 -66.502 1.00 45.81 533 ASP A C 1
ATOM 4249 O O . ASP A 1 533 ? 42.528 -62.916 -65.836 1.00 45.81 533 ASP A O 1
ATOM 4253 N N . ASP A 1 534 ? 40.311 -62.639 -66.000 1.00 39.50 534 ASP A N 1
ATOM 4254 C CA . ASP A 1 534 ? 39.643 -63.908 -65.620 1.00 39.50 534 ASP A CA 1
ATOM 4255 C C . ASP A 1 534 ? 38.347 -63.680 -64.793 1.00 39.50 534 ASP A C 1
ATOM 4257 O O . ASP A 1 534 ? 38.350 -63.289 -63.627 1.00 39.50 534 ASP A O 1
ATOM 4261 N N . GLU A 1 535 ? 37.214 -63.910 -65.466 1.00 49.34 535 GLU A N 1
ATOM 4262 C CA . GLU A 1 535 ? 36.077 -64.765 -65.074 1.00 49.34 535 GLU A CA 1
ATOM 4263 C C . GLU A 1 535 ? 35.715 -64.947 -63.574 1.00 49.34 535 GLU A C 1
ATOM 4265 O O . GLU A 1 535 ? 36.420 -65.617 -62.822 1.00 49.34 535 GLU A O 1
ATOM 4270 N N . TRP A 1 536 ? 34.508 -64.510 -63.168 1.00 40.94 536 TRP A N 1
ATOM 4271 C CA . TRP A 1 536 ? 33.725 -65.222 -62.139 1.00 40.94 536 TRP A CA 1
ATOM 4272 C C . TRP A 1 536 ? 32.207 -64.979 -62.261 1.00 40.94 536 TRP A C 1
ATOM 4274 O O . TRP A 1 536 ? 31.715 -63.855 -62.137 1.00 40.94 536 TRP A O 1
ATOM 4284 N N . GLU A 1 537 ? 31.473 -66.062 -62.522 1.00 43.16 537 GLU A N 1
ATOM 4285 C CA . GLU A 1 537 ? 30.013 -66.155 -62.626 1.00 43.16 537 GLU A CA 1
ATOM 4286 C C . GLU A 1 537 ? 29.304 -66.204 -61.253 1.00 43.16 537 GLU A C 1
ATOM 4288 O O . GLU A 1 537 ? 29.782 -66.838 -60.321 1.00 43.16 537 GLU A O 1
ATOM 4293 N N . GLY A 1 538 ? 28.105 -65.604 -61.187 1.00 37.97 538 GLY A N 1
ATOM 4294 C CA . GLY A 1 538 ? 26.852 -66.229 -60.711 1.00 37.97 538 GLY A CA 1
ATOM 4295 C C . GLY A 1 538 ? 26.655 -66.668 -59.243 1.00 37.97 538 GLY A C 1
ATOM 4296 O O . GLY A 1 538 ? 27.349 -67.542 -58.744 1.00 37.97 538 GLY A O 1
ATOM 4297 N N . SER A 1 539 ? 25.584 -66.150 -58.614 1.00 36.69 539 SER A N 1
ATOM 4298 C CA . SER A 1 539 ? 24.567 -66.861 -57.780 1.00 36.69 539 SER A CA 1
ATOM 4299 C C . SER A 1 539 ? 23.797 -65.816 -56.943 1.00 36.69 539 SER A C 1
ATOM 4301 O O . SER A 1 539 ? 24.405 -65.092 -56.161 1.00 36.69 539 SER A O 1
ATOM 4303 N N . GLU A 1 540 ? 22.509 -65.533 -57.199 1.00 40.94 540 GLU A N 1
ATOM 4304 C CA . GLU A 1 540 ? 21.324 -66.119 -56.511 1.00 40.94 540 GLU A CA 1
ATOM 4305 C C . GLU A 1 540 ? 21.526 -66.247 -54.986 1.00 40.94 540 GLU A C 1
ATOM 4307 O O . GLU A 1 540 ? 22.491 -66.863 -54.553 1.00 40.94 540 GLU A O 1
ATOM 4312 N N . GLY A 1 541 ? 20.717 -65.719 -54.066 1.00 35.53 541 GLY A N 1
ATOM 4313 C CA . GLY A 1 541 ? 19.299 -65.354 -54.028 1.00 35.53 541 GLY A CA 1
ATOM 4314 C C . GLY A 1 541 ? 18.784 -65.828 -52.657 1.00 35.53 541 GLY A C 1
ATOM 4315 O O . GLY A 1 541 ? 19.103 -66.946 -52.285 1.00 35.53 541 GLY A O 1
ATOM 4316 N N . TYR A 1 542 ? 18.060 -65.015 -51.878 1.00 34.19 542 TYR A N 1
ATOM 4317 C CA . TYR A 1 542 ? 17.199 -65.503 -50.783 1.00 34.19 542 TYR A CA 1
ATOM 4318 C C . TYR A 1 542 ? 16.156 -64.441 -50.412 1.00 34.19 542 TYR A C 1
ATOM 4320 O O . TYR A 1 542 ? 16.480 -63.275 -50.183 1.00 34.19 542 TYR A O 1
ATOM 4328 N N . SER A 1 543 ? 14.905 -64.880 -50.392 1.00 41.34 543 SER A N 1
ATOM 4329 C CA . SER A 1 543 ? 13.675 -64.147 -50.112 1.00 41.34 543 SER A CA 1
ATOM 4330 C C . SER A 1 543 ? 12.983 -64.711 -48.863 1.00 41.34 543 SER A C 1
ATOM 4332 O O . SER A 1 543 ? 13.137 -65.895 -48.584 1.00 41.34 543 SER A O 1
ATOM 4334 N N . GLU A 1 544 ? 12.163 -63.852 -48.240 1.00 45.16 544 GLU A N 1
ATOM 4335 C CA . GLU A 1 544 ? 10.936 -64.126 -47.451 1.00 45.16 544 GLU A CA 1
ATOM 4336 C C . GLU A 1 544 ? 11.012 -64.695 -46.017 1.00 45.16 544 GLU A C 1
ATOM 4338 O O . GLU A 1 544 ? 11.716 -65.659 -45.745 1.00 45.16 544 GLU A O 1
ATOM 4343 N N . GLU A 1 545 ? 10.260 -64.058 -45.097 1.00 40.34 545 GLU A N 1
ATOM 4344 C CA . GLU A 1 545 ? 9.027 -64.556 -44.416 1.00 40.34 545 GLU A CA 1
ATOM 4345 C C . GLU A 1 545 ? 8.542 -63.475 -43.388 1.00 40.34 545 GLU A C 1
ATOM 4347 O O . GLU A 1 545 ? 9.384 -62.872 -42.721 1.00 40.34 545 GLU A O 1
ATOM 4352 N N . PHE A 1 546 ? 7.299 -62.938 -43.449 1.00 37.75 546 PHE A N 1
ATOM 4353 C CA . PHE A 1 546 ? 6.011 -63.394 -42.828 1.00 37.75 546 PHE A CA 1
ATOM 4354 C C . PHE A 1 546 ? 6.026 -63.202 -41.276 1.00 37.75 546 PHE A C 1
ATOM 4356 O O . PHE A 1 546 ? 7.016 -63.579 -40.661 1.00 37.75 546 PHE A O 1
ATOM 4363 N N . ASP A 1 547 ? 5.124 -62.539 -40.524 1.00 41.41 547 ASP A N 1
ATOM 4364 C CA . ASP A 1 547 ? 3.641 -62.494 -40.419 1.00 41.41 547 ASP A CA 1
ATOM 4365 C C . ASP A 1 547 ? 3.236 -61.386 -39.390 1.00 41.41 547 ASP A C 1
ATOM 4367 O O . ASP A 1 547 ? 4.011 -61.125 -38.467 1.00 41.41 547 ASP A O 1
ATOM 4371 N N . ASP A 1 548 ? 2.211 -60.544 -39.594 1.00 39.59 548 ASP A N 1
ATOM 4372 C CA . ASP A 1 548 ? 0.746 -60.648 -39.321 1.00 39.59 548 ASP A CA 1
ATOM 4373 C C . ASP A 1 548 ? 0.248 -60.164 -37.924 1.00 39.59 548 ASP A C 1
ATOM 4375 O O . ASP A 1 548 ? 0.615 -60.676 -36.868 1.00 39.59 548 ASP A O 1
ATOM 4379 N N . ASP A 1 549 ? -0.612 -59.134 -38.006 1.00 41.06 549 ASP A N 1
ATOM 4380 C CA . ASP A 1 549 ? -1.854 -58.785 -37.287 1.00 41.06 549 ASP A CA 1
ATOM 4381 C C . ASP A 1 549 ? -2.001 -58.786 -35.753 1.00 41.06 549 ASP A C 1
ATOM 4383 O O . ASP A 1 549 ? -1.848 -59.795 -35.078 1.00 41.06 549 ASP A O 1
ATOM 4387 N N . TYR A 1 550 ? -2.515 -57.653 -35.239 1.00 37.69 550 TYR A N 1
ATOM 4388 C CA . TYR A 1 550 ? -3.593 -57.596 -34.234 1.00 37.69 550 TYR A CA 1
ATOM 4389 C C . TYR A 1 550 ? -4.291 -56.216 -34.283 1.00 37.69 550 TYR A C 1
ATOM 4391 O O . TYR A 1 550 ? -3.742 -55.207 -33.834 1.00 37.69 550 TYR A O 1
ATOM 4399 N N . GLU A 1 551 ? -5.508 -56.180 -34.834 1.00 47.00 551 GLU A N 1
ATOM 4400 C CA . GLU A 1 551 ? -6.502 -55.120 -34.617 1.00 47.00 551 GLU A CA 1
ATOM 4401 C C . GLU A 1 551 ? -7.196 -55.341 -33.263 1.00 47.00 551 GLU A C 1
ATOM 4403 O O . GLU A 1 551 ? -7.531 -56.476 -32.928 1.00 47.00 551 GLU A O 1
ATOM 4408 N N . ASP A 1 552 ? -7.489 -54.267 -32.524 1.00 39.94 552 ASP A N 1
ATOM 4409 C CA . ASP A 1 552 ? -8.829 -54.134 -31.947 1.00 39.94 552 ASP A CA 1
ATOM 4410 C C . ASP A 1 552 ? -9.201 -52.661 -31.746 1.00 39.94 552 ASP A C 1
ATOM 4412 O O . ASP A 1 552 ? -8.397 -51.812 -31.347 1.00 39.94 552 ASP A O 1
ATOM 4416 N N . SER A 1 553 ? -10.446 -52.384 -32.089 1.00 44.44 553 SER A N 1
ATOM 4417 C CA . SER A 1 553 ? -11.093 -51.088 -32.214 1.00 44.44 553 SER A CA 1
ATOM 4418 C C . SER A 1 553 ? -12.100 -50.905 -31.087 1.00 44.44 553 SER A C 1
ATOM 4420 O O . SER A 1 553 ? -12.934 -51.783 -30.911 1.00 44.44 553 SER A O 1
ATOM 4422 N N . GLU A 1 554 ? -12.147 -49.740 -30.438 1.00 45.75 554 GLU A N 1
ATOM 4423 C CA . GLU A 1 554 ? -13.403 -49.245 -29.860 1.00 45.75 554 GLU A CA 1
ATOM 4424 C C . GLU A 1 554 ? -13.540 -47.732 -30.082 1.00 45.75 554 GLU A C 1
ATOM 4426 O O . GLU A 1 554 ? -12.865 -46.904 -29.468 1.00 45.75 554 GLU A O 1
ATOM 4431 N N . ASP A 1 555 ? -14.443 -47.405 -31.006 1.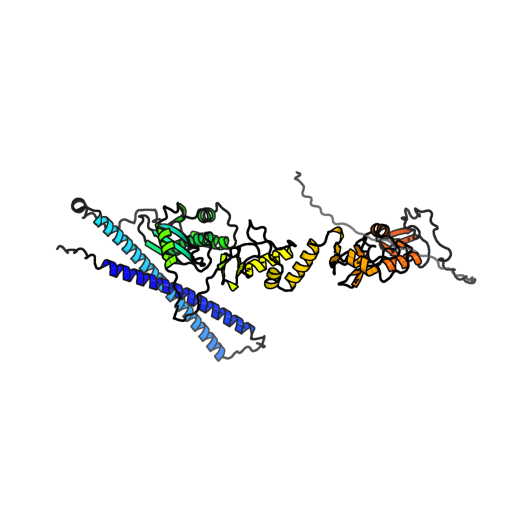00 43.81 555 ASP A N 1
ATOM 4432 C CA . ASP A 1 555 ? -15.107 -46.117 -31.173 1.00 43.81 555 ASP A CA 1
ATOM 4433 C C . ASP A 1 555 ? -16.024 -45.829 -29.972 1.00 43.81 555 ASP A C 1
ATOM 4435 O O . ASP A 1 555 ? -16.844 -46.668 -29.590 1.00 43.81 555 ASP A O 1
ATOM 4439 N N . PHE A 1 556 ? -16.010 -44.591 -29.466 1.00 36.53 556 PHE A N 1
ATOM 4440 C CA . PHE A 1 556 ? -17.215 -44.005 -28.873 1.00 36.53 556 PHE A CA 1
ATOM 4441 C C . PHE A 1 556 ? -17.359 -42.522 -29.239 1.00 36.53 556 PHE A C 1
ATOM 4443 O O . PHE A 1 556 ? -16.739 -41.628 -28.667 1.00 36.53 556 PHE A O 1
ATOM 4450 N N . ASN A 1 557 ? -18.206 -42.330 -30.246 1.00 39.72 557 ASN A N 1
ATOM 4451 C CA . ASN A 1 557 ? -19.011 -41.176 -30.632 1.00 39.72 557 ASN A CA 1
ATOM 4452 C C . ASN A 1 557 ? -19.109 -39.955 -29.683 1.00 39.72 557 ASN A C 1
ATOM 4454 O O . ASN A 1 557 ? -19.639 -40.036 -28.579 1.00 39.72 557 ASN A O 1
ATOM 4458 N N . ASP A 1 558 ? -18.729 -38.807 -30.255 1.00 41.31 558 ASP A N 1
ATOM 4459 C CA . ASP A 1 558 ? -19.620 -37.745 -30.765 1.00 41.31 558 ASP A CA 1
ATOM 4460 C C . ASP A 1 558 ? -20.429 -36.808 -29.831 1.00 41.31 558 ASP A C 1
ATOM 4462 O O . ASP A 1 558 ? -21.080 -37.203 -28.868 1.00 41.31 558 ASP A O 1
ATOM 4466 N N . LEU A 1 559 ? -20.487 -35.550 -30.310 1.00 41.88 559 LEU A N 1
ATOM 4467 C CA . LEU A 1 559 ? -21.406 -34.431 -30.018 1.00 41.88 559 LEU A CA 1
ATOM 4468 C C . LEU A 1 559 ? -21.076 -33.497 -28.834 1.00 41.88 559 LEU A C 1
ATOM 4470 O O . LEU A 1 559 ? -21.414 -33.761 -27.686 1.00 41.88 559 LEU A O 1
ATOM 4474 N N . ASN A 1 560 ? -20.601 -32.279 -29.138 1.00 41.16 560 ASN A N 1
ATOM 4475 C CA . ASN A 1 560 ? -21.523 -31.165 -29.418 1.00 41.16 560 ASN A CA 1
ATOM 4476 C C . ASN A 1 560 ? -20.791 -29.933 -29.997 1.00 41.16 560 ASN A C 1
ATOM 4478 O O . ASN A 1 560 ? -19.860 -29.396 -29.401 1.00 41.16 560 ASN A O 1
ATOM 4482 N N . THR A 1 561 ? -21.254 -29.469 -31.152 1.00 53.44 561 THR A N 1
ATOM 4483 C CA . THR A 1 561 ? -20.932 -28.179 -31.778 1.00 53.44 561 THR A CA 1
ATOM 4484 C C . THR A 1 561 ? -21.704 -27.031 -31.127 1.00 53.44 561 THR A C 1
ATOM 4486 O O . THR A 1 561 ? -22.930 -27.111 -31.039 1.00 53.44 561 THR A O 1
ATOM 4489 N N . SER A 1 562 ? -21.019 -25.934 -30.788 1.00 50.00 562 SER A N 1
ATOM 4490 C CA . SER A 1 562 ? -21.417 -24.526 -31.019 1.00 50.00 562 SER A CA 1
ATOM 4491 C C . SER A 1 562 ? -20.260 -23.595 -30.677 1.00 50.00 562 SER A C 1
ATOM 4493 O O . SER A 1 562 ? -19.710 -23.747 -29.564 1.00 50.00 562 SER A O 1
#

Sequence (562 aa):
MANLYRRPHEEDDDDLYGSQMSELDSAFMAQSDFDLAYRLQLEEALRASREEQQQGPSDLTHVADSPEDRSLAFSFQNLELSRSRQQAADFHRMTQESERLHQELRLRAHDAKFAQTLNELNDSDWDSHGDLCEDPFEADRKDNNPPTFKVYVSSVVSSENAFVSAAVGAVVMDSHDIVMTEIRKPLDSAVGKAAADYMALIAGMEALVVMRMLHVDAFIDSVLVYNQVTRRWKVRSRRLQVLCTQVMELARKFEQFHANLVPRSENSHALRLAREALHLQPASETQESTEAAEAKEFCPICLEGKKKDEMLQVSGCLHSFCLSCIVQHAEVKVQAGQVPVRCPHVSCSQTLSLSQCQSILSQKWFDLLSKRLIEVNMPEADRVYCPFPKCSALMNRKDLLASNDVASSSAMLSTVTPSRCMECFRLFCVECRVPWHTSMSCQQYQKLPPNLRDAQDANLYQLAEHQKWQRCKKCCRMIELAEGCYHMTCRCGYEFCYLCGEPWKNKSQSCRCRLWDEDFLLEEPLDEFGDDDDEWEGSEGYSEEFDDDYEDSEDFNDLNTS

InterPro domains:
  IPR001841 Zinc finger, RING-type [PS50089] (299-344)
  IPR001841 Zinc finger, RING-type [SM00184] (299-346)
  IPR002156 Ribonuclease H domain [PF13456] (165-277)
  IPR002867 IBR domain [PF01485] (364-442)
  IPR002867 IBR domain [PF01485] (463-511)
  IPR002867 IBR domain [SM00647] (363-442)
  IPR002867 IBR domain [SM00647] (459-511)
  IPR012337 Ribonuclease H-like superfamily [SSF53098] (166-280)
  IPR013083 Zinc finger, RING/FYVE/PHD-type [G3DSA:3.30.40.10] (293-381)
  IPR017907 Zinc finger, RING-type, conserved site [PS00518] (317-326)
  IPR027370 Zinc finger, RING-type, eukaryotic [PF13445] (299-344)
  IPR031127 E3 ubiquitin ligase RBR family [PTHR11685] (249-515)
  IPR036397 Ribonuclease H superfamily [G3DSA:3.30.420.10] (150-283)
  IPR044066 TRIAD supradomain [PS51873] (295-517)

Foldseek 3Di:
DDDDPDDDDPPVVVVVVVVVVVVVVVVVVVVVVVVVVVVVVVVVVVVVVVVVVVDDDDDPPDPPPDPVVVVVVVVVVVVVVVVVVVVVVVVVVVVVVLVVVLVVLVVVLVVVVVVVVVVPDDPVNCVVCVVVPDDPVVVPPPDPDPWEKEKEKDKDFDDPQLWTKIWIWMFIGTNVRRTSDIDTATDPTDDDRLRSQLVRLLVRLVVCVSSVPAHYEYEGQDPVLLCVLVVVDDDDDPSVVVSSVSSVVSCVSHPHYHYDYDHVVVSVRRVVSNVVSSVPDDPPDDDDDDDDDQRWDAAPPSRHTHGPVQWDQAPPDRHIHGLVVVQVQLQVCLVVLNPPRFDPDPPGRGGHDLVNCVVRYDPVSNVSNVQSVCVVPADPVQWAFQLPPVGRHTDGNVVQVVVCPVPDPDPDDPFQDWGADPPPRFTDGRPLRAGDDPDDDSVVLVPDDPVCRDPVCNVVVVVCVVQLWAAAPPPRDTHHDPADWQFDQDPVRFTAGSNPNHGADPVHHPDPDDGHDPVRDDDDPPDDDDDDDDDDDDDDDDDDDDDDDDDDDDDDDDDDDD

pLDDT: mean 72.69, std 19.07, range [29.78, 97.5]

Nearest PDB structures (foldseek):
  4e19-assembly2_B  TM=9.343E-01  e=1.910E-10  Halobacterium salinarum NRC-1
  3hst-assembly2_B  TM=8.705E-01  e=1.009E-10  Mycobacterium tuberculosis
  3hst-assembly4_D  TM=8.634E-01  e=1.910E-10  Mycobacterium tuberculosis
  3aly-assembly1_A  TM=8.507E-01  e=4.475E-08  Sulfurisphaera tokodaii str. 7
  2ehg-assembly1_A  TM=8.492E-01  e=1.348E-07  Sulfurisphaera tokodaii str. 7

Solvent-accessible surface area (backbone atoms only — not comparable to full-atom values): 34161 Å² total; per-residue (Å²): 133,89,79,82,81,74,79,82,66,92,75,60,61,64,59,52,52,52,52,52,51,51,54,51,49,51,54,49,51,52,52,51,48,51,56,49,50,52,50,54,53,52,51,51,54,54,49,53,56,51,54,59,71,69,57,67,95,70,88,84,87,70,89,77,88,46,76,65,57,54,52,49,54,51,50,53,51,52,51,50,54,49,51,53,52,47,52,52,51,51,51,51,50,54,50,53,51,52,52,51,52,51,52,51,51,54,51,50,57,47,52,52,52,52,53,52,54,57,72,73,52,50,75,71,56,41,76,75,45,56,93,65,70,68,68,72,86,68,67,72,82,72,65,96,61,82,77,46,30,36,34,35,27,22,50,39,66,47,80,57,91,50,42,48,46,20,11,18,2,16,34,34,23,44,80,80,72,47,79,75,48,77,42,61,40,58,47,69,82,69,53,54,64,73,58,36,44,45,50,9,47,44,55,42,51,51,53,35,57,76,69,66,57,40,29,37,42,36,37,33,52,46,70,67,56,50,34,38,75,72,63,76,41,86,76,82,51,71,72,54,40,54,52,51,49,52,45,54,59,55,49,68,73,30,85,37,72,44,85,42,79,43,60,59,82,82,41,51,65,17,41,48,32,4,52,53,14,55,72,64,58,78,82,76,80,82,73,93,70,96,70,84,85,74,68,45,43,58,14,85,82,82,63,48,60,34,50,56,90,44,43,46,66,38,58,91,56,90,56,48,31,31,48,72,58,50,34,53,51,46,50,54,29,47,74,70,66,48,69,79,41,59,45,88,54,95,87,51,88,41,42,55,43,72,68,58,45,56,77,59,39,55,69,73,55,38,54,51,41,50,53,51,48,53,54,70,73,43,56,76,92,36,62,39,59,42,61,51,84,94,66,49,48,80,44,53,45,65,62,54,57,61,65,54,69,84,76,56,100,63,92,84,71,98,65,86,66,79,35,65,39,92,85,79,64,49,54,21,30,80,86,72,49,38,62,41,72,77,103,60,53,64,70,60,57,71,70,50,59,79,93,68,69,45,59,79,50,49,61,54,51,52,50,27,61,76,69,65,42,31,56,44,84,86,79,66,48,81,41,76,82,89,63,52,54,31,75,37,73,42,98,86,75,50,42,20,31,51,89,78,52,47,52,50,50,94,97,36,75,74,61,90,70,74,61,58,53,76,93,37,54,83,82,76,79,84,78,75,92,72,91,80,90,82,90,85,83,90,80,88,86,91,81,91,81,92,84,88,90,85,88,88,85,83,88,80,83,87,87,83,92,130

Secondary structure (DSSP, 8-state):
-----PPPPTTSHHHHHHHHHHHHHHHHHHHHHHHHHHHHHHHHHHHHHHHHTTS-----------HHHHHHHHHHHHHHHHHHHHHHHHHHHHHHHHHHHHHHHHHHHHHHHHHHHHHH--HHHHHHHGGG---HHHHTTS--SPPPEEEEEEEEEEEETTEEEEEEEEEEE-TT--EEEEEEEEEPS---HHHHHHHHHHHHHHHHHHTT--EEEEEE--HHHHHHHTTSS----HHHHHHHHHHHHHHTTSSEEEEEE--TTT-HHHHHHHHHHHHTS--------------EEE-TTT--EEEGGGEEEPTTSS-EEEHHHHHHHHHHHHHTT--SPBPSSTT---B--HHHHHHHS-HHHHHHHHHHHHHHHS-GGGEEE-SSTTT--EEEHHHHHHTTTTS--------PPPEE-TTT--EEETTTTEE---SS-HHHHHTS-GGG--HHHHHHHHHHHHTT-EE-TTT--EE---SS-SEEE-TTS-EEETTT-PBEETTEESS---S--GGGS-----------------------------------------

Mean predicted aligned error: 23.71 Å

Organism: Adiantum capillus-veneris (NCBI:txid13818)

Radius of gyration: 46.42 Å; Cα contacts (8 Å, |Δi|>4): 618; chains: 1; bounding box: 100×92×135 Å